Protein 3BGY (pdb70)

Foldseek 3Di:
DFFADPVRQVVVQVLLVCQQPDDFKWKKKWFPDQDV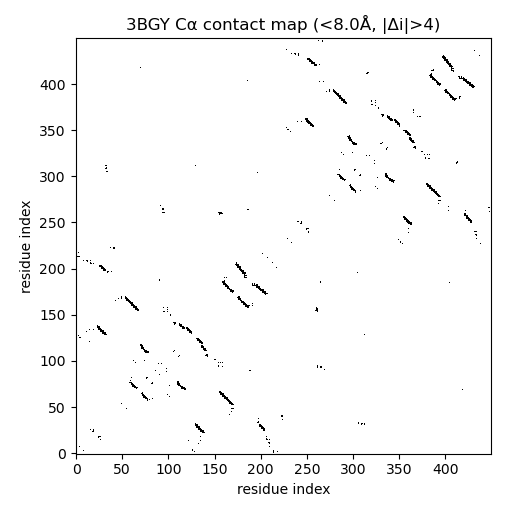VLLVLVVVVLVVPFDPVQKDKFKWKKKWWADPLRKIKIKIAGDPVVVVVCLVVPQPPAVLVVVVVSQVDADDPRIWIKIWDPPPKDKADTPPGRIIMIMTGIHTRHPPDDDDDDDDDPRPIFMKMKTKIWMWGDPDPWKIKIKIFIQIDSHSPPSVPHHTDIIIMIITPHRDRVVVVRVVVVVSVVRSPD/DLADPVRQVVVQVLLVCVQPDDQKWKKKWAAWDDVVLLVQLLVVLVVQFDPVQKDKAWWKWKWWADPLRKIKIKIARDPVVLVVLLVVCQPPDPVVNVVVVLVDDDDPGIWIKIKGPSPKDWDDGPPGRMIMIIIGIGTQHPPHDDHTDDDDPRIQMKMKTWTWMWGPNDQWKIKIKIFIFIDSGSNCRVVHHTIIIIMIITDHRDGVVVVVVVVVVVVVSSVD

Secondary structure (DSSP, 8-state):
---S-HHHHHHHHHHHHHHHH-SSEEEEEEEP---HHHHHHHHHHHHHHS-GGGEEEEEEEEEEEE-TTS-EEEEEE--HHHHHHHHHHHTTS-HHHHHHHHHHPPPBTTEEEEEEEEEEEEEEE-TTSSEEEEEEEEEEE-SSS----PPP--S--EEEEEEEEEEEEEEETTEEEEEEEEEEESSSTTGGGSPPEEEEEEEESS---HHHHHHHHHHHHHHH--/--S-HHHHHHHHHHHHHHHH-SSEEEEEEEEEE-HHHHHHHHHHHHHHS-GGGEEEEEEEEEEEE-TTS-EEEEEE--HHHHHHHHHHHTT--HHHHHHHHHH----SSEEEEEE-GGG-EEEE-TTS-EEEEEEEEEEE-----PPPPPP-S--EEEEEEEEEEEE--SSSEEEEEEEEEEESSTTTGGGSPPEEEEEEEE-S---HHHHHHHHHHHHHHHH-

B-factor: mean 28.56, std 13.32, range [7.55, 83.4]

InterPro domains:
  IPR004206 mRNA triphosphatase Cet1-like [cd07470] (35-222)
  IPR004971 mRNA (guanine-N(7))-methyltransferase domain [PF03291] (670-949)
  IPR004971 mRNA (guanine-N(7))-methyltransferase domain [PS51562] (684-1007)
  IPR012340 Nucleic acid-binding, OB-fold [G3DSA:2.40.50.140] (497-654)
  IPR012340 Nucleic acid-binding, OB-fold [SSF50249] (502-649)
  IPR029063 S-adenosyl-L-methionine-dependent methyltransferase superfamily [G3DSA:3.40.50.150] (668-1007)
  IPR029063 S-adenosyl-L-methionine-dependent methyltransferase superfamily [SSF53335] (690-942)
  IPR033469 CYTH-like domain superfamily [SSF55154] (102-222)
  IPR037009 mRNA triphosphatase Cet1-like superfamily [G3DSA:3.20.100.10] (1-237)
  IPR039753 mRNA cap guanine-N7 methyltransferase [PTHR12189] (671-1006)

Sequence (450 aa):
ITIFSENEYNEIVEMLRDYSNGDNLEFEVSFKNINYPNNFMMRIITEEHYINNITPENKIESNNYLDISLIFPDKNVYRVSLFNQEQIGEFITKFSKASSNDISSRYIVSLDPSDDIEIVYKNRGSGKLIIGIDNWAITIKSSTEEIPLVAGKSKISKPKITGSERIMMYRYKTRRYSFTINKNSRIDITDVKSSSPIIWKLMTVPSNNYELELLEELINKIDINTLESELLNNVFMIIQDTIFSENEYNEIVEMLRDYSNGDNLEFEVSFKNINYPNFMRITEHYINNITPENKIESNNYLDISLIFPDKNVYRVSLFNQEQIGEFITKFSKASSNDISRYIVVSLDPSDDIEIVVYKNRGSGKLIGIDNWWAAITTIKSTEEIPLVAGSKISKPKITGSERIMYRRYKTRRYSFTINKNNSSRIDITDVVKSSSPIIWWKLMTVVPSNYELELELINKIDINTLESELLNNVFMIIQD

Radius of gyration: 24.58 Å; Cα contacts (8 Å, |Δi|>4): 921; chains: 2; bounding box: 51×51×74 Å

Organism: Acanthamoeba polyphaga mimivirus (NCBI:txid212035)

Nearest PDB structures (foldseek):
  3bgy-assembly2_B  TM=1.004E+00  e=6.566E-43  Acanthamoeba polyphaga mimivirus
  2qze-assembly2_B  TM=9.994E-01  e=6.722E-38  Mimivirus
  2qy2-assembly1_A  TM=9.858E-01  e=3.638E-36  Mimivirus
  3bgy-assembly1_A  TM=9.781E-01  e=4.059E-36  Acanthamoeba polyphaga mimivirus
  2qze-assembly1_A  TM=9.760E-01  e=3.593E-34  Mimivirus

CATH classification: 3.20.100.10

Solvent-accessible surface area: 22941 Å² total; per-residue (Å²): 174,104,6,14,50,143,95,15,76,78,49,0,65,102,6,6,147,76,20,51,114,30,140,45,42,70,1,43,0,15,5,77,52,10,26,113,94,28,21,102,94,0,11,106,59,11,75,102,100,14,88,137,152,104,29,101,66,45,64,11,1,3,0,6,0,33,22,86,92,112,18,0,0,53,0,6,0,30,57,89,131,44,5,32,107,4,36,111,154,16,33,170,22,52,4,46,61,0,2,125,59,0,24,73,20,109,26,58,139,62,17,88,4,21,60,12,42,108,71,59,33,94,104,22,48,14,102,156,55,32,5,26,0,60,8,10,43,32,59,69,44,104,71,90,47,108,85,148,114,78,40,163,40,82,21,50,4,56,3,34,1,76,34,26,36,48,59,7,0,38,64,61,169,32,0,59,0,6,0,7,33,0,44,41,7,16,0,5,56,91,4,92,86,27,109,22,48,42,58,1,23,1,33,6,76,74,118,16,87,5,75,63,0,18,63,19,0,44,90,3,9,151,26,23,104,181,132,18,11,51,145,104,10,88,86,66,0,63,85,1,7,154,49,26,42,102,35,140,60,46,61,1,30,0,18,8,150,78,21,74,4,29,51,0,4,66,0,0,22,74,5,26,103,99,10,82,114,128,98,24,108,66,48,49,14,0,2,0,6,0,17,32,100,88,134,38,10,0,50,0,6,0,50,54,76,82,39,6,25,86,4,34,44,155,18,38,79,38,61,60,68,58,7,1,138,62,0,22,72,17,95,23,60,145,58,17,92,3,24,40,23,22,106,44,94,36,80,118,28,52,14,115,83,85,63,9,39,0,41,12,12,64,39,42,59,17,109,74,99,133,77,80,87,59,18,174,45,111,48,68,11,131,15,44,3,77,28,16,18,45,10,14,0,37,55,52,174,45,0,71,0,1,0,0,16,0,46,37,8,86,55,6,156,110,0,90,104,40,48,4,72,8,47,1,21,0,22,5,68,79,150,24,82,11,103,46,0,44,61,21,0,74,88,1,14,144,23,51,137,140

Structure (mmCIF, N/CA/C/O backbone):
data_3BGY
#
_entry.id   3BGY
#
_cell.length_a   39.640
_cell.length_b   48.460
_cell.length_c   69.700
_cell.angle_alpha   74.62
_cell.angle_beta   86.48
_cell.angle_gamma   76.36
#
_symmetry.space_group_name_H-M   'P 1'
#
loop_
_entity.id
_entity.type
_entity.pdbx_description
1 polymer "Polynucleotide 5'-triphosphatase"
2 non-polymer 'ACETATE ION'
3 water water
#
loop_
_atom_site.group_PDB
_atom_site.id
_atom_site.type_symbol
_atom_site.label_atom_id
_atom_site.label_alt_id
_atom_site.label_comp_id
_atom_site.label_asym_id
_atom_site.label_entity_id
_atom_site.label_seq_id
_atom_site.pdbx_PDB_ins_code
_atom_site.Cartn_x
_atom_site.Cartn_y
_atom_site.Cartn_z
_atom_site.occupancy
_atom_site.B_iso_or_equiv
_atom_site.auth_seq_id
_atom_site.auth_comp_id
_atom_site.auth_asym_id
_atom_site.auth_atom_id
_atom_site.pdbx_PDB_model_num
ATOM 1 N N . ILE A 1 12 ? -13.652 23.842 -9.909 1.00 59.60 12 ILE A N 1
ATOM 2 C CA . ILE A 1 12 ? -13.306 23.225 -8.591 1.00 56.29 12 ILE A CA 1
ATOM 3 C C . ILE A 1 12 ? -11.870 22.683 -8.624 1.00 51.60 12 ILE A C 1
ATOM 4 O O . ILE A 1 12 ? -11.575 21.717 -9.336 1.00 56.30 12 ILE A O 1
ATOM 9 N N . THR A 1 13 ? -10.977 23.341 -7.887 1.00 44.94 13 THR A N 1
ATOM 10 C CA . THR A 1 13 ? -9.579 22.916 -7.796 1.00 41.33 13 THR A CA 1
ATOM 11 C C . THR A 1 13 ? -9.352 22.326 -6.412 1.00 36.03 13 THR A C 1
ATOM 12 O O . THR A 1 13 ? -9.930 22.785 -5.429 1.00 37.47 13 THR A O 1
ATOM 16 N N . ILE A 1 14 ? -8.508 21.306 -6.351 1.00 24.11 14 ILE A N 1
ATOM 17 C CA . ILE A 1 14 ? -8.171 20.620 -5.105 1.00 21.52 14 ILE A CA 1
ATOM 18 C C . ILE A 1 14 ? -6.939 21.213 -4.452 1.00 24.54 14 ILE A C 1
ATOM 19 O O . ILE A 1 14 ? -6.922 21.431 -3.241 1.00 29.90 14 ILE A O 1
ATOM 24 N N . PHE A 1 15 ? -5.930 21.512 -5.263 1.00 19.96 15 PHE A N 1
ATOM 25 C CA . PHE A 1 15 ? -4.655 22.005 -4.752 1.00 18.06 15 PHE A CA 1
ATOM 26 C C . PHE A 1 15 ? -4.512 23.512 -4.734 1.00 18.64 15 PHE A C 1
ATOM 27 O O . PHE A 1 15 ? -4.919 24.197 -5.671 1.00 20.88 15 PHE A O 1
ATOM 35 N N . SER A 1 16 ? -3.862 24.003 -3.681 1.00 18.24 16 SER A N 1
ATOM 36 C CA . SER A 1 16 ? -3.537 25.426 -3.571 1.00 21.70 16 SER A CA 1
ATOM 37 C C . SER A 1 16 ? -2.331 25.615 -4.503 1.00 19.89 16 SER A C 1
ATOM 38 O O . SER A 1 16 ? -1.717 24.626 -4.944 1.00 15.54 16 SER A O 1
ATOM 41 N N . GLU A 1 17 ? -1.930 26.860 -4.753 1.00 15.66 17 GLU A N 1
ATOM 42 C CA . GLU A 1 17 ? -0.784 27.109 -5.621 1.00 16.41 17 GLU A CA 1
ATOM 43 C C . GLU A 1 17 ? 0.498 26.461 -5.076 1.00 19.34 17 GLU A C 1
ATOM 44 O O . GLU A 1 17 ? 1.241 25.816 -5.838 1.00 16.67 17 GLU A O 1
ATOM 50 N N . ASN A 1 18 ? 0.715 26.542 -3.759 1.00 16.13 18 ASN A N 1
ATOM 51 C CA . ASN A 1 18 ? 1.909 25.947 -3.194 1.00 17.70 18 ASN A CA 1
ATOM 52 C C . ASN A 1 18 ? 1.874 24.422 -3.245 1.00 15.23 18 ASN A C 1
ATOM 53 O O . ASN A 1 18 ? 2.901 23.809 -3.513 1.00 18.44 18 ASN A O 1
ATOM 58 N N . GLU A 1 19 ? 0.713 23.832 -2.959 1.00 14.84 19 GLU A N 1
ATOM 59 C CA . GLU A 1 19 ? 0.565 22.366 -3.011 1.00 13.01 19 GLU A CA 1
ATOM 60 C C . GLU A 1 19 ? 0.800 21.896 -4.428 1.00 11.90 19 GLU A C 1
ATOM 61 O O . GLU A 1 19 ? 1.544 20.945 -4.648 1.00 14.15 19 GLU A O 1
ATOM 67 N N . TYR A 1 20 ? 0.215 22.607 -5.391 1.00 13.64 20 TYR A N 1
ATOM 68 C CA . TYR A 1 20 ? 0.405 22.294 -6.827 1.00 12.88 20 TYR A CA 1
ATOM 69 C C . TYR A 1 20 ? 1.907 22.240 -7.171 1.00 15.29 20 TYR A C 1
ATOM 70 O O . TYR A 1 20 ? 2.399 21.264 -7.735 1.00 13.10 20 TYR A O 1
ATOM 79 N N . ASN A 1 21 ? 2.645 23.299 -6.840 1.00 12.68 21 ASN A N 1
ATOM 80 C CA . ASN A 1 21 ? 4.082 23.335 -7.156 1.00 10.81 21 ASN A CA 1
ATOM 81 C C . ASN A 1 21 ? 4.929 22.261 -6.458 1.00 13.19 21 ASN A C 1
ATOM 82 O O . ASN A 1 21 ? 5.839 21.679 -7.059 1.00 14.27 21 ASN A O 1
ATOM 87 N N . GLU A 1 22 ? 4.565 21.949 -5.221 1.00 12.34 22 GLU A N 1
ATOM 88 C CA . GLU A 1 22 ? 5.280 20.927 -4.464 1.00 13.33 22 GLU A CA 1
ATOM 89 C C . GLU A 1 22 ? 4.985 19.533 -5.031 1.00 13.16 22 GLU A C 1
ATOM 90 O O . GLU A 1 22 ? 5.892 18.728 -5.138 1.00 14.14 22 GLU A O 1
ATOM 96 N N . ILE A 1 23 ? 3.736 19.301 -5.444 1.00 15.87 23 ILE A N 1
ATOM 97 C CA . ILE A 1 23 ? 3.321 18.006 -6.027 1.00 12.74 23 ILE A CA 1
ATOM 98 C C . ILE A 1 23 ? 3.985 17.820 -7.394 1.00 14.58 23 ILE A C 1
ATOM 99 O O . ILE A 1 23 ? 4.380 16.711 -7.743 1.00 14.05 23 ILE A O 1
ATOM 104 N N . VAL A 1 24 ? 4.104 18.892 -8.180 1.00 10.93 24 VAL A N 1
ATOM 105 C CA . VAL A 1 24 ? 4.812 18.794 -9.486 1.00 10.61 24 VAL A CA 1
ATOM 106 C C . VAL A 1 24 ? 6.263 18.317 -9.271 1.00 13.22 24 VAL A C 1
ATOM 107 O O . VAL A 1 24 ? 6.738 17.437 -9.984 1.00 13.04 24 VAL A O 1
ATOM 111 N N . GLU A 1 25 ? 6.941 18.822 -8.245 1.00 11.69 25 GLU A N 1
ATOM 112 C CA . GLU A 1 25 ? 8.303 18.391 -7.940 1.00 14.04 25 GLU A CA 1
ATOM 113 C C . GLU A 1 25 ? 8.322 16.925 -7.508 1.00 14.27 25 GLU A C 1
ATOM 114 O O . GLU A 1 25 ? 9.192 16.176 -7.951 1.00 14.66 25 GLU A O 1
ATOM 120 N N . MET A 1 26 ? 7.317 16.518 -6.712 1.00 15.29 26 MET A N 1
ATOM 121 C CA . MET A 1 26 ? 7.209 15.123 -6.247 1.00 13.12 26 MET A CA 1
ATOM 122 C C . MET A 1 26 ? 6.984 14.201 -7.421 1.00 15.07 26 MET A C 1
ATOM 123 O O . MET A 1 26 ? 7.526 13.096 -7.458 1.00 14.84 26 MET A O 1
ATOM 128 N N . LEU A 1 27 ? 6.191 14.655 -8.388 1.00 11.20 27 LEU A N 1
ATOM 129 C CA . LEU A 1 27 ? 5.914 13.848 -9.594 1.00 11.53 27 LEU A CA 1
ATOM 130 C C . LEU A 1 27 ? 7.160 13.667 -10.453 1.00 16.47 27 LEU A C 1
ATOM 131 O O . LEU A 1 27 ? 7.363 12.605 -11.044 1.00 14.64 27 LEU A O 1
ATOM 136 N N . ARG A 1 28 ? 7.982 14.711 -10.522 1.00 14.48 28 ARG A N 1
ATOM 137 C CA . ARG A 1 28 ? 9.229 14.656 -11.275 1.00 14.79 28 ARG A CA 1
ATOM 138 C C . ARG A 1 28 ? 10.207 13.717 -10.580 1.00 17.70 28 ARG A C 1
ATOM 139 O O . ARG A 1 28 ? 10.840 12.902 -11.246 1.00 19.21 28 ARG A O 1
ATOM 147 N N . ASP A 1 29 ? 10.300 13.812 -9.246 1.00 15.78 29 ASP A N 1
ATOM 148 C CA . ASP A 1 29 ? 11.197 12.937 -8.475 1.00 20.02 29 ASP A CA 1
ATOM 149 C C . ASP A 1 29 ? 10.797 11.481 -8.617 1.00 19.81 29 ASP A C 1
ATOM 150 O O . ASP A 1 29 ? 11.666 10.607 -8.769 1.00 19.11 29 ASP A O 1
ATOM 155 N N . TYR A 1 30 ? 9.480 11.244 -8.636 1.00 15.49 30 TYR A N 1
ATOM 156 C CA . TYR A 1 30 ? 8.913 9.900 -8.833 1.00 16.32 30 TYR A CA 1
ATOM 157 C C . TYR A 1 30 ? 9.330 9.343 -10.211 1.00 19.97 30 TYR A C 1
ATOM 158 O O . TYR A 1 30 ? 9.773 8.194 -10.311 1.00 25.23 30 TYR A O 1
ATOM 167 N N . SER A 1 31 ? 9.185 10.155 -11.254 1.00 18.40 31 SER A N 1
ATOM 168 C CA . SER A 1 31 ? 9.536 9.705 -12.604 1.00 20.98 31 SER A CA 1
ATOM 169 C C . SER A 1 31 ? 11.013 9.444 -12.816 1.00 23.01 31 SER A C 1
ATOM 170 O O . SER A 1 31 ? 11.375 8.550 -13.585 1.00 27.89 31 SER A O 1
ATOM 173 N N . ASN A 1 32 ? 11.847 10.175 -12.081 1.00 21.15 32 ASN A N 1
ATOM 174 C CA . ASN A 1 32 ? 13.312 10.049 -12.198 1.00 29.79 32 ASN A CA 1
ATOM 175 C C . ASN A 1 32 ? 13.922 9.031 -11.260 1.00 34.22 32 ASN A C 1
ATOM 176 O O . ASN A 1 32 ? 15.088 8.651 -11.414 1.00 33.27 32 ASN A O 1
ATOM 181 N N . GLY A 1 33 ? 13.121 8.586 -10.295 1.00 31.07 33 GLY A N 1
ATOM 182 C CA . GLY A 1 33 ? 13.589 7.628 -9.319 1.00 33.05 33 GLY A CA 1
ATOM 183 C C . GLY A 1 33 ? 13.565 6.205 -9.826 1.00 30.84 33 GLY A C 1
ATOM 184 O O . GLY A 1 33 ? 13.027 5.906 -10.904 1.00 35.79 33 GLY A O 1
ATOM 185 N N . ASP A 1 34 ? 14.226 5.336 -9.078 1.00 31.11 34 ASP A N 1
ATOM 186 C CA . ASP A 1 34 ? 14.263 3.931 -9.430 1.00 30.89 34 ASP A CA 1
ATOM 187 C C . ASP A 1 34 ? 13.107 3.191 -8.773 1.00 27.04 34 ASP A C 1
ATOM 188 O O . ASP A 1 34 ? 12.269 2.574 -9.446 1.00 34.82 34 ASP A O 1
ATOM 193 N N . ASN A 1 35 ? 13.023 3.345 -7.458 1.00 21.26 35 ASN A N 1
ATOM 194 C CA . ASN A 1 35 ? 12.026 2.634 -6.669 1.00 17.80 35 ASN A CA 1
ATOM 195 C C . ASN A 1 35 ? 11.097 3.517 -5.846 1.00 16.91 35 ASN A C 1
ATOM 196 O O . ASN A 1 35 ? 10.564 3.110 -4.804 1.00 16.59 35 ASN A O 1
ATOM 201 N N . LEU A 1 36 ? 10.874 4.727 -6.332 1.00 16.82 36 LEU A N 1
ATOM 202 C CA . LEU A 1 36 ? 9.937 5.621 -5.658 1.00 17.13 36 LEU A CA 1
ATOM 203 C C . LEU A 1 36 ? 8.527 5.301 -6.158 1.00 19.08 36 LEU A C 1
ATOM 204 O O . LEU A 1 36 ? 8.336 4.905 -7.317 1.00 17.61 36 LEU A O 1
ATOM 209 N N . GLU A 1 37 ? 7.563 5.352 -5.242 1.00 15.24 37 GLU A N 1
ATOM 210 C CA . GLU A 1 37 ? 6.149 5.095 -5.552 1.00 13.02 37 GLU A CA 1
ATOM 211 C C . GLU A 1 37 ? 5.426 6.368 -5.216 1.00 19.52 37 GLU A C 1
ATOM 212 O O . GLU A 1 37 ? 5.892 7.106 -4.366 1.00 19.92 37 GLU A O 1
ATOM 218 N N . PHE A 1 38 ? 4.326 6.645 -5.904 1.00 16.46 38 PHE A N 1
ATOM 219 C CA . PHE A 1 38 ? 3.569 7.874 -5.673 1.00 12.02 38 PHE A CA 1
ATOM 220 C C . PHE A 1 38 ? 2.137 7.414 -5.410 1.00 12.85 38 PHE A C 1
ATOM 221 O O . PHE A 1 38 ? 1.491 6.799 -6.266 1.00 12.44 38 PHE A O 1
ATOM 229 N N . GLU A 1 39 ? 1.591 7.887 -4.291 1.00 14.50 39 GLU A N 1
ATOM 230 C CA . GLU A 1 39 ? 0.282 7.450 -3.844 1.00 16.07 39 GLU A CA 1
ATOM 231 C C . GLU A 1 39 ? -0.545 8.582 -3.256 1.00 11.28 39 GLU A C 1
ATOM 232 O O . GLU A 1 39 ? 0.011 9.429 -2.550 1.00 19.44 39 GLU A O 1
ATOM 238 N N . VAL A 1 40 ? -1.833 8.609 -3.586 1.00 12.33 40 VAL A N 1
ATOM 239 C CA . VAL A 1 40 ? -2.736 9.584 -2.952 1.00 11.80 40 VAL A CA 1
ATOM 240 C C . VAL A 1 40 ? -3.630 8.720 -2.065 1.00 12.19 40 VAL A C 1
ATOM 241 O O . VAL A 1 40 ? -4.353 7.871 -2.559 1.00 12.83 40 VAL A O 1
ATOM 245 N N . SER A 1 41 ? -3.571 8.958 -0.755 1.00 12.89 41 SER A N 1
ATOM 246 C CA . SER A 1 41 ? -4.341 8.180 0.216 1.00 12.83 41 SER A CA 1
ATOM 247 C C . SER A 1 41 ? -5.583 8.964 0.642 1.00 15.84 41 SER A C 1
ATOM 248 O O . SER A 1 41 ? -5.474 10.116 1.068 1.00 15.68 41 SER A O 1
ATOM 251 N N . PHE A 1 42 ? -6.756 8.350 0.474 1.00 13.02 42 PHE A N 1
ATOM 252 C CA . PHE A 1 42 ? -8.028 8.980 0.838 1.00 13.85 42 PHE A CA 1
ATOM 253 C C . PHE A 1 42 ? -8.368 8.610 2.258 1.00 18.49 42 PHE A C 1
ATOM 254 O O . PHE A 1 42 ? -8.326 7.442 2.614 1.00 16.73 42 PHE A O 1
ATOM 262 N N . LYS A 1 43 ? -8.646 9.617 3.087 1.00 17.71 43 LYS A N 1
ATOM 263 C CA . LYS A 1 43 ? -8.953 9.355 4.494 1.00 19.55 43 LYS A CA 1
ATOM 264 C C . LYS A 1 43 ? -10.448 9.215 4.767 1.00 15.88 43 LYS A C 1
ATOM 265 O O . LYS A 1 43 ? -11.266 9.476 3.905 1.00 16.72 43 LYS A O 1
ATOM 271 N N . ASN A 1 44 ? -10.775 8.724 5.974 1.00 20.13 44 ASN A N 1
ATOM 272 C CA . ASN A 1 44 ? -12.159 8.528 6.445 1.00 16.47 44 ASN A CA 1
ATOM 273 C C . ASN A 1 44 ? -12.989 7.585 5.613 1.00 18.82 44 ASN A C 1
ATOM 274 O O . ASN A 1 44 ? -14.113 7.911 5.223 1.00 22.63 44 ASN A O 1
ATOM 279 N N . ILE A 1 45 ? -12.361 6.491 5.176 1.00 15.52 45 ILE A N 1
ATOM 280 C CA . ILE A 1 45 ? -13.084 5.494 4.398 1.00 14.12 45 ILE A CA 1
ATOM 281 C C . ILE A 1 45 ? -13.596 4.442 5.391 1.00 14.26 45 ILE A C 1
ATOM 282 O O . ILE A 1 45 ? -12.812 3.874 6.161 1.00 15.59 45 ILE A O 1
ATOM 287 N N . ASN A 1 46 ? -14.916 4.316 5.463 1.00 19.19 46 ASN A N 1
ATOM 288 C CA . ASN A 1 46 ? -15.543 3.369 6.378 1.00 15.54 46 ASN A CA 1
ATOM 289 C C . ASN A 1 46 ? -16.282 2.312 5.576 1.00 16.68 46 ASN A C 1
ATOM 290 O O . ASN A 1 46 ? -16.216 2.339 4.354 1.00 14.85 46 ASN A O 1
ATOM 295 N N . TYR A 1 47 ? -16.945 1.363 6.234 1.00 13.55 47 TYR A N 1
ATOM 296 C CA . TYR A 1 47 ? -17.614 0.273 5.499 1.00 16.92 47 TYR A CA 1
ATOM 297 C C . TYR A 1 47 ? -18.597 0.718 4.398 1.00 12.65 47 TYR A C 1
ATOM 298 O O . TYR A 1 47 ? -18.502 0.217 3.288 1.00 14.88 47 TYR A O 1
ATOM 307 N N . PRO A 1 48 ? -19.514 1.674 4.683 1.00 15.53 48 PRO A N 1
ATOM 308 C CA . PRO A 1 48 ? -20.426 2.063 3.590 1.00 15.49 48 PRO A CA 1
ATOM 309 C C . PRO A 1 48 ? -19.712 2.652 2.351 1.00 16.80 48 PRO A C 1
ATOM 310 O O . PRO A 1 48 ? -20.126 2.369 1.219 1.00 18.34 48 PRO A O 1
ATOM 314 N N A ASN A 1 49 ? -18.636 3.418 2.589 0.50 14.41 49 ASN A N 1
ATOM 315 N N B ASN A 1 49 ? -18.663 3.441 2.558 0.50 14.67 49 ASN A N 1
ATOM 316 C CA A ASN A 1 49 ? -17.799 4.051 1.535 0.50 19.06 49 ASN A CA 1
ATOM 317 C CA B ASN A 1 49 ? -17.935 3.994 1.415 0.50 18.02 49 ASN A CA 1
ATOM 318 C C A ASN A 1 49 ? -17.066 2.969 0.749 0.50 17.35 49 ASN A C 1
ATOM 319 C C B ASN A 1 49 ? -17.145 2.899 0.713 0.50 16.58 49 ASN A C 1
ATOM 320 O O A ASN A 1 49 ? -16.949 3.048 -0.479 0.50 17.79 49 ASN A O 1
ATOM 321 O O B ASN A 1 49 ? -17.170 2.831 -0.512 0.50 16.16 49 ASN A O 1
ATOM 330 N N . PHE A 1 50 ? -16.567 1.970 1.482 1.00 14.98 50 PHE A N 1
ATOM 331 C CA . PHE A 1 50 ? -15.820 0.831 0.917 1.00 17.38 50 PHE A CA 1
ATOM 332 C C . PHE A 1 50 ? -16.733 0.050 -0.046 1.00 14.95 50 PHE A C 1
ATOM 333 O O . PHE A 1 50 ? -16.336 -0.273 -1.166 1.00 15.50 50 PHE A O 1
ATOM 341 N N A MET A 1 51 ? -17.965 -0.201 0.407 0.50 17.32 51 MET A N 1
ATOM 342 N N B MET A 1 51 ? -17.977 -0.196 0.379 0.50 14.29 51 MET A N 1
ATOM 343 C CA A MET A 1 51 ? -18.964 -0.919 -0.372 0.50 17.36 51 MET A CA 1
ATOM 344 C CA B MET A 1 51 ? -18.947 -0.903 -0.451 0.50 11.04 51 MET A CA 1
ATOM 345 C C A MET A 1 51 ? -19.335 -0.132 -1.635 0.50 17.75 51 MET A C 1
ATOM 346 C C B MET A 1 51 ? -19.264 -0.109 -1.688 0.50 13.74 51 MET A C 1
ATOM 347 O O A MET A 1 51 ? -19.377 -0.707 -2.717 0.50 19.54 51 MET A O 1
ATOM 348 O O B MET A 1 51 ? -19.245 -0.644 -2.787 0.50 15.50 51 MET A O 1
ATOM 357 N N . ARG A 1 52 ? -19.518 1.186 -1.495 1.00 13.38 52 ARG A N 1
ATOM 358 C CA . ARG A 1 52 ? -19.862 2.060 -2.614 1.00 15.18 52 ARG A CA 1
ATOM 359 C C . ARG A 1 52 ? -18.748 2.119 -3.665 1.00 18.57 52 ARG A C 1
ATOM 360 O O . ARG A 1 52 ? -19.022 1.949 -4.867 1.00 18.50 52 ARG A O 1
ATOM 368 N N A ILE A 1 53 ? -17.506 2.299 -3.203 0.50 14.39 53 ILE A N 1
ATOM 369 N N B ILE A 1 53 ? -17.506 2.314 -3.213 0.50 14.97 53 ILE A N 1
ATOM 370 C CA A ILE A 1 53 ? -16.332 2.402 -4.086 0.50 16.42 53 ILE A CA 1
ATOM 371 C CA B ILE A 1 53 ? -16.354 2.435 -4.122 0.50 15.68 53 ILE A CA 1
ATOM 372 C C A ILE A 1 53 ? -16.077 1.119 -4.845 0.50 15.20 53 ILE A C 1
ATOM 373 C C B ILE A 1 53 ? -16.057 1.126 -4.844 0.50 15.50 53 ILE A C 1
ATOM 374 O O A ILE A 1 53 ? -15.913 1.127 -6.072 0.50 14.47 53 ILE A O 1
ATOM 375 O O B ILE A 1 53 ? -15.843 1.123 -6.063 0.50 14.75 53 ILE A O 1
ATOM 384 N N . THR A 1 54 ? -16.099 0.014 -4.109 1.00 15.87 54 THR A N 1
ATOM 385 C CA . THR A 1 54 ? -15.836 -1.292 -4.703 1.00 17.46 54 THR A CA 1
ATOM 386 C C . THR A 1 54 ? -16.891 -1.680 -5.726 1.00 18.61 54 THR A C 1
ATOM 387 O O . THR A 1 54 ? -16.544 -2.104 -6.832 1.00 19.37 54 THR A O 1
ATOM 391 N N A GLU A 1 55 ? -18.157 -1.402 -5.409 0.50 17.27 55 GLU A N 1
ATOM 392 N N B GLU A 1 55 ? -18.158 -1.409 -5.412 0.50 18.33 55 GLU A N 1
ATOM 393 C CA A GLU A 1 55 ? -19.270 -1.712 -6.314 0.50 20.09 55 GLU A CA 1
ATOM 394 C CA B GLU A 1 55 ? -19.259 -1.734 -6.321 0.50 20.92 55 GLU A CA 1
ATOM 395 C C A GLU A 1 55 ? -19.158 -0.872 -7.578 0.50 16.23 55 GLU A C 1
ATOM 396 C C B GLU A 1 55 ? -19.202 -0.861 -7.573 0.50 17.74 55 GLU A C 1
ATOM 397 O O A GLU A 1 55 ? -19.259 -1.406 -8.683 0.50 17.46 55 GLU A O 1
ATOM 398 O O B GLU A 1 55 ? -19.458 -1.348 -8.675 0.50 20.47 55 GLU A O 1
ATOM 409 N N . HIS A 1 56 ? -18.817 0.406 -7.405 1.00 14.97 56 HIS A N 1
ATOM 410 C CA . HIS A 1 56 ? -18.696 1.340 -8.529 1.00 15.66 56 HIS A CA 1
ATOM 411 C C . HIS A 1 56 ? -17.619 0.880 -9.508 1.00 17.43 56 HIS A C 1
ATOM 412 O O . HIS A 1 56 ? -17.876 0.766 -10.707 1.00 17.17 56 HIS A O 1
ATOM 419 N N . TYR A 1 57 ? -16.429 0.592 -8.981 1.00 15.89 57 TYR A N 1
ATOM 420 C CA . TYR A 1 57 ? -15.332 0.191 -9.862 1.00 14.15 57 TYR A CA 1
ATOM 421 C C . TYR A 1 57 ? -15.479 -1.188 -10.477 1.00 17.00 57 TYR A C 1
ATOM 422 O O . TYR A 1 57 ? -15.099 -1.385 -11.627 1.00 16.94 57 TYR A O 1
ATOM 431 N N . ILE A 1 58 ? -16.157 -2.102 -9.788 1.00 16.31 58 ILE A N 1
ATOM 432 C CA . ILE A 1 58 ? -16.385 -3.433 -10.374 1.00 17.57 58 ILE A CA 1
ATOM 433 C C . ILE A 1 58 ? -17.297 -3.310 -11.616 1.00 26.77 58 ILE A C 1
ATOM 434 O O . ILE A 1 58 ? -16.980 -3.872 -12.674 1.00 26.44 58 ILE A O 1
ATOM 439 N N A ASN A 1 59 ? -18.383 -2.539 -11.525 0.50 27.64 59 ASN A N 1
ATOM 440 N N B ASN A 1 59 ? -18.338 -2.493 -11.485 0.50 22.47 59 ASN A N 1
ATOM 441 C CA A ASN A 1 59 ? -19.268 -2.413 -12.690 0.50 30.82 59 ASN A CA 1
ATOM 442 C CA B ASN A 1 59 ? -19.321 -2.265 -12.545 0.50 26.30 59 ASN A CA 1
ATOM 443 C C A ASN A 1 59 ? -18.736 -1.631 -13.890 0.50 30.37 59 ASN A C 1
ATOM 444 C C B ASN A 1 59 ? -18.809 -1.568 -13.811 0.50 28.53 59 ASN A C 1
ATOM 445 O O A ASN A 1 59 ? -19.123 -1.921 -15.024 0.50 31.17 59 ASN A O 1
ATOM 446 O O B ASN A 1 59 ? -19.271 -1.876 -14.911 0.50 29.81 59 ASN A O 1
ATOM 455 N N . ILE A 1 60 ? -17.832 -0.675 -13.657 1.00 25.08 60 ILE A N 1
ATOM 456 C CA . ILE A 1 60 ? -17.270 0.076 -14.786 1.00 24.14 60 ILE A CA 1
ATOM 457 C C . ILE A 1 60 ? -15.927 -0.445 -15.328 1.00 24.02 60 ILE A C 1
ATOM 458 O O . ILE A 1 60 ? -15.532 -0.082 -16.431 1.00 25.51 60 ILE A O 1
ATOM 463 N N . THR A 1 61 ? -15.229 -1.277 -14.546 1.00 19.97 61 THR A N 1
ATOM 464 C CA . THR A 1 61 ? -13.911 -1.773 -14.942 1.00 18.19 61 THR A CA 1
ATOM 465 C C . THR A 1 61 ? -13.949 -3.124 -15.632 1.00 15.84 61 THR A C 1
ATOM 466 O O . THR A 1 61 ? -14.498 -4.082 -15.084 1.00 18.10 61 THR A O 1
ATOM 470 N N . PRO A 1 62 ? -13.322 -3.226 -16.829 1.00 18.61 62 PRO A N 1
ATOM 471 C CA . PRO A 1 62 ? -13.328 -4.525 -17.524 1.00 20.95 62 PRO A CA 1
ATOM 472 C C . PRO A 1 62 ? -12.607 -5.569 -16.683 1.00 21.47 62 PRO A C 1
ATOM 473 O O . PRO A 1 62 ? -11.652 -5.257 -15.996 1.00 16.51 62 PRO A O 1
ATOM 477 N N . GLU A 1 63 ? -13.129 -6.792 -16.676 1.00 21.78 63 GLU A N 1
ATOM 478 C CA . GLU A 1 63 ? -12.565 -7.867 -15.881 1.00 20.72 63 GLU A CA 1
ATOM 479 C C . GLU A 1 63 ? -11.048 -8.078 -15.965 1.00 20.99 63 GLU A C 1
ATOM 480 O O . GLU A 1 63 ? -10.425 -8.365 -14.957 1.00 19.02 63 GLU A O 1
ATOM 486 N N . ASN A 1 64 ? -10.441 -7.844 -17.136 1.00 19.59 64 ASN A N 1
ATOM 487 C CA . ASN A 1 64 ? -8.990 -8.023 -17.308 1.00 18.92 64 ASN A CA 1
ATOM 488 C C . ASN A 1 64 ? -8.179 -6.973 -16.542 1.00 16.16 64 ASN A C 1
ATOM 489 O O . ASN A 1 64 ? -6.994 -7.146 -16.316 1.00 20.51 64 ASN A O 1
ATOM 494 N N . LYS A 1 65 ? -8.849 -5.890 -16.146 1.00 14.40 65 LYS A N 1
ATOM 495 C CA . LYS A 1 65 ? -8.203 -4.803 -15.433 1.00 12.46 65 LYS A CA 1
ATOM 496 C C . LYS A 1 65 ? -8.537 -4.779 -13.943 1.00 17.27 65 LYS A C 1
ATOM 497 O O . LYS A 1 65 ? -8.213 -3.798 -13.251 1.00 14.44 65 LYS A O 1
ATOM 503 N N . ILE A 1 66 ? -9.192 -5.847 -13.462 1.00 14.71 66 ILE A N 1
ATOM 504 C CA . ILE A 1 66 ? -9.530 -5.984 -12.033 1.00 12.48 66 ILE A CA 1
ATOM 505 C C . ILE A 1 66 ? -8.638 -7.077 -11.451 1.00 19.87 66 ILE A C 1
ATOM 506 O O . ILE A 1 66 ? -8.466 -8.143 -12.049 1.00 18.98 66 ILE A O 1
ATOM 511 N N . GLU A 1 67 ? -8.072 -6.826 -10.281 1.00 12.69 67 GLU A N 1
ATOM 512 C CA . GLU A 1 67 ? -7.257 -7.841 -9.621 1.00 17.81 67 GLU A CA 1
ATOM 513 C C . GLU A 1 67 ? -7.719 -7.834 -8.161 1.00 23.63 67 GLU A C 1
ATOM 514 O O . GLU A 1 67 ? -7.873 -6.766 -7.557 1.00 22.16 67 GLU A O 1
ATOM 520 N N . SER A 1 68 ? -8.006 -9.009 -7.610 1.00 15.56 68 SER A N 1
ATOM 521 C CA . SER A 1 68 ? -8.420 -9.054 -6.214 1.00 15.05 68 SER A CA 1
ATOM 522 C C . SER A 1 68 ? -7.622 -10.130 -5.522 1.00 19.65 68 SER A C 1
ATOM 523 O O . SER A 1 68 ? -7.355 -11.179 -6.106 1.00 20.43 68 SER A O 1
ATOM 526 N N . ASN A 1 69 ? -7.125 -9.827 -4.330 1.00 16.42 69 ASN A N 1
ATOM 527 C CA . ASN A 1 69 ? -6.304 -10.800 -3.600 1.00 19.04 69 ASN A CA 1
ATOM 528 C C . ASN A 1 69 ? -6.506 -10.712 -2.110 1.00 21.49 69 ASN A C 1
ATOM 529 O O . ASN A 1 69 ? -6.722 -9.638 -1.586 1.00 16.19 69 ASN A O 1
ATOM 534 N N . ASN A 1 70 ? -6.362 -11.849 -1.442 1.00 17.71 70 ASN A N 1
ATOM 535 C CA . ASN A 1 70 ? -6.409 -11.947 0.022 1.00 15.65 70 ASN A CA 1
ATOM 536 C C . ASN A 1 70 ? -4.935 -12.287 0.337 1.00 18.34 70 ASN A C 1
ATOM 537 O O . ASN A 1 70 ? -4.352 -13.197 -0.274 1.00 19.16 70 ASN A O 1
ATOM 542 N N . TYR A 1 71 ? -4.300 -11.522 1.215 1.00 15.96 71 TYR A N 1
ATOM 543 C CA . TYR A 1 71 ? -2.904 -11.786 1.562 1.00 14.57 71 TYR A CA 1
ATOM 544 C C . TYR A 1 71 ? -2.546 -11.328 2.955 1.00 17.26 71 TYR A C 1
ATOM 545 O O . TYR A 1 71 ? -3.201 -10.464 3.510 1.00 14.78 71 TYR A O 1
ATOM 554 N N . LEU A 1 72 ? -1.470 -11.894 3.493 1.00 13.60 72 LEU A N 1
ATOM 555 C CA . LEU A 1 72 ? -0.990 -11.527 4.818 1.00 12.64 72 LEU A CA 1
ATOM 556 C C . LEU A 1 72 ? 0.353 -10.783 4.707 1.00 15.16 72 LEU A C 1
ATOM 557 O O . LEU A 1 72 ? 1.322 -11.305 4.131 1.00 12.93 72 LEU A O 1
ATOM 562 N N . ASP A 1 73 ? 0.399 -9.552 5.226 1.00 12.07 73 ASP A N 1
ATOM 563 C CA . ASP A 1 73 ? 1.637 -8.764 5.264 1.00 13.53 73 ASP A CA 1
ATOM 564 C C . ASP A 1 73 ? 2.291 -8.917 6.623 1.00 18.34 73 ASP A C 1
ATOM 565 O O . ASP A 1 73 ? 1.643 -8.714 7.647 1.00 17.48 73 ASP A O 1
ATOM 570 N N . ILE A 1 74 ? 3.587 -9.226 6.631 1.00 13.02 74 ILE A N 1
ATOM 571 C CA . ILE A 1 74 ? 4.328 -9.356 7.885 1.00 11.36 74 ILE A CA 1
ATOM 572 C C . ILE A 1 74 ? 5.415 -8.317 7.760 1.00 11.94 74 ILE A C 1
ATOM 573 O O . ILE A 1 74 ? 6.277 -8.392 6.883 1.00 14.16 74 ILE A O 1
ATOM 578 N N . SER A 1 75 ? 5.334 -7.297 8.606 1.00 12.05 75 SER A N 1
ATOM 579 C CA . SER A 1 75 ? 6.320 -6.234 8.548 1.00 10.63 75 SER A CA 1
ATOM 580 C C . SER A 1 75 ? 7.280 -6.290 9.722 1.00 15.92 75 SER A C 1
ATOM 581 O O . SER A 1 75 ? 6.842 -6.330 10.876 1.00 15.02 75 SER A O 1
ATOM 584 N N . LEU A 1 76 ? 8.577 -6.287 9.415 1.00 11.86 76 LEU A N 1
ATOM 585 C CA . LEU A 1 76 ? 9.612 -6.226 10.458 1.00 12.56 76 LEU A CA 1
ATOM 586 C C . LEU A 1 76 ? 10.020 -4.777 10.518 1.00 13.28 76 LEU A C 1
ATOM 587 O O . LEU A 1 76 ? 10.492 -4.219 9.527 1.00 14.71 76 LEU A O 1
ATOM 592 N N . ILE A 1 77 ? 9.810 -4.164 11.684 1.00 12.88 77 ILE A N 1
ATOM 593 C CA . ILE A 1 77 ? 10.085 -2.741 11.888 1.00 16.04 77 ILE A CA 1
ATOM 594 C C . ILE A 1 77 ? 11.345 -2.567 12.717 1.00 15.86 77 ILE A C 1
ATOM 595 O O . ILE A 1 77 ? 11.399 -2.932 13.876 1.00 15.11 77 ILE A O 1
ATOM 600 N N . PHE A 1 78 ? 12.327 -1.923 12.104 1.00 15.17 78 PHE A N 1
ATOM 601 C CA . PHE A 1 78 ? 13.641 -1.746 12.705 1.00 16.56 78 PHE A CA 1
ATOM 602 C C . PHE A 1 78 ? 13.773 -0.486 13.552 1.00 18.18 78 PHE A C 1
ATOM 603 O O . PHE A 1 78 ? 12.963 0.422 13.414 1.00 17.70 78 PHE A O 1
ATOM 611 N N . PRO A 1 79 ? 14.793 -0.417 14.446 1.00 22.09 79 PRO A N 1
ATOM 612 C CA . PRO A 1 79 ? 14.986 0.770 15.289 1.00 28.05 79 PRO A CA 1
ATOM 613 C C . PRO A 1 79 ? 15.118 2.073 14.502 1.00 22.84 79 PRO A C 1
ATOM 614 O O . PRO A 1 79 ? 14.709 3.127 14.991 1.00 24.86 79 PRO A O 1
ATOM 618 N N . ASP A 1 80 ? 15.607 1.992 13.255 1.00 18.82 80 ASP A N 1
ATOM 619 C CA . ASP A 1 80 ? 15.751 3.186 12.426 1.00 18.21 80 ASP A CA 1
ATOM 620 C C . ASP A 1 80 ? 14.437 3.581 11.737 1.00 21.47 80 ASP A C 1
ATOM 621 O O . ASP A 1 80 ? 14.411 4.533 10.954 1.00 21.27 80 ASP A O 1
ATOM 626 N N . LYS A 1 81 ? 13.368 2.817 12.034 1.00 17.44 81 LYS A N 1
ATOM 627 C CA . LYS A 1 81 ? 11.992 3.022 11.525 1.00 17.71 81 LYS A CA 1
ATOM 628 C C . LYS A 1 81 ? 11.742 2.498 10.110 1.00 21.45 81 LYS A C 1
ATOM 629 O O . LYS A 1 81 ? 10.623 2.608 9.578 1.00 18.72 81 LYS A O 1
ATOM 635 N N . ASN A 1 82 ? 12.773 1.895 9.515 1.00 16.14 82 ASN A N 1
ATOM 636 C CA . ASN A 1 82 ? 12.616 1.324 8.189 1.00 14.25 82 ASN A CA 1
ATOM 637 C C . ASN A 1 82 ? 12.008 -0.060 8.322 1.00 13.91 82 ASN A C 1
ATOM 638 O O . ASN A 1 82 ? 11.985 -0.645 9.419 1.00 14.00 82 ASN A O 1
ATOM 643 N N . VAL A 1 83 ? 11.500 -0.587 7.211 1.00 12.36 83 VAL A N 1
ATOM 644 C CA . VAL A 1 83 ? 10.716 -1.803 7.285 1.00 11.39 83 VAL A CA 1
ATOM 645 C C . VAL A 1 83 ? 11.095 -2.839 6.250 1.00 11.91 83 VAL A C 1
ATOM 646 O O . VAL A 1 83 ? 11.329 -2.499 5.119 1.00 13.01 83 VAL A O 1
ATOM 650 N N . TYR A 1 84 ? 11.077 -4.106 6.661 1.00 13.25 84 TYR A N 1
ATOM 651 C CA . TYR A 1 84 ? 11.331 -5.240 5.748 1.00 11.58 84 TYR A CA 1
ATOM 652 C C . TYR A 1 84 ? 9.983 -5.952 5.777 1.00 13.57 84 TYR A C 1
ATOM 653 O O . TYR A 1 84 ? 9.561 -6.458 6.827 1.00 15.22 84 TYR A O 1
ATOM 662 N N . ARG A 1 85 ? 9.266 -5.914 4.658 1.00 11.06 85 ARG A N 1
ATOM 663 C CA . ARG A 1 85 ? 7.923 -6.503 4.601 1.00 10.29 85 ARG A CA 1
ATOM 664 C C . ARG A 1 85 ? 7.755 -7.658 3.623 1.00 13.58 85 ARG A C 1
ATOM 665 O O . ARG A 1 85 ? 8.138 -7.552 2.469 1.00 14.62 85 ARG A O 1
ATOM 673 N N . VAL A 1 86 ? 7.176 -8.749 4.111 1.00 13.84 86 VAL A N 1
ATOM 674 C CA . VAL A 1 86 ? 6.887 -9.902 3.279 1.00 13.72 86 VAL A CA 1
ATOM 675 C C . VAL A 1 86 ? 5.363 -10.018 3.114 1.00 14.43 86 VAL A C 1
ATOM 676 O O . VAL A 1 86 ? 4.623 -9.954 4.107 1.00 14.25 86 VAL A O 1
ATOM 680 N N . SER A 1 87 ? 4.892 -10.172 1.876 1.00 12.98 87 SER A N 1
ATOM 681 C CA . SER A 1 87 ? 3.465 -10.367 1.623 1.00 14.51 87 SER A CA 1
ATOM 682 C C . SER A 1 87 ? 3.273 -11.810 1.150 1.00 14.28 87 SER A C 1
ATOM 683 O O . SER A 1 87 ? 3.870 -12.199 0.151 1.00 16.98 87 SER A O 1
ATOM 686 N N . LEU A 1 88 ? 2.451 -12.565 1.864 1.00 12.65 88 LEU A N 1
ATOM 687 C CA . LEU A 1 88 ? 2.165 -13.972 1.526 1.00 13.90 88 LEU A CA 1
ATOM 688 C C . LEU A 1 88 ? 0.823 -14.038 0.821 1.00 17.09 88 LEU A C 1
ATOM 689 O O . LEU A 1 88 ? -0.207 -13.739 1.431 1.00 14.23 88 LEU A O 1
ATOM 694 N N . PHE A 1 89 ? 0.838 -14.473 -0.448 1.00 14.74 89 PHE A N 1
ATOM 695 C CA . PHE A 1 89 ? -0.380 -14.551 -1.259 1.00 16.42 89 PHE A CA 1
ATOM 696 C C . PHE A 1 89 ? -0.991 -15.942 -1.357 1.00 18.76 89 PHE A C 1
ATOM 697 O O . PHE A 1 89 ? -2.146 -16.096 -1.752 1.00 20.59 89 PHE A O 1
ATOM 705 N N . ASN A 1 90 ? -0.205 -16.964 -1.034 1.00 17.18 90 ASN A N 1
ATOM 706 C CA . ASN A 1 90 ? -0.734 -18.332 -1.111 1.00 23.63 90 ASN A CA 1
ATOM 707 C C . ASN A 1 90 ? -1.525 -18.633 0.179 1.00 20.17 90 ASN A C 1
ATOM 708 O O . ASN A 1 90 ? -0.960 -18.622 1.256 1.00 19.32 90 ASN A O 1
ATOM 713 N N . GLN A 1 91 ? -2.824 -18.921 0.045 1.00 22.65 91 GLN A N 1
ATOM 714 C CA . GLN A 1 91 ? -3.699 -19.177 1.202 1.00 24.14 91 GLN A CA 1
ATOM 715 C C . GLN A 1 91 ? -3.309 -20.334 2.106 1.00 30.28 91 GLN A C 1
ATOM 716 O O . GLN A 1 91 ? -3.430 -20.226 3.326 1.00 28.40 91 GLN A O 1
ATOM 722 N N . GLU A 1 92 ? -2.760 -21.401 1.517 1.00 25.04 92 GLU A N 1
ATOM 723 C CA . GLU A 1 92 ? -2.306 -22.555 2.285 1.00 28.15 92 GLU A CA 1
ATOM 724 C C . GLU A 1 92 ? -1.065 -22.164 3.116 1.00 25.15 92 GLU A C 1
ATOM 725 O O . GLU A 1 92 ? -0.980 -22.511 4.293 1.00 27.73 92 GLU A O 1
ATOM 731 N N . GLN A 1 93 ? -0.192 -21.336 2.528 1.00 23.19 93 GLN A N 1
ATOM 732 C CA . GLN A 1 93 ? 1.036 -20.857 3.179 1.00 19.66 93 GLN A CA 1
ATOM 733 C C . GLN A 1 93 ? 0.711 -19.894 4.340 1.00 19.57 93 GLN A C 1
ATOM 734 O O . GLN A 1 93 ? 1.380 -19.939 5.380 1.00 21.27 93 GLN A O 1
ATOM 740 N N . ILE A 1 94 ? -0.331 -19.074 4.163 1.00 20.16 94 ILE A N 1
ATOM 741 C CA . ILE A 1 94 ? -0.801 -18.120 5.196 1.00 18.33 94 ILE A CA 1
ATOM 742 C C . ILE A 1 94 ? -1.263 -18.929 6.420 1.00 23.94 94 ILE A C 1
ATOM 743 O O . ILE A 1 94 ? -0.832 -18.662 7.547 1.00 26.44 94 ILE A O 1
ATOM 748 N N . GLY A 1 95 ? -2.057 -19.970 6.155 1.00 26.22 95 GLY A N 1
ATOM 749 C CA . GLY A 1 95 ? -2.578 -20.844 7.200 1.00 31.61 95 GLY A CA 1
ATOM 750 C C . GLY A 1 95 ? -1.479 -21.586 7.924 1.00 27.58 95 GLY A C 1
ATOM 751 O O . GLY A 1 95 ? -1.511 -21.706 9.149 1.00 32.50 95 GLY A O 1
ATOM 752 N N . GLU A 1 96 ? -0.472 -22.025 7.163 1.00 32.68 96 GLU A N 1
ATOM 753 C CA . GLU A 1 96 ? 0.680 -22.745 7.703 1.00 27.96 96 GLU A CA 1
ATOM 754 C C . GLU A 1 96 ? 1.535 -21.851 8.579 1.00 32.56 96 GLU A C 1
ATOM 755 O O . GLU A 1 96 ? 1.994 -22.276 9.636 1.00 29.53 96 GLU A O 1
ATOM 761 N N . PHE A 1 97 ? 1.686 -20.595 8.158 1.00 26.16 97 PHE A N 1
ATOM 762 C CA . PHE A 1 97 ? 2.452 -19.613 8.910 1.00 25.12 97 PHE A CA 1
ATOM 763 C C . PHE A 1 97 ? 1.771 -19.348 10.261 1.00 21.15 97 PHE A C 1
ATOM 764 O O . PHE A 1 97 ? 2.440 -19.352 11.288 1.00 24.71 97 PHE A O 1
ATOM 772 N N . ILE A 1 98 ? 0.465 -19.079 10.233 1.00 25.87 98 ILE A N 1
ATOM 773 C CA . ILE A 1 98 ? -0.302 -18.798 11.448 1.00 28.50 98 ILE A CA 1
ATOM 774 C C . ILE A 1 98 ? -0.273 -19.958 12.444 1.00 29.89 98 ILE A C 1
ATOM 775 O O . ILE A 1 98 ? 0.042 -19.743 13.609 1.00 33.02 98 ILE A O 1
ATOM 780 N N . THR A 1 99 ? -0.560 -21.174 11.978 1.00 31.24 99 THR A N 1
ATOM 781 C CA . THR A 1 99 ? -0.560 -22.348 12.851 1.00 38.36 99 THR A CA 1
ATOM 782 C C . THR A 1 99 ? 0.822 -22.650 13.437 1.00 37.77 99 THR A C 1
ATOM 783 O O . THR A 1 99 ? 0.937 -22.909 14.641 1.00 41.35 99 THR A O 1
ATOM 787 N N . LYS A 1 100 ? 1.860 -22.532 12.606 1.00 34.57 100 LYS A N 1
ATOM 788 C CA . LYS A 1 100 ? 3.238 -22.801 13.034 1.00 34.35 100 LYS A CA 1
ATOM 789 C C . LYS A 1 100 ? 3.831 -21.733 13.960 1.00 37.52 100 LYS A C 1
ATOM 790 O O . LYS A 1 100 ? 4.467 -22.070 14.960 1.00 37.18 100 LYS A O 1
ATOM 796 N N . PHE A 1 101 ? 3.607 -20.459 13.637 1.00 35.39 101 PHE A N 1
ATOM 797 C CA . PHE A 1 101 ? 4.174 -19.364 14.423 1.00 33.20 101 PHE A CA 1
ATOM 798 C C . PHE A 1 101 ? 3.307 -18.650 15.466 1.00 33.46 101 PHE A C 1
ATOM 799 O O . PHE A 1 101 ? 3.793 -17.721 16.108 1.00 31.53 101 PHE A O 1
ATOM 807 N N . SER A 1 102 ? 2.074 -19.124 15.690 1.00 35.79 102 SER A N 1
ATOM 808 C CA . SER A 1 102 ? 1.126 -18.535 16.668 1.00 41.06 102 SER A CA 1
ATOM 809 C C . SER A 1 102 ? 1.669 -18.343 18.089 1.00 42.33 102 SER A C 1
ATOM 810 O O . SER A 1 102 ? 1.324 -17.366 18.763 1.00 38.75 102 SER A O 1
ATOM 813 N N . LYS A 1 103 ? 2.496 -19.295 18.525 1.00 37.56 103 LYS A N 1
ATOM 814 C CA . LYS A 1 103 ? 3.108 -19.299 19.857 1.00 43.65 103 LYS A CA 1
ATOM 815 C C . LYS A 1 103 ? 4.646 -19.224 19.811 1.00 39.70 103 LYS A C 1
ATOM 816 O O . LYS A 1 103 ? 5.308 -19.413 20.840 1.00 44.49 103 LYS A O 1
ATOM 822 N N . ALA A 1 104 ? 5.217 -18.950 18.632 1.00 38.21 104 ALA A N 1
ATOM 823 C CA . ALA A 1 104 ? 6.683 -18.860 18.465 1.00 32.67 104 ALA A CA 1
ATOM 824 C C . ALA A 1 104 ? 7.257 -17.522 18.931 1.00 28.75 104 ALA A C 1
ATOM 825 O O . ALA A 1 104 ? 6.520 -16.533 19.031 1.00 37.32 104 ALA A O 1
ATOM 827 N N . SER A 1 105 ? 8.568 -17.475 19.180 1.00 24.46 105 SER A N 1
ATOM 828 C CA . SER A 1 105 ? 9.209 -16.231 19.637 1.00 26.35 105 SER A CA 1
ATOM 829 C C . SER A 1 105 ? 9.300 -15.214 18.498 1.00 23.07 105 SER A C 1
ATOM 830 O O . SER A 1 105 ? 9.375 -15.605 17.332 1.00 22.20 105 SER A O 1
ATOM 833 N N . SER A 1 106 ? 9.358 -13.922 18.825 1.00 22.79 106 SER A N 1
ATOM 834 C CA . SER A 1 106 ? 9.460 -12.907 17.778 1.00 22.96 106 SER A CA 1
ATOM 835 C C . SER A 1 106 ? 10.787 -13.020 16.997 1.00 21.45 106 SER A C 1
ATOM 836 O O . SER A 1 106 ? 10.828 -12.770 15.786 1.00 20.92 106 SER A O 1
ATOM 839 N N . ASN A 1 107 ? 11.846 -13.484 17.671 1.00 20.22 107 ASN A N 1
ATOM 840 C CA . ASN A 1 107 ? 13.146 -13.677 17.019 1.00 23.59 107 ASN A CA 1
ATOM 841 C C . ASN A 1 107 ? 13.074 -14.824 16.011 1.00 18.96 107 ASN A C 1
ATOM 842 O O . ASN A 1 107 ? 13.661 -14.713 14.935 1.00 22.85 107 ASN A O 1
ATOM 847 N N . ASP A 1 108 ? 12.310 -15.875 16.341 1.00 20.70 108 ASP A N 1
ATOM 848 C CA . ASP A 1 108 ? 12.094 -17.041 15.455 1.00 20.62 108 ASP A CA 1
ATOM 849 C C . ASP A 1 108 ? 11.321 -16.592 14.223 1.00 20.78 108 ASP A C 1
ATOM 850 O O . ASP A 1 108 ? 11.603 -17.045 13.111 1.00 24.15 108 ASP A O 1
ATOM 855 N N . ILE A 1 109 ? 10.337 -15.710 14.438 1.00 20.02 109 ILE A N 1
ATOM 856 C CA . ILE A 1 109 ? 9.531 -15.176 13.347 1.00 18.84 109 ILE A CA 1
ATOM 857 C C . ILE A 1 109 ? 10.364 -14.275 12.427 1.00 16.26 109 ILE A C 1
ATOM 858 O O . ILE A 1 109 ? 10.316 -14.445 11.194 1.00 21.19 109 ILE A O 1
ATOM 863 N N A SER A 1 110 ? 11.156 -13.371 13.003 0.50 17.31 110 SER A N 1
ATOM 864 N N B SER A 1 110 ? 11.163 -13.369 13.001 0.50 19.06 110 SER A N 1
ATOM 865 C CA A SER A 1 110 ? 11.997 -12.469 12.211 0.50 15.60 110 SER A CA 1
ATOM 866 C CA B SER A 1 110 ? 12.008 -12.447 12.219 0.50 19.47 110 SER A CA 1
ATOM 867 C C A SER A 1 110 ? 13.020 -13.222 11.367 0.50 18.13 110 SER A C 1
ATOM 868 C C B SER A 1 110 ? 13.136 -13.131 11.440 0.50 22.29 110 SER A C 1
ATOM 869 O O A SER A 1 110 ? 13.176 -12.949 10.177 0.50 14.08 110 SER A O 1
ATOM 870 O O B SER A 1 110 ? 13.618 -12.608 10.431 0.50 20.86 110 SER A O 1
ATOM 875 N N . ARG A 1 111 ? 13.598 -14.267 11.958 1.00 19.79 111 ARG A N 1
ATOM 876 C CA . ARG A 1 111 ? 14.629 -15.059 11.269 1.00 19.01 111 ARG A CA 1
ATOM 877 C C . ARG A 1 111 ? 13.999 -15.827 10.104 1.00 19.43 111 ARG A C 1
ATOM 878 O O . ARG A 1 111 ? 14.582 -15.881 9.026 1.00 22.20 111 ARG A O 1
ATOM 886 N N . TYR A 1 112 ? 12.768 -16.296 10.305 1.00 19.24 112 TYR A N 1
ATOM 887 C CA . TYR A 1 112 ? 12.011 -17.007 9.271 1.00 22.33 112 TYR A CA 1
ATOM 888 C C . TYR A 1 112 ? 11.677 -16.022 8.154 1.00 21.95 112 TYR A C 1
ATOM 889 O O . TYR A 1 112 ? 11.893 -16.315 6.977 1.00 20.87 112 TYR A O 1
ATOM 898 N N . ILE A 1 113 ? 11.207 -14.830 8.532 1.00 19.18 113 ILE A N 1
ATOM 899 C CA . ILE A 1 113 ? 10.846 -13.814 7.536 1.00 18.17 113 ILE A CA 1
ATOM 900 C C . ILE A 1 113 ? 12.016 -13.398 6.623 1.00 20.52 113 ILE A C 1
ATOM 901 O O . ILE A 1 113 ? 11.862 -13.388 5.390 1.00 20.50 113 ILE A O 1
ATOM 906 N N . VAL A 1 114 ? 13.183 -13.115 7.199 1.00 19.88 114 VAL A N 1
ATOM 907 C CA . VAL A 1 114 ? 14.340 -12.740 6.384 1.00 19.38 114 VAL A CA 1
ATOM 908 C C . VAL A 1 114 ? 14.964 -13.922 5.618 1.00 22.50 114 VAL A C 1
ATOM 909 O O . VAL A 1 114 ? 15.779 -13.706 4.722 1.00 27.59 114 VAL A O 1
ATOM 913 N N . SER A 1 115 ? 14.540 -15.146 5.937 1.00 25.57 115 SER A N 1
ATOM 914 C CA . SER A 1 115 ? 15.064 -16.348 5.268 1.00 28.57 115 SER A CA 1
ATOM 915 C C . SER A 1 115 ? 14.309 -16.659 3.981 1.00 29.26 115 SER A C 1
ATOM 916 O O . SER A 1 115 ? 14.817 -17.383 3.127 1.00 24.55 115 SER A O 1
ATOM 919 N N . LEU A 1 116 ? 13.089 -16.128 3.860 1.00 19.67 116 LEU A N 1
ATOM 920 C CA . LEU A 1 116 ? 12.258 -16.360 2.692 1.00 19.54 116 LEU A CA 1
ATOM 921 C C . LEU A 1 116 ? 12.811 -15.789 1.413 1.00 19.29 116 LEU A C 1
ATOM 922 O O . LEU A 1 116 ? 13.359 -14.690 1.379 1.00 19.77 116 LEU A O 1
ATOM 927 N N . ASP A 1 117 ? 12.705 -16.600 0.367 1.00 22.85 117 ASP A N 1
ATOM 928 C CA . ASP A 1 117 ? 13.120 -16.225 -0.970 1.00 19.27 117 ASP A CA 1
ATOM 929 C C . ASP A 1 117 ? 11.860 -15.706 -1.673 1.00 19.38 117 ASP A C 1
ATOM 930 O O . ASP A 1 117 ? 10.770 -16.248 -1.464 1.00 19.90 117 ASP A O 1
ATOM 9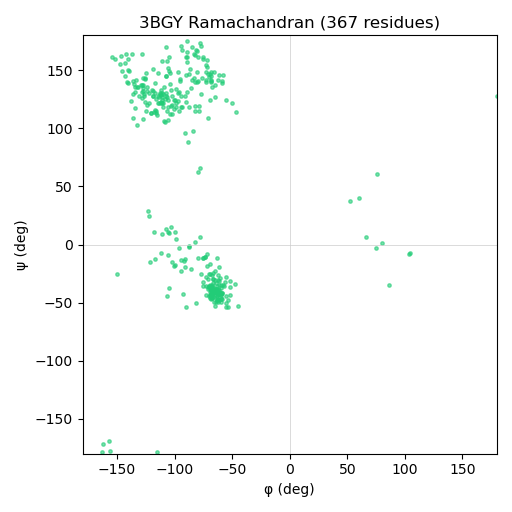35 N N . PRO A 1 118 ? 11.987 -14.634 -2.476 1.00 19.25 118 PRO A N 1
ATOM 936 C CA . PRO A 1 118 ? 10.844 -14.068 -3.196 1.00 17.96 118 PRO A CA 1
ATOM 937 C C . PRO A 1 118 ? 10.411 -14.966 -4.355 1.00 26.44 118 PRO A C 1
ATOM 938 O O . PRO A 1 118 ? 11.225 -15.721 -4.903 1.00 22.81 118 PRO A O 1
ATOM 942 N N . SER A 1 119 ? 9.113 -14.941 -4.646 1.00 22.15 119 SER A N 1
ATOM 943 C CA . SER A 1 119 ? 8.519 -15.722 -5.730 1.00 21.19 119 SER A CA 1
ATOM 944 C C . SER A 1 119 ? 7.244 -14.965 -6.084 1.00 28.67 119 SER A C 1
ATOM 945 O O . SER A 1 119 ? 6.949 -13.914 -5.485 1.00 20.06 119 SER A O 1
ATOM 948 N N . ASP A 1 120 ? 6.469 -15.494 -7.028 1.00 21.58 120 ASP A N 1
ATOM 949 C CA . ASP A 1 120 ? 5.220 -14.844 -7.418 1.00 20.96 120 ASP A CA 1
ATOM 950 C C . ASP A 1 120 ? 4.194 -14.745 -6.283 1.00 19.63 120 ASP A C 1
ATOM 951 O O . ASP A 1 120 ? 3.411 -13.791 -6.236 1.00 24.34 120 ASP A O 1
ATOM 956 N N . ASP A 1 121 ? 4.229 -15.719 -5.369 1.00 18.32 121 ASP A N 1
ATOM 957 C CA . ASP A 1 121 ? 3.306 -15.764 -4.233 1.00 19.62 121 ASP A CA 1
ATOM 958 C C . ASP A 1 121 ? 3.885 -15.158 -2.944 1.00 16.20 121 ASP A C 1
ATOM 959 O O . ASP A 1 121 ? 3.195 -15.157 -1.920 1.00 17.63 121 ASP A O 1
ATOM 964 N N . ILE A 1 122 ? 5.155 -14.729 -2.983 1.00 13.84 122 ILE A N 1
ATOM 965 C CA . ILE A 1 122 ? 5.838 -14.135 -1.826 1.00 14.52 122 ILE A CA 1
ATOM 966 C C . ILE A 1 122 ? 6.536 -12.854 -2.295 1.00 20.37 122 ILE A C 1
ATOM 967 O O . ILE A 1 122 ? 7.603 -12.882 -2.925 1.00 19.00 122 ILE A O 1
ATOM 972 N N . GLU A 1 123 ? 5.930 -11.715 -1.976 1.00 14.43 123 GLU A N 1
ATOM 973 C CA . GLU A 1 123 ? 6.504 -10.429 -2.377 1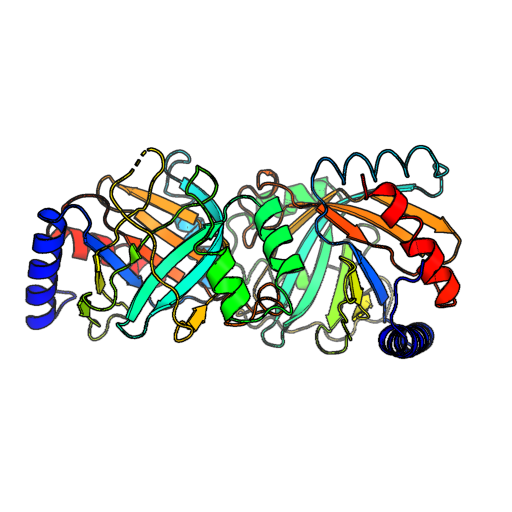.00 17.11 123 GLU A CA 1
ATOM 974 C C . GLU A 1 123 ? 7.259 -9.855 -1.198 1.00 17.13 123 GLU A C 1
ATOM 975 O O . GLU A 1 123 ? 6.777 -9.897 -0.062 1.00 16.18 123 GLU A O 1
ATOM 981 N N . ILE A 1 124 ? 8.466 -9.370 -1.469 1.00 13.65 124 ILE A N 1
ATOM 982 C CA . ILE A 1 124 ? 9.339 -8.842 -0.422 1.00 12.52 124 ILE A CA 1
ATOM 983 C C . ILE A 1 124 ? 9.827 -7.460 -0.797 1.00 14.98 124 ILE A C 1
ATOM 984 O O . ILE A 1 124 ? 10.257 -7.227 -1.932 1.00 15.78 124 ILE A O 1
ATOM 989 N N . VAL A 1 125 ? 9.715 -6.528 0.155 1.00 12.61 125 VAL A N 1
ATOM 990 C CA . VAL A 1 125 ? 10.147 -5.166 -0.066 1.00 15.22 125 VAL A CA 1
ATOM 991 C C . VAL A 1 125 ? 10.848 -4.590 1.151 1.00 17.24 125 VAL A C 1
ATOM 992 O O . VAL A 1 125 ? 10.568 -4.963 2.294 1.00 17.63 125 VAL A O 1
ATOM 996 N N . TYR A 1 126 ? 11.781 -3.692 0.883 1.00 14.30 126 TYR A N 1
ATOM 997 C CA . TYR A 1 126 ? 12.459 -2.960 1.938 1.00 12.82 126 TYR A CA 1
ATOM 998 C C . TYR A 1 126 ? 11.941 -1.531 1.749 1.00 14.68 126 TYR A C 1
ATOM 999 O O . TYR A 1 126 ? 12.116 -0.919 0.695 1.00 13.88 126 TYR A O 1
ATOM 1008 N N . LYS A 1 127 ? 11.331 -1.006 2.802 1.00 12.90 127 LYS A N 1
ATOM 1009 C CA . LYS A 1 127 ? 10.712 0.313 2.759 1.00 13.46 127 LYS A CA 1
ATOM 1010 C C . LYS A 1 127 ? 11.549 1.303 3.528 1.00 14.75 127 LYS A C 1
ATOM 1011 O O . LYS A 1 127 ? 11.725 1.151 4.736 1.00 15.16 127 LYS A O 1
ATOM 1017 N N . ASN A 1 128 ? 12.100 2.287 2.822 1.00 17.67 128 ASN A N 1
ATOM 1018 C CA . ASN A 1 128 ? 12.919 3.313 3.468 1.00 15.04 128 ASN A CA 1
ATOM 1019 C C . ASN A 1 128 ? 11.938 4.422 3.831 1.00 18.44 128 ASN A C 1
ATOM 1020 O O . ASN A 1 128 ? 11.595 5.271 3.000 1.00 20.12 128 ASN A O 1
ATOM 1025 N N . ARG A 1 129 ? 11.480 4.382 5.076 1.00 18.99 129 ARG A N 1
ATOM 1026 C CA . ARG A 1 129 ? 10.512 5.350 5.553 1.00 23.48 129 ARG A CA 1
ATOM 1027 C C . ARG A 1 129 ? 11.054 6.758 5.766 1.00 27.38 129 ARG A C 1
ATOM 1028 O O . ARG A 1 129 ? 10.276 7.695 5.936 1.00 28.83 129 ARG A O 1
ATOM 1036 N N . GLY A 1 130 ? 12.373 6.913 5.658 1.00 25.23 130 GLY A N 1
ATOM 1037 C CA . GLY A 1 130 ? 12.996 8.210 5.865 1.00 33.72 130 GLY A CA 1
ATOM 1038 C C . GLY A 1 130 ? 13.235 9.057 4.631 1.00 36.66 130 GLY A C 1
ATOM 1039 O O . GLY A 1 130 ? 13.488 10.256 4.760 1.00 41.36 130 GLY A O 1
ATOM 1040 N N . SER A 1 131 ? 13.116 8.463 3.444 1.00 32.36 131 SER A N 1
ATOM 1041 C CA . SER A 1 131 ? 13.357 9.183 2.191 1.00 30.89 131 SER A CA 1
ATOM 1042 C C . SER A 1 131 ? 12.130 9.821 1.567 1.00 36.89 131 SER A C 1
ATOM 1043 O O . SER A 1 131 ? 12.236 10.648 0.653 1.00 42.90 131 SER A O 1
ATOM 1046 N N . GLY A 1 132 ? 10.971 9.406 2.050 1.00 28.73 132 GLY A N 1
ATOM 1047 C CA . GLY A 1 132 ? 9.733 9.914 1.512 1.00 43.92 132 GLY A CA 1
ATOM 1048 C C . GLY A 1 132 ? 9.200 11.256 1.954 1.00 43.13 132 GLY A C 1
ATOM 1049 O O . GLY A 1 132 ? 9.465 11.696 3.079 1.00 46.77 132 GLY A O 1
ATOM 1050 N N . LYS A 1 133 ? 8.512 11.926 1.024 1.00 37.87 133 LYS A N 1
ATOM 1051 C CA . LYS A 1 133 ? 7.869 13.204 1.291 1.00 24.05 133 LYS A CA 1
ATOM 1052 C C . LYS A 1 133 ? 6.376 12.884 1.420 1.00 23.23 133 LYS A C 1
ATOM 1053 O O . LYS A 1 133 ? 5.839 12.047 0.700 1.00 22.53 133 LYS A O 1
ATOM 1059 N N . LEU A 1 134 ? 5.734 13.502 2.396 1.00 19.68 134 LEU A N 1
ATOM 1060 C CA . LEU A 1 134 ? 4.321 13.299 2.630 1.00 20.00 134 LEU A CA 1
ATOM 1061 C C . LEU A 1 134 ? 3.702 14.648 2.906 1.00 25.80 134 LEU A C 1
ATOM 1062 O O . LEU A 1 134 ? 4.162 15.359 3.807 1.00 31.68 134 LEU A O 1
ATOM 1067 N N A ILE A 1 135 ? 2.696 15.020 2.121 0.50 20.59 135 ILE A N 1
ATOM 1068 N N B ILE A 1 135 ? 2.711 15.039 2.107 0.50 22.99 135 ILE A N 1
ATOM 1069 C CA A ILE A 1 135 ? 2.005 16.285 2.367 0.50 23.69 135 ILE A CA 1
ATOM 1070 C CA B ILE A 1 135 ? 2.017 16.312 2.347 0.50 27.48 135 ILE A CA 1
ATOM 1071 C C A ILE A 1 135 ? 0.503 16.105 2.518 0.50 21.97 135 ILE A C 1
ATOM 1072 C C B ILE A 1 135 ? 0.504 16.158 2.469 0.50 24.89 135 ILE A C 1
ATOM 1073 O O A ILE A 1 135 ? -0.112 15.236 1.888 0.50 18.91 135 ILE A O 1
ATOM 1074 O O B ILE A 1 135 ? -0.126 15.387 1.734 0.50 24.50 135 ILE A O 1
ATOM 1083 N N . GLY A 1 136 ? -0.065 16.900 3.418 1.00 22.97 136 GLY A N 1
ATOM 1084 C CA . GLY A 1 136 ? -1.495 16.885 3.654 1.00 21.96 136 GLY A CA 1
ATOM 1085 C C . GLY A 1 136 ? -2.023 17.988 2.752 1.00 23.22 136 GLY A C 1
ATOM 1086 O O . GLY A 1 136 ? -1.262 18.850 2.304 1.00 30.94 136 GLY A O 1
ATOM 1087 N N . ILE A 1 137 ? -3.294 17.903 2.399 1.00 19.77 137 ILE A N 1
ATOM 1088 C CA . ILE A 1 137 ? -3.901 18.886 1.506 1.00 20.43 137 ILE A CA 1
ATOM 1089 C C . ILE A 1 137 ? -4.904 19.696 2.302 1.00 24.46 137 ILE A C 1
ATOM 1090 O O . ILE A 1 137 ? -5.725 19.124 3.012 1.00 25.56 137 ILE A O 1
ATOM 1095 N N . ASP A 1 138 ? -4.849 21.020 2.163 1.00 25.98 138 ASP A N 1
ATOM 1096 C CA . ASP A 1 138 ? -5.783 21.895 2.878 1.00 28.11 138 ASP A CA 1
ATOM 1097 C C . ASP A 1 138 ? -7.226 21.680 2.402 1.00 23.18 138 ASP A C 1
ATOM 1098 O O . ASP A 1 138 ? -7.519 21.720 1.198 1.00 23.40 138 ASP A O 1
ATOM 1103 N N . ASN A 1 139 ? -8.111 21.419 3.371 1.00 27.63 139 ASN A N 1
ATOM 1104 C CA . ASN A 1 139 ? -9.551 21.220 3.163 1.00 29.37 139 ASN A CA 1
ATOM 1105 C C . ASN A 1 139 ? -10.070 20.001 2.369 1.00 32.85 139 ASN A C 1
ATOM 1106 O O . ASN A 1 139 ? -11.262 19.925 2.041 1.00 31.88 139 ASN A O 1
ATOM 1111 N N . TRP A 1 140 ? -9.172 19.088 2.001 1.00 23.65 140 TRP A N 1
ATOM 1112 C CA . TRP A 1 140 ? -9.554 17.856 1.292 1.00 24.51 140 TRP A CA 1
ATOM 1113 C C . TRP A 1 140 ? -8.938 16.726 2.095 1.00 20.44 140 TRP A C 1
ATOM 1114 O O . TRP A 1 140 ? -7.769 16.783 2.473 1.00 24.27 140 TRP A O 1
ATOM 1125 N N . ALA A 1 141 ? -9.722 15.687 2.337 1.00 19.61 141 ALA A N 1
ATOM 1126 C CA . ALA A 1 141 ? -9.278 14.562 3.157 1.00 17.32 141 ALA A CA 1
ATOM 1127 C C . ALA A 1 141 ? -8.373 13.547 2.434 1.00 19.48 141 ALA A C 1
ATOM 1128 O O . ALA A 1 141 ? -8.729 12.368 2.260 1.00 19.17 141 ALA A O 1
ATOM 1130 N N . ILE A 1 142 ? -7.212 14.034 1.994 1.00 15.98 142 ILE A N 1
ATOM 1131 C CA . ILE A 1 142 ? -6.206 13.202 1.316 1.00 12.52 142 ILE A CA 1
ATOM 1132 C C . ILE A 1 142 ? -4.810 13.587 1.668 1.00 16.84 142 ILE A C 1
ATOM 1133 O O . ILE A 1 142 ? -4.559 14.710 2.143 1.00 15.89 142 ILE A O 1
ATOM 1138 N N . THR A 1 143 ? -3.903 12.625 1.515 1.00 12.39 143 THR A N 1
ATOM 1139 C CA . THR A 1 143 ? -2.489 12.885 1.695 1.00 11.60 143 THR A CA 1
ATOM 1140 C C . THR A 1 143 ? -1.806 12.436 0.418 1.00 16.02 143 THR A C 1
ATOM 1141 O O . THR A 1 143 ? -2.313 11.555 -0.263 1.00 19.09 143 THR A O 1
ATOM 1145 N N . ILE A 1 144 ? -0.725 13.111 0.038 1.00 14.86 144 ILE A N 1
ATOM 1146 C CA . ILE A 1 144 ? 0.011 12.725 -1.170 1.00 10.91 144 ILE A CA 1
ATOM 1147 C C . ILE A 1 144 ? 1.341 12.221 -0.602 1.00 18.31 144 ILE A C 1
ATOM 1148 O O . ILE A 1 144 ? 1.992 12.916 0.176 1.00 16.75 144 ILE A O 1
ATOM 1153 N N . LYS A 1 145 ? 1.786 11.042 -1.025 1.00 16.14 145 LYS A N 1
ATOM 1154 C CA . LYS A 1 145 ? 3.005 10.475 -0.475 1.00 18.03 145 LYS A CA 1
ATOM 1155 C C . LYS A 1 145 ? 3.883 9.879 -1.538 1.00 18.46 145 LYS A C 1
ATOM 1156 O O . LYS A 1 145 ? 3.381 9.276 -2.489 1.00 18.75 145 LYS A O 1
ATOM 1162 N N A SER A 1 146 ? 5.174 10.124 -1.395 0.50 16.06 146 SER A N 1
ATOM 1163 N N B SER A 1 146 ? 5.195 10.126 -1.442 0.50 17.67 146 SER A N 1
ATOM 1164 C CA A SER A 1 146 ? 6.146 9.524 -2.275 0.50 17.81 146 SER A CA 1
ATOM 1165 C CA B SER A 1 146 ? 6.182 9.546 -2.377 0.50 18.17 146 SER A CA 1
ATOM 1166 C C A SER A 1 146 ? 6.988 8.741 -1.291 0.50 18.06 146 SER A C 1
ATOM 1167 C C B SER A 1 146 ? 7.200 8.808 -1.509 0.50 20.90 146 SER A C 1
ATOM 1168 O O A SER A 1 146 ? 7.220 9.213 -0.166 0.50 15.69 146 SER A O 1
ATOM 1169 O O B SER A 1 146 ? 7.961 9.451 -0.788 0.50 17.83 146 SER A O 1
ATOM 1174 N N . THR A 1 147 ? 7.249 7.477 -1.615 1.00 16.01 147 THR A N 1
ATOM 1175 C CA . THR A 1 147 ? 8.121 6.676 -0.773 1.00 19.79 147 THR A CA 1
ATOM 1176 C C . THR A 1 147 ? 8.953 5.665 -1.539 1.00 14.95 147 THR A C 1
ATOM 1177 O O . THR A 1 147 ? 8.536 5.180 -2.599 1.00 16.14 147 THR A O 1
ATOM 1181 N N . GLU A 1 148 ? 10.120 5.357 -0.979 1.00 17.87 148 GLU A N 1
ATOM 1182 C CA . GLU A 1 148 ? 11.051 4.408 -1.584 1.00 16.29 148 GLU A CA 1
ATOM 1183 C C . GLU A 1 148 ? 10.755 3.008 -1.089 1.00 11.34 148 GLU A C 1
ATOM 1184 O O . GLU A 1 148 ? 10.789 2.753 0.113 1.00 14.98 148 GLU A O 1
ATOM 1190 N N . GLU A 1 149 ? 10.491 2.099 -2.028 1.00 13.21 149 GLU A N 1
ATOM 1191 C CA . GLU A 1 149 ? 10.164 0.728 -1.709 1.00 13.22 149 GLU A CA 1
ATOM 1192 C C . GLU A 1 149 ? 10.962 -0.103 -2.680 1.00 13.80 149 GLU A C 1
ATOM 1193 O O . GLU A 1 149 ? 10.640 -0.172 -3.865 1.00 18.13 149 GLU A O 1
ATOM 1199 N N . ILE A 1 150 ? 11.987 -0.772 -2.161 1.00 14.51 150 ILE A N 1
ATOM 1200 C CA . ILE A 1 150 ? 12.864 -1.586 -3.004 1.00 10.67 150 ILE A CA 1
ATOM 1201 C C . ILE A 1 150 ? 12.405 -3.034 -3.022 1.00 14.54 150 ILE A C 1
ATOM 1202 O O . ILE A 1 150 ? 12.424 -3.705 -1.993 1.00 16.54 150 ILE A O 1
ATOM 1207 N N . PRO A 1 151 ? 12.031 -3.554 -4.206 1.00 20.16 151 PRO A N 1
ATOM 1208 C CA . PRO A 1 151 ? 11.574 -4.946 -4.262 1.00 20.03 151 PRO A CA 1
ATOM 1209 C C . PRO A 1 151 ? 12.759 -5.884 -4.327 1.00 21.24 151 PRO A C 1
ATOM 1210 O O . PRO A 1 151 ? 13.776 -5.577 -4.952 1.00 22.90 151 PRO A O 1
ATOM 1214 N N . LEU A 1 152 ? 12.656 -6.987 -3.599 1.00 18.16 152 LEU A N 1
ATOM 1215 C CA . LEU A 1 152 ? 13.697 -8.008 -3.627 1.00 25.50 152 LEU A CA 1
ATOM 1216 C C . LEU A 1 152 ? 13.067 -9.080 -4.489 1.00 26.62 152 LEU A C 1
ATOM 1217 O O . LEU A 1 152 ? 12.044 -9.646 -4.111 1.00 32.92 152 LEU A O 1
ATOM 1222 N N . VAL A 1 153 ? 13.627 -9.292 -5.680 1.00 28.47 153 VAL A N 1
ATOM 1223 C CA . VAL A 1 153 ? 13.082 -10.257 -6.638 1.00 32.44 153 VAL A CA 1
ATOM 1224 C C . VAL A 1 153 ? 13.908 -11.515 -6.895 1.00 37.13 153 VAL A C 1
ATOM 1225 O O . VAL A 1 153 ? 15.115 -11.551 -6.628 1.00 39.53 153 VAL A O 1
ATOM 1229 N N . ALA A 1 154 ? 13.216 -12.551 -7.379 1.00 33.65 154 ALA A N 1
ATOM 1230 C CA . ALA A 1 154 ? 13.802 -13.859 -7.692 1.00 41.94 154 ALA A CA 1
ATOM 1231 C C . ALA A 1 154 ? 14.740 -13.768 -8.894 1.00 46.65 154 ALA A C 1
ATOM 1232 O O . ALA A 1 154 ? 14.479 -13.008 -9.837 1.00 41.14 154 ALA A O 1
ATOM 1234 N N . GLY A 1 155 ? 15.859 -14.490 -8.814 1.00 51.69 155 GLY A N 1
ATOM 1235 C CA . GLY A 1 155 ? 16.834 -14.498 -9.895 1.00 62.44 155 GLY A CA 1
ATOM 1236 C C . GLY A 1 155 ? 17.850 -13.371 -9.826 1.00 64.85 155 GLY A C 1
ATOM 1237 O O . GLY A 1 155 ? 19.010 -13.562 -10.204 1.00 69.74 155 GLY A O 1
ATOM 1238 N N . LYS A 1 156 ? 17.408 -12.200 -9.359 1.00 66.63 156 LYS A N 1
ATOM 1239 C CA . LYS A 1 156 ? 18.258 -11.014 -9.212 1.00 65.64 156 LYS A CA 1
ATOM 1240 C C . LYS A 1 156 ? 19.286 -11.244 -8.104 1.00 65.18 156 LYS A C 1
ATOM 1241 O O . LYS A 1 156 ? 19.016 -11.978 -7.144 1.00 63.47 156 LYS A O 1
ATOM 1242 N N . SER A 1 157 ? 20.464 -10.638 -8.263 1.00 66.34 157 SER A N 1
ATOM 1243 C CA . SER A 1 157 ? 21.572 -10.761 -7.307 1.00 68.26 157 SER A CA 1
ATOM 1244 C C . SER A 1 157 ? 21.205 -10.376 -5.874 1.00 66.77 157 SER A C 1
ATOM 1245 O O . SER A 1 157 ? 20.692 -9.277 -5.624 1.00 68.14 157 SER A O 1
ATOM 1248 N N . LYS A 1 158 ? 21.437 -11.319 -4.958 1.00 66.18 158 LYS A N 1
ATOM 1249 C CA . LYS A 1 158 ? 21.136 -11.156 -3.537 1.00 63.42 158 LYS A CA 1
ATOM 1250 C C . LYS A 1 158 ? 22.050 -10.172 -2.813 1.00 62.52 158 LYS A C 1
ATOM 1251 O O . LYS A 1 158 ? 23.238 -10.448 -2.615 1.00 67.24 158 LYS A O 1
ATOM 1252 N N . ILE A 1 159 ? 21.484 -9.014 -2.460 1.00 56.59 159 ILE A N 1
ATOM 1253 C CA . ILE A 1 159 ? 22.186 -7.943 -1.732 1.00 49.35 159 ILE A CA 1
ATOM 1254 C C . ILE A 1 159 ? 22.034 -8.259 -0.241 1.00 43.67 159 ILE A C 1
ATOM 1255 O O . ILE A 1 159 ? 21.005 -8.797 0.158 1.00 32.53 159 ILE A O 1
ATOM 1260 N N . SER A 1 160 ? 23.052 -7.927 0.564 1.00 37.18 160 SER A N 1
ATOM 1261 C CA . SER A 1 160 ? 23.050 -8.171 2.019 1.00 47.21 160 SER A CA 1
ATOM 1262 C C . SER A 1 160 ? 21.736 -7.743 2.692 1.00 50.42 160 SER A C 1
ATOM 1263 O O . SER A 1 160 ? 21.366 -6.568 2.633 1.00 53.08 160 SER A O 1
ATOM 1266 N N . LYS A 1 161 ? 20.994 -8.727 3.216 1.00 47.92 161 LYS A N 1
ATOM 1267 C CA . LYS A 1 161 ? 19.709 -8.514 3.904 1.00 48.39 161 LYS A CA 1
ATOM 1268 C C . LYS A 1 161 ? 19.917 -7.864 5.279 1.00 43.82 161 LYS A C 1
ATOM 1269 O O . LYS A 1 161 ? 21.034 -7.892 5.798 1.00 46.84 161 LYS A O 1
ATOM 1275 N N . PRO A 1 162 ? 18.871 -7.210 5.859 1.00 45.52 162 PRO A N 1
ATOM 1276 C CA . PRO A 1 162 ? 19.091 -6.595 7.177 1.00 39.52 162 PRO A CA 1
ATOM 1277 C C . PRO A 1 162 ? 19.309 -7.596 8.315 1.00 33.38 162 PRO A C 1
ATOM 1278 O O . PRO A 1 162 ? 18.681 -8.656 8.364 1.00 38.90 162 PRO A O 1
ATOM 1282 N N . LYS A 1 163 ? 20.218 -7.245 9.211 1.00 28.15 163 LYS A N 1
ATOM 1283 C CA . LYS A 1 163 ? 20.558 -8.098 10.334 1.00 34.01 163 LYS A CA 1
ATOM 1284 C C . LYS A 1 163 ? 19.530 -8.075 11.451 1.00 23.73 163 LYS A C 1
ATOM 1285 O O . LYS A 1 163 ? 19.106 -7.009 11.890 1.00 25.18 163 LYS A O 1
ATOM 1291 N N . ILE A 1 164 ? 19.114 -9.269 11.868 1.00 28.82 164 ILE A N 1
ATOM 1292 C CA . ILE A 1 164 ? 18.157 -9.420 12.962 1.00 26.37 164 ILE A CA 1
ATOM 1293 C C . ILE A 1 164 ? 18.915 -9.319 14.283 1.00 31.57 164 ILE A C 1
ATOM 1294 O O . ILE A 1 164 ? 19.793 -10.137 14.565 1.00 30.97 164 ILE A O 1
ATOM 1299 N N . THR A 1 165 ? 18.612 -8.274 15.053 1.00 25.75 165 THR A N 1
ATOM 1300 C CA . THR A 1 165 ? 19.256 -8.063 16.351 1.00 26.93 165 THR A CA 1
ATOM 1301 C C . THR A 1 165 ? 18.427 -8.656 17.485 1.00 31.17 165 THR A C 1
ATOM 1302 O O . THR A 1 165 ? 18.956 -8.974 18.556 1.00 32.68 165 THR A O 1
ATOM 1306 N N . GLY A 1 166 ? 17.133 -8.818 17.232 1.00 32.25 166 GLY A N 1
ATOM 1307 C CA . GLY A 1 166 ? 16.222 -9.338 18.238 1.00 31.40 166 GLY A CA 1
ATOM 1308 C C . GLY A 1 166 ? 15.341 -8.251 18.849 1.00 29.63 166 GLY A C 1
ATOM 1309 O O . GLY A 1 166 ? 14.431 -8.554 19.620 1.00 35.35 166 GLY A O 1
ATOM 1310 N N . SER A 1 167 ? 15.613 -6.990 18.521 1.00 23.97 167 SER A N 1
ATOM 1311 C CA . SER A 1 167 ? 14.838 -5.868 19.050 1.00 27.78 167 SER A CA 1
ATOM 1312 C C . SER A 1 167 ? 13.842 -5.310 18.015 1.00 26.65 167 SER A C 1
ATOM 1313 O O . SER A 1 167 ? 13.339 -4.183 18.142 1.00 30.42 167 SER A O 1
ATOM 1316 N N . GLU A 1 168 ? 13.608 -6.085 16.965 1.00 20.31 168 GLU A N 1
ATOM 1317 C CA . GLU A 1 168 ? 12.662 -5.685 15.904 1.00 22.74 168 GLU A CA 1
ATOM 1318 C C . GLU A 1 168 ? 11.224 -5.750 16.400 1.00 22.55 168 GLU A C 1
ATOM 1319 O O . GLU A 1 168 ? 10.895 -6.595 17.249 1.00 20.66 168 GLU A O 1
ATOM 1325 N N . ARG A 1 169 ? 10.391 -4.840 15.886 1.00 14.56 169 ARG A N 1
ATOM 1326 C CA . ARG A 1 169 ? 8.963 -4.849 16.178 1.00 13.07 169 ARG A CA 1
ATOM 1327 C C . ARG A 1 169 ? 8.305 -5.580 14.995 1.00 13.61 169 ARG A C 1
ATOM 1328 O O . ARG A 1 169 ? 8.864 -5.585 13.887 1.00 18.33 169 ARG A O 1
ATOM 1336 N N . ILE A 1 170 ? 7.200 -6.282 15.225 1.00 14.07 170 ILE A N 1
ATOM 1337 C CA . ILE A 1 170 ? 6.525 -6.959 14.115 1.00 13.25 170 ILE A CA 1
ATOM 1338 C C . ILE A 1 170 ? 5.060 -6.546 14.057 1.00 15.83 170 ILE A C 1
ATOM 1339 O O . ILE A 1 170 ? 4.403 -6.397 15.092 1.00 16.27 170 ILE A O 1
ATOM 1344 N N A MET A 1 171 ? 4.568 -6.340 12.841 0.50 13.46 171 MET A N 1
ATOM 1345 N N B MET A 1 171 ? 4.574 -6.308 12.838 0.50 13.63 171 MET A N 1
ATOM 1346 C CA A MET A 1 171 ? 3.172 -5.982 12.624 0.50 15.14 171 MET A CA 1
ATOM 1347 C CA B MET A 1 171 ? 3.174 -5.938 12.601 0.50 16.07 171 MET A CA 1
ATOM 1348 C C A MET A 1 171 ? 2.589 -6.899 11.556 0.50 12.57 171 MET A C 1
ATOM 1349 C C B MET A 1 171 ? 2.575 -6.860 11.537 0.50 12.99 171 MET A C 1
ATOM 1350 O O A MET A 1 171 ? 3.279 -7.266 10.590 0.50 13.01 171 MET A O 1
ATOM 1351 O O B MET A 1 171 ? 3.241 -7.184 10.542 0.50 15.43 171 MET A O 1
ATOM 1360 N N . TYR A 1 172 ? 1.336 -7.296 11.774 1.00 10.91 172 TYR A N 1
ATOM 1361 C CA . TYR A 1 172 ? 0.610 -8.183 10.862 1.00 15.91 172 TYR A CA 1
ATOM 1362 C C . TYR A 1 172 ? -0.602 -7.493 10.299 1.00 15.89 172 TYR A C 1
ATOM 1363 O O . TYR A 1 172 ? -1.313 -6.807 11.024 1.00 15.48 172 TYR A O 1
ATOM 1372 N N . ARG A 1 173 ? -0.770 -7.581 8.983 1.00 11.62 173 ARG A N 1
ATOM 1373 C CA . ARG A 1 173 ? -1.945 -7.000 8.348 1.00 13.50 173 ARG A CA 1
ATOM 1374 C C . ARG A 1 173 ? -2.495 -8.017 7.373 1.00 13.48 173 ARG A C 1
ATOM 1375 O O . ARG A 1 173 ? -1.796 -8.410 6.454 1.00 16.90 173 ARG A O 1
ATOM 1383 N N . TYR A 1 174 ? -3.723 -8.464 7.613 1.00 11.35 174 TYR A N 1
ATOM 1384 C CA . TYR A 1 174 ? -4.390 -9.402 6.719 1.00 11.26 174 TYR A CA 1
ATOM 1385 C C . TYR A 1 174 ? -5.265 -8.505 5.854 1.00 13.48 174 TYR A C 1
ATOM 1386 O O . TYR A 1 174 ? -6.152 -7.770 6.354 1.00 13.13 174 TYR A O 1
ATOM 1395 N N . LYS A 1 175 ? -5.065 -8.617 4.551 1.00 12.11 175 LYS A N 1
ATOM 1396 C CA . LYS A 1 175 ? -5.758 -7.738 3.611 1.00 13.22 175 LYS A CA 1
ATOM 1397 C C . LYS A 1 175 ? -6.552 -8.392 2.512 1.00 14.13 175 LYS A C 1
ATOM 1398 O O . LYS A 1 175 ? -6.132 -9.437 2.007 1.00 15.27 175 LYS A O 1
ATOM 1404 N N . THR A 1 176 ? -7.696 -7.781 2.165 1.00 10.76 176 THR A N 1
ATOM 1405 C CA . THR A 1 176 ? -8.499 -8.204 1.012 1.00 13.46 176 THR A CA 1
ATOM 1406 C C . THR A 1 176 ? -8.453 -6.929 0.177 1.00 13.82 176 THR A C 1
ATOM 1407 O O . THR A 1 176 ? -9.082 -5.914 0.524 1.00 12.33 176 THR A O 1
ATOM 1411 N N A ARG A 1 177 ? -7.781 -7.035 -0.952 0.50 9.91 177 ARG A N 1
ATOM 1412 N N B ARG A 1 177 ? -7.683 -6.971 -0.914 0.50 14.43 177 ARG A N 1
ATOM 1413 C CA A ARG A 1 177 ? -7.598 -5.889 -1.820 0.50 13.00 177 ARG A CA 1
ATOM 1414 C CA B ARG A 1 177 ? -7.486 -5.804 -1.802 0.50 14.48 177 ARG A CA 1
ATOM 1415 C C A ARG A 1 177 ? -8.275 -6.083 -3.157 0.50 14.26 177 ARG A C 1
ATOM 1416 C C B ARG A 1 177 ? -8.017 -5.969 -3.224 0.50 17.34 177 ARG A C 1
ATOM 1417 O O A ARG A 1 177 ? -8.442 -7.206 -3.633 0.50 9.69 177 ARG A O 1
ATOM 1418 O O B ARG A 1 177 ? -7.631 -6.911 -3.919 0.50 9.09 177 ARG A O 1
ATOM 1433 N N . TYR A 1 178 ? -8.805 -4.982 -3.669 1.00 12.47 178 TYR A N 1
ATOM 1434 C CA . TYR A 1 178 ? -9.385 -4.949 -5.002 1.00 12.78 178 TYR A CA 1
ATOM 1435 C C . TYR A 1 178 ? -8.582 -3.846 -5.689 1.00 15.13 178 TYR A C 1
ATOM 1436 O O . TYR A 1 178 ? -8.469 -2.738 -5.151 1.00 12.74 178 TYR A O 1
ATOM 1445 N N . SER A 1 179 ? -7.980 -4.166 -6.837 1.00 13.72 179 SER A N 1
ATOM 1446 C CA . SER A 1 179 ? -7.177 -3.205 -7.600 1.00 14.02 179 SER A CA 1
ATOM 1447 C C . SER A 1 179 ? -7.788 -3.001 -8.962 1.00 17.59 179 SER A C 1
ATOM 1448 O O . SER A 1 179 ? -8.089 -3.960 -9.682 1.00 16.18 179 SER A O 1
ATOM 1451 N N . PHE A 1 180 ? -8.018 -1.738 -9.308 1.00 11.10 180 PHE A N 1
ATOM 1452 C CA . PHE A 1 180 ? -8.633 -1.431 -10.587 1.00 10.88 180 PHE A CA 1
ATOM 1453 C C . PHE A 1 180 ? -7.683 -0.609 -11.428 1.00 15.06 180 PHE A C 1
ATOM 1454 O O . PHE A 1 180 ? -7.361 0.517 -11.079 1.00 13.45 180 PHE A O 1
ATOM 1462 N N . THR A 1 181 ? -7.211 -1.172 -12.540 1.00 12.32 181 THR A N 1
ATOM 1463 C CA . THR A 1 181 ? -6.289 -0.447 -13.406 1.00 12.31 181 THR A CA 1
ATOM 1464 C C . THR A 1 181 ? -7.150 0.425 -14.319 1.00 16.56 181 THR A C 1
ATOM 1465 O O . THR A 1 181 ? -7.715 -0.048 -15.290 1.00 19.73 181 THR A O 1
ATOM 1469 N N . ILE A 1 182 ? -7.300 1.688 -13.941 1.00 14.21 182 ILE A N 1
ATOM 1470 C CA . ILE A 1 182 ? -8.174 2.586 -14.690 1.00 17.04 182 ILE A CA 1
ATOM 1471 C C . ILE A 1 182 ? -7.676 3.049 -16.060 1.00 19.83 182 ILE A C 1
ATOM 1472 O O . ILE A 1 182 ? -8.478 3.357 -16.942 1.00 23.24 182 ILE A O 1
ATOM 1477 N N . ASN A 1 183 ? -6.360 3.096 -16.215 1.00 18.16 183 ASN A N 1
ATOM 1478 C CA . ASN A 1 183 ? -5.683 3.443 -17.467 1.00 22.80 183 ASN A CA 1
ATOM 1479 C C . ASN A 1 183 ? -4.253 2.966 -17.321 1.00 18.88 183 ASN A C 1
ATOM 1480 O O . ASN A 1 183 ? -3.877 2.436 -16.270 1.00 21.76 183 ASN A O 1
ATOM 1485 N N . LYS A 1 184 ? -3.431 3.200 -18.343 1.00 20.40 184 LYS A N 1
ATOM 1486 C CA . LYS A 1 184 ? -2.035 2.763 -18.331 1.00 23.75 184 LYS A CA 1
ATOM 1487 C C . LYS A 1 184 ? -1.150 3.349 -17.243 1.00 19.98 184 LYS A C 1
ATOM 1488 O O . LYS A 1 184 ? -0.183 2.726 -16.837 1.00 23.53 184 LYS A O 1
ATOM 1494 N N . ASN A 1 185 ? -1.585 4.474 -16.673 1.00 17.56 185 ASN A N 1
ATOM 1495 C CA . ASN A 1 185 ? -0.778 5.190 -15.687 1.00 17.85 185 ASN A CA 1
ATOM 1496 C C . ASN A 1 185 ? -1.226 5.239 -14.243 1.00 13.28 185 ASN A C 1
ATOM 1497 O O . ASN A 1 185 ? -0.466 5.678 -13.379 1.00 14.21 185 ASN A O 1
ATOM 1502 N N . SER A 1 186 ? -2.419 4.739 -13.964 1.00 17.26 186 SER A N 1
ATOM 1503 C CA . SER A 1 186 ? -2.915 4.791 -12.600 1.00 16.00 186 SER A CA 1
ATOM 1504 C C . SER A 1 186 ? -3.797 3.612 -12.248 1.00 15.85 186 SER A C 1
ATOM 1505 O O . SER A 1 186 ? -4.453 3.031 -13.112 1.00 16.71 186 SER A O 1
ATOM 1508 N N . ARG A 1 187 ? -3.853 3.331 -10.953 1.00 13.13 187 ARG A N 1
ATOM 1509 C CA . ARG A 1 187 ? -4.620 2.205 -10.419 1.00 7.55 187 ARG A CA 1
ATOM 1510 C C . ARG A 1 187 ? -5.284 2.608 -9.112 1.00 12.66 187 ARG A C 1
ATOM 1511 O O . ARG A 1 187 ? -4.697 3.358 -8.333 1.00 16.89 187 ARG A O 1
ATOM 1519 N N . ILE A 1 188 ? -6.531 2.176 -8.925 1.00 11.46 188 ILE A N 1
ATOM 1520 C CA . ILE A 1 188 ? -7.266 2.443 -7.687 1.00 11.61 188 ILE A CA 1
ATOM 1521 C C . ILE A 1 188 ? -7.163 1.170 -6.837 1.00 14.83 188 ILE A C 1
ATOM 1522 O O . ILE A 1 188 ? -7.491 0.105 -7.331 1.00 15.10 188 ILE A O 1
ATOM 1527 N N . ASP A 1 189 ? -6.663 1.286 -5.604 1.00 10.23 189 ASP A N 1
ATOM 1528 C CA . ASP A 1 189 ? -6.576 0.137 -4.684 1.00 12.43 189 ASP A CA 1
ATOM 1529 C C . ASP A 1 189 ? -7.521 0.406 -3.531 1.00 15.43 189 ASP A C 1
ATOM 1530 O O . ASP A 1 189 ? -7.466 1.475 -2.934 1.00 14.37 189 ASP A O 1
ATOM 1535 N N . ILE A 1 190 ? -8.408 -0.535 -3.243 1.00 11.20 190 ILE A N 1
ATOM 1536 C CA . ILE A 1 190 ? -9.334 -0.386 -2.113 1.00 12.27 190 ILE A CA 1
ATOM 1537 C C . ILE A 1 190 ? -9.141 -1.647 -1.303 1.00 16.92 190 ILE A C 1
ATOM 1538 O O . ILE A 1 190 ? -9.308 -2.762 -1.819 1.00 13.29 190 ILE A O 1
ATOM 1543 N N . THR A 1 191 ? -8.920 -1.470 -0.005 1.00 11.94 191 THR A N 1
ATOM 1544 C CA . THR A 1 191 ? -8.557 -2.616 0.828 1.00 12.51 191 THR A CA 1
ATOM 1545 C C . THR A 1 191 ? -9.268 -2.707 2.164 1.00 15.05 191 THR A C 1
ATOM 1546 O O . THR A 1 191 ? -9.474 -1.700 2.832 1.00 12.91 191 THR A O 1
ATOM 1550 N N . ASP A 1 192 ? -9.676 -3.933 2.510 1.00 11.88 192 ASP A N 1
ATOM 1551 C CA . ASP A 1 192 ? -10.293 -4.245 3.807 1.00 13.29 192 ASP A CA 1
ATOM 1552 C C . ASP A 1 192 ? -9.052 -4.757 4.571 1.00 12.95 192 ASP A C 1
ATOM 1553 O O . ASP A 1 192 ? -8.457 -5.781 4.193 1.00 13.90 192 ASP A O 1
ATOM 1558 N N . VAL A 1 193 ? -8.634 -4.041 5.618 1.00 10.94 193 VAL A N 1
ATOM 1559 C CA . VAL A 1 193 ? -7.403 -4.413 6.331 1.00 11.54 193 VAL A CA 1
ATOM 1560 C C . VAL A 1 193 ? -7.651 -4.770 7.793 1.00 13.62 193 VAL A C 1
ATOM 1561 O O . VAL A 1 193 ? -8.297 -4.010 8.524 1.00 12.81 193 VAL A O 1
ATOM 1565 N N . LYS A 1 194 ? -7.087 -5.902 8.233 1.00 12.99 194 LYS A N 1
ATOM 1566 C CA . LYS A 1 194 ? -7.167 -6.321 9.647 1.00 14.28 194 LYS A CA 1
ATOM 1567 C C . LYS A 1 194 ? -5.738 -6.183 10.160 1.00 14.86 194 LYS A C 1
ATOM 1568 O O . LYS A 1 194 ? -4.836 -6.851 9.667 1.00 15.54 194 LYS A O 1
ATOM 1574 N N A SER A 1 195 ? -5.537 -5.306 11.139 0.50 14.39 195 SER A N 1
ATOM 1575 N N B SER A 1 195 ? -5.539 -5.300 11.142 0.50 14.15 195 SER A N 1
ATOM 1576 C CA A SER A 1 195 ? -4.208 -5.054 11.690 0.50 16.85 195 SER A CA 1
ATOM 1577 C CA B SER A 1 195 ? -4.213 -4.988 11.692 0.50 16.95 195 SER A CA 1
ATOM 1578 C C A SER A 1 195 ? -4.063 -5.489 13.141 0.50 17.38 195 SER A C 1
ATOM 1579 C C B SER A 1 195 ? -4.004 -5.347 13.172 0.50 15.34 195 SER A C 1
ATOM 1580 O O A SER A 1 195 ? -5.025 -5.438 13.912 0.50 14.35 195 SER A O 1
ATOM 1581 O O B SER A 1 195 ? -4.819 -4.997 14.021 0.50 16.53 195 SER A O 1
ATOM 1586 N N . SER A 1 196 ? -2.873 -5.985 13.470 1.00 13.95 196 SER A N 1
ATOM 1587 C CA . SER A 1 196 ? -2.540 -6.414 14.832 1.00 14.68 196 SER A CA 1
ATOM 1588 C C . SER A 1 196 ? -1.042 -6.568 15.099 1.00 14.13 196 SER A C 1
ATOM 1589 O O . SER A 1 196 ? -0.271 -6.917 14.192 1.00 12.48 196 SER A O 1
ATOM 1592 N N . PRO A 1 197 ? -0.593 -6.258 16.343 1.00 14.03 197 PRO A N 1
ATOM 1593 C CA . PRO A 1 197 ? 0.831 -6.428 16.651 1.00 16.18 197 PRO A CA 1
ATOM 1594 C C . PRO A 1 197 ? 1.157 -7.918 16.941 1.00 15.77 197 PRO A C 1
ATOM 1595 O O . PRO A 1 197 ? 2.317 -8.272 17.069 1.00 18.63 197 PRO A O 1
ATOM 1599 N N . ILE A 1 198 ? 0.134 -8.760 17.109 1.00 16.13 198 ILE A N 1
ATOM 1600 C CA . ILE A 1 198 ? 0.335 -10.201 17.361 1.00 17.96 198 ILE A CA 1
ATOM 1601 C C . ILE A 1 198 ? -0.504 -11.031 16.385 1.00 17.98 198 ILE A C 1
ATOM 1602 O O . ILE A 1 198 ? -1.389 -10.496 15.731 1.00 20.26 198 ILE A O 1
ATOM 1607 N N . ILE A 1 199 ? -0.194 -12.324 16.257 1.00 16.74 199 ILE A N 1
ATOM 1608 C CA . ILE A 1 199 ? -0.922 -13.224 15.349 1.00 19.62 199 ILE A CA 1
ATOM 1609 C C . ILE A 1 199 ? -2.305 -13.641 15.854 1.00 21.70 199 ILE A C 1
ATOM 1610 O O . ILE A 1 199 ? -3.250 -13.749 15.071 1.00 18.17 199 ILE A O 1
ATOM 1615 N N . TRP A 1 200 ? -2.428 -13.820 17.168 1.00 21.08 200 TRP A N 1
ATOM 1616 C CA . TRP A 1 200 ? -3.674 -14.290 17.782 1.00 17.84 200 TRP A CA 1
ATOM 1617 C C . TRP A 1 200 ? -4.940 -13.554 17.380 1.00 20.87 200 TRP A C 1
ATOM 1618 O O . TRP A 1 200 ? -5.025 -12.345 17.528 1.00 21.37 200 TRP A O 1
ATOM 1629 N N . LYS A 1 201 ? -5.885 -14.330 16.836 1.00 16.99 201 LYS A N 1
ATOM 1630 C CA . LYS A 1 201 ? -7.195 -13.884 16.370 1.00 25.10 201 LYS A CA 1
ATOM 1631 C C . LYS A 1 201 ? -7.145 -12.706 15.409 1.00 23.74 201 LYS A C 1
ATOM 1632 O O . LYS A 1 201 ? -8.005 -11.827 15.454 1.00 24.53 201 LYS A O 1
ATOM 1638 N N . LEU A 1 202 ? -6.130 -12.703 14.542 1.00 18.97 202 LEU A N 1
ATOM 1639 C CA . LEU A 1 202 ? -5.961 -11.630 13.550 1.00 20.77 202 LEU A CA 1
ATOM 1640 C C . LEU A 1 202 ? -7.173 -11.534 12.632 1.00 21.06 202 LEU A C 1
ATOM 1641 O O . LEU A 1 202 ? -7.676 -10.446 12.389 1.00 20.66 202 LEU A O 1
ATOM 1646 N N . MET A 1 203 ? -7.641 -12.681 12.146 1.00 20.77 203 MET A N 1
ATOM 1647 C CA . MET A 1 203 ? -8.783 -12.743 11.230 1.00 27.21 203 MET A CA 1
ATOM 1648 C C . MET A 1 203 ? -10.101 -12.244 11.819 1.00 29.77 203 MET A C 1
ATOM 1649 O O . MET A 1 203 ? -11.052 -12.012 11.076 1.00 32.41 203 MET A O 1
ATOM 1654 N N . THR A 1 204 ? -10.132 -12.041 13.138 1.00 23.54 204 THR A N 1
ATOM 1655 C CA . THR A 1 204 ? -11.337 -11.602 13.851 1.00 32.34 204 THR A CA 1
ATOM 1656 C C . THR A 1 204 ? -11.312 -10.138 14.296 1.00 28.04 204 THR A C 1
ATOM 1657 O O . THR A 1 204 ? -12.320 -9.637 14.822 1.00 28.19 204 THR A O 1
ATOM 1661 N N . VAL A 1 205 ? -10.165 -9.466 14.165 1.00 18.23 205 VAL A N 1
ATOM 1662 C CA . VAL A 1 205 ? -10.100 -8.057 14.571 1.00 19.85 205 VAL A CA 1
ATOM 1663 C C . VAL A 1 205 ? -10.953 -7.185 13.622 1.00 24.33 205 VAL A C 1
ATOM 1664 O O . VAL A 1 205 ? -11.099 -7.529 12.446 1.00 19.79 205 VAL A O 1
ATOM 1668 N N . PRO A 1 206 ? -11.604 -6.114 14.140 1.00 18.97 206 PRO A N 1
ATOM 1669 C CA . PRO A 1 206 ? -12.413 -5.280 13.241 1.00 22.29 206 PRO A CA 1
ATOM 1670 C C . PRO A 1 206 ? -11.578 -4.693 12.111 1.00 18.46 206 PRO A C 1
ATOM 1671 O O . PRO A 1 206 ? -10.427 -4.295 12.301 1.00 20.26 206 PRO A O 1
ATOM 1675 N N . SER A 1 207 ? -12.162 -4.692 10.931 1.00 17.07 207 SER A N 1
ATOM 1676 C CA . SER A 1 207 ? -11.485 -4.172 9.756 1.00 17.49 207 SER A CA 1
ATOM 1677 C C . SER A 1 207 ? -11.437 -2.661 9.636 1.00 17.47 207 SER A C 1
ATOM 1678 O O . SER A 1 207 ? -12.315 -1.971 10.174 1.00 20.79 207 SER A O 1
ATOM 1681 N N A ASN A 1 208 ? -10.343 -2.143 9.082 0.50 13.72 208 ASN A N 1
ATOM 1682 N N B ASN A 1 208 ? -10.350 -2.161 9.041 0.50 19.01 208 ASN A N 1
ATOM 1683 C CA A ASN A 1 208 ? -10.305 -0.720 8.742 0.50 13.48 208 ASN A CA 1
ATOM 1684 C CA B ASN A 1 208 ? -10.168 -0.736 8.723 0.50 21.47 208 ASN A CA 1
ATOM 1685 C C A ASN A 1 208 ? -10.337 -0.786 7.207 0.50 15.12 208 ASN A C 1
ATOM 1686 C C B ASN A 1 208 ? -10.097 -0.719 7.189 0.50 20.73 208 ASN A C 1
ATOM 1687 O O A ASN A 1 208 ? -10.279 -1.881 6.619 0.50 8.69 208 ASN A O 1
ATOM 1688 O O B ASN A 1 208 ? -9.575 -1.662 6.578 0.50 17.60 208 ASN A O 1
ATOM 1697 N N . TYR A 1 209 ? -10.609 0.344 6.569 1.00 15.01 209 TYR A N 1
ATOM 1698 C CA . TYR A 1 209 ? -10.698 0.422 5.105 1.00 12.28 209 TYR A CA 1
ATOM 1699 C C . TYR A 1 209 ? -9.798 1.497 4.551 1.00 16.77 209 TYR A C 1
ATOM 1700 O O . TYR A 1 209 ? -9.727 2.583 5.103 1.00 17.96 209 TYR A O 1
ATOM 1709 N N . GLU A 1 210 ? -9.057 1.157 3.496 1.00 12.93 210 GLU A N 1
ATOM 1710 C CA . GLU A 1 210 ? -8.068 2.056 2.895 1.00 17.58 210 GLU A CA 1
ATOM 1711 C C . GLU A 1 210 ? -8.300 2.203 1.409 1.00 20.83 210 GLU A C 1
ATOM 1712 O O . GLU A 1 210 ? -8.545 1.220 0.723 1.00 18.98 210 GLU A O 1
ATOM 1718 N N . LEU A 1 211 ? -8.189 3.436 0.913 1.00 14.72 211 LEU A N 1
ATOM 1719 C CA . LEU A 1 211 ? -8.408 3.736 -0.510 1.00 12.83 211 LEU A CA 1
ATOM 1720 C C . LEU A 1 211 ? -7.252 4.573 -1.007 1.00 14.39 211 LEU A C 1
ATOM 1721 O O . LEU A 1 211 ? -6.891 5.595 -0.397 1.00 13.71 211 LEU A O 1
ATOM 1726 N N . GLU A 1 212 ? -6.636 4.132 -2.099 1.00 11.50 212 GLU A N 1
ATOM 1727 C CA . GLU A 1 212 ? -5.534 4.913 -2.650 1.00 13.04 212 GLU A CA 1
ATOM 1728 C C . GLU A 1 212 ? -5.555 4.940 -4.150 1.00 15.00 212 GLU A C 1
ATOM 1729 O O . GLU A 1 212 ? -6.104 4.054 -4.774 1.00 15.68 212 GLU A O 1
ATOM 1735 N N A LEU A 1 213 ? -5.026 6.021 -4.722 0.50 12.13 213 LEU A N 1
ATOM 1736 N N B LEU A 1 213 ? -5.050 6.028 -4.721 0.50 11.27 213 LEU A N 1
ATOM 1737 C CA A LEU A 1 213 ? -4.846 6.120 -6.171 0.50 12.56 213 LEU A CA 1
ATOM 1738 C CA B LEU A 1 213 ? -4.860 6.089 -6.164 0.50 12.46 213 LEU A CA 1
ATOM 1739 C C A LEU A 1 213 ? -3.321 6.083 -6.319 0.50 14.41 213 LEU A C 1
ATOM 1740 C C B LEU A 1 213 ? -3.340 5.901 -6.216 0.50 14.01 213 LEU A C 1
ATOM 1741 O O A LEU A 1 213 ? -2.630 7.025 -5.915 0.50 11.93 213 LEU A O 1
ATOM 1742 O O B LEU A 1 213 ? -2.600 6.559 -5.469 0.50 11.30 213 LEU A O 1
ATOM 1751 N N A GLU A 1 214 ? -2.792 4.976 -6.855 0.50 14.19 214 GLU A N 1
ATOM 1752 N N B GLU A 1 214 ? -2.872 4.982 -7.063 0.50 9.93 214 GLU A N 1
ATOM 1753 C CA A GLU A 1 214 ? -1.344 4.826 -7.030 0.50 14.31 214 GLU A CA 1
ATOM 1754 C CA B GLU A 1 214 ? -1.444 4.716 -7.175 0.50 13.42 214 GLU A CA 1
ATOM 1755 C C A GLU A 1 214 ? -0.952 4.957 -8.501 0.50 15.14 214 GLU A C 1
ATOM 1756 C C B GLU A 1 214 ? -0.980 4.972 -8.595 0.50 12.43 214 GLU A C 1
ATOM 1757 O O A GLU A 1 214 ? -1.623 4.408 -9.374 0.50 17.17 214 GLU A O 1
ATOM 1758 O O B GLU A 1 214 ? -1.646 4.548 -9.538 0.50 15.95 214 GLU A O 1
ATOM 1769 N N . LEU A 1 215 ? 0.150 5.661 -8.765 1.00 11.64 215 LEU A N 1
ATOM 1770 C CA . LEU A 1 215 ? 0.643 5.849 -10.134 1.00 10.89 215 LEU A CA 1
ATOM 1771 C C . LEU A 1 215 ? 1.467 4.629 -10.574 1.00 15.08 215 LEU A C 1
ATOM 1772 O O . LEU A 1 215 ? 2.117 3.957 -9.749 1.00 15.12 215 LEU A O 1
ATOM 1777 N N . ILE A 1 216 ? 1.373 4.346 -11.870 1.00 14.46 216 ILE A N 1
ATOM 1778 C CA . ILE A 1 216 ? 2.131 3.277 -12.542 1.00 16.19 216 ILE A CA 1
ATOM 1779 C C . ILE A 1 216 ? 3.226 4.024 -13.341 1.00 18.43 216 ILE A C 1
ATOM 1780 O O . ILE A 1 216 ? 4.367 3.554 -13.455 1.00 18.22 216 ILE A O 1
ATOM 1785 N N . ASN A 1 217 ? 2.864 5.183 -13.901 1.00 18.31 217 ASN A N 1
ATOM 1786 C CA . ASN A 1 217 ? 3.807 6.048 -14.644 1.00 19.94 217 ASN A CA 1
ATOM 1787 C C . ASN A 1 217 ? 3.447 7.470 -14.252 1.00 18.89 217 ASN A C 1
ATOM 1788 O O . ASN A 1 217 ? 2.345 7.706 -13.739 1.00 16.67 217 ASN A O 1
ATOM 1793 N N . LYS A 1 218 ? 4.381 8.401 -14.450 1.00 19.42 218 LYS A N 1
ATOM 1794 C CA . LYS A 1 218 ? 4.160 9.836 -14.162 1.00 17.69 218 LYS A CA 1
ATOM 1795 C C . LYS A 1 218 ? 3.029 10.347 -15.045 1.00 18.24 218 LYS A C 1
ATOM 1796 O O . LYS A 1 218 ? 2.805 9.821 -16.145 1.00 19.51 218 LYS A O 1
ATOM 1802 N N . ILE A 1 219 ? 2.249 11.279 -14.503 1.00 15.47 219 ILE A N 1
ATOM 1803 C CA . ILE A 1 219 ? 1.168 11.933 -15.240 1.00 13.56 219 ILE A CA 1
ATOM 1804 C C . ILE A 1 219 ? 1.263 13.415 -14.887 1.00 12.05 219 ILE A C 1
ATOM 1805 O O . ILE A 1 219 ? 1.907 13.775 -13.911 1.00 14.06 219 ILE A O 1
ATOM 1810 N N . ASP A 1 220 ? 0.607 14.244 -15.688 1.00 15.34 220 ASP A N 1
ATOM 1811 C CA . ASP A 1 220 ? 0.578 15.687 -15.441 1.00 15.88 220 ASP A CA 1
ATOM 1812 C C . ASP A 1 220 ? -0.270 15.884 -14.188 1.00 11.88 220 ASP A C 1
ATOM 1813 O O . ASP A 1 220 ? -1.264 15.207 -13.995 1.00 13.17 220 ASP A O 1
ATOM 1818 N N . ILE A 1 221 ? 0.069 16.887 -13.374 1.00 11.89 221 ILE A N 1
ATOM 1819 C CA . ILE A 1 221 ? -0.720 17.144 -12.168 1.00 12.59 221 ILE A CA 1
ATOM 1820 C C . ILE A 1 221 ? -2.191 17.486 -12.441 1.00 14.38 221 ILE A C 1
ATOM 1821 O O . ILE A 1 221 ? -3.069 17.231 -11.609 1.00 14.17 221 ILE A O 1
ATOM 1826 N N . ASN A 1 222 ? -2.451 18.085 -13.609 1.00 14.28 222 ASN A N 1
ATOM 1827 C CA . ASN A 1 222 ? -3.816 18.444 -13.955 1.00 13.69 222 ASN A CA 1
ATOM 1828 C C . ASN A 1 222 ? -4.645 17.187 -14.223 1.00 14.35 222 ASN A C 1
ATOM 1829 O O . ASN A 1 222 ? -5.822 17.139 -13.897 1.00 17.49 222 ASN A O 1
ATOM 1834 N N . THR A 1 223 ? -3.996 16.172 -14.802 1.00 13.29 223 THR A N 1
ATOM 1835 C CA . THR A 1 223 ? -4.650 14.861 -15.006 1.00 14.90 223 THR A CA 1
ATOM 1836 C C . THR A 1 223 ? -4.905 14.202 -13.621 1.00 13.55 223 THR A C 1
ATOM 1837 O O . THR A 1 223 ? -5.997 13.636 -13.374 1.00 14.97 223 THR A O 1
ATOM 1841 N N . LEU A 1 224 ? -3.933 14.320 -12.710 1.00 14.32 224 LEU A N 1
ATOM 1842 C CA . LEU A 1 224 ? -4.072 13.764 -11.356 1.00 10.85 224 LEU A CA 1
ATOM 1843 C C . LEU A 1 224 ? -5.229 14.431 -10.627 1.00 14.83 224 LEU A C 1
ATOM 1844 O O . LEU A 1 224 ? -6.062 13.738 -10.039 1.00 14.64 224 LEU A O 1
ATOM 1849 N N . GLU A 1 225 ? -5.335 15.760 -10.763 1.00 15.52 225 GLU A N 1
ATOM 1850 C CA . GLU A 1 225 ? -6.399 16.507 -10.077 1.00 13.69 225 GLU A CA 1
ATOM 1851 C C . GLU A 1 225 ? -7.756 16.073 -10.610 1.00 15.98 225 GLU A C 1
ATOM 1852 O O . GLU A 1 225 ? -8.675 15.848 -9.823 1.00 17.71 225 GLU A O 1
ATOM 1858 N N . SER A 1 226 ? -7.866 15.867 -11.930 1.00 14.62 226 SER A N 1
ATOM 1859 C CA . SER A 1 226 ? -9.121 15.403 -12.545 1.00 17.45 226 SER A CA 1
ATOM 1860 C C . SER A 1 226 ? -9.477 14.003 -12.044 1.00 16.42 226 SER A C 1
ATOM 1861 O O . SER A 1 226 ? -10.630 13.722 -11.746 1.00 19.36 226 SER A O 1
ATOM 1864 N N . GLU A 1 227 ? -8.464 13.148 -11.904 1.00 14.11 227 GLU A N 1
ATOM 1865 C CA . GLU A 1 227 ? -8.707 11.782 -11.414 1.00 17.77 227 GLU A CA 1
ATOM 1866 C C . GLU A 1 227 ? -9.119 11.792 -9.940 1.00 15.83 227 GLU A C 1
ATOM 1867 O O . GLU A 1 227 ? -10.032 11.064 -9.544 1.00 16.35 227 GLU A O 1
ATOM 1873 N N . LEU A 1 228 ? -8.539 12.694 -9.148 1.00 14.35 228 LEU A N 1
ATOM 1874 C CA . LEU A 1 228 ? -8.893 12.761 -7.729 1.00 14.04 228 LEU A CA 1
ATOM 1875 C C . LEU A 1 228 ? -10.312 13.308 -7.563 1.00 16.54 228 LEU A C 1
ATOM 1876 O O . LEU A 1 228 ? -11.032 12.872 -6.674 1.00 18.27 228 LEU A O 1
ATOM 1881 N N . LEU A 1 229 ? -10.698 14.254 -8.431 1.00 15.73 229 LEU A N 1
ATOM 1882 C CA . LEU A 1 229 ? -12.057 14.812 -8.400 1.00 16.89 229 LEU A CA 1
ATOM 1883 C C . LEU A 1 229 ? -13.090 13.724 -8.706 1.00 16.02 229 LEU A C 1
ATOM 1884 O O . LEU A 1 229 ? -14.133 13.676 -8.062 1.00 19.95 229 LEU A O 1
ATOM 1889 N N A ASN A 1 230 ? -12.772 12.827 -9.646 0.50 16.17 230 ASN A N 1
ATOM 1890 N N B ASN A 1 230 ? -12.741 12.829 -9.631 0.50 18.19 230 ASN A N 1
ATOM 1891 C CA A ASN A 1 230 ? -13.673 11.721 -10.002 0.50 19.69 230 ASN A CA 1
ATOM 1892 C CA B ASN A 1 230 ? -13.592 11.713 -10.044 0.50 23.72 230 ASN A CA 1
ATOM 1893 C C A ASN A 1 230 ? -13.911 10.799 -8.799 0.50 19.60 230 ASN A C 1
ATOM 1894 C C B ASN A 1 230 ? -13.874 10.766 -8.858 0.50 22.77 230 ASN A C 1
ATOM 1895 O O A ASN A 1 230 ? -15.056 10.420 -8.522 0.50 20.18 230 ASN A O 1
ATOM 1896 O O B ASN A 1 230 ? -15.012 10.326 -8.667 0.50 25.27 230 ASN A O 1
ATOM 1905 N N . VAL A 1 231 ? -12.842 10.505 -8.049 1.00 16.17 231 VAL A N 1
ATOM 1906 C CA . VAL A 1 231 ? -12.953 9.649 -6.849 1.00 14.03 231 VAL A CA 1
ATOM 1907 C C . VAL A 1 231 ? -13.764 10.363 -5.750 1.00 20.40 231 VAL A C 1
ATOM 1908 O O . VAL A 1 231 ? -14.643 9.748 -5.116 1.00 17.43 231 VAL A O 1
ATOM 1912 N N . PHE A 1 232 ? -13.502 11.663 -5.552 1.00 17.78 232 PHE A N 1
ATOM 1913 C CA . PHE A 1 232 ? -14.270 12.450 -4.574 1.00 20.55 232 PHE A CA 1
ATOM 1914 C C . PHE A 1 232 ? -15.756 12.513 -4.911 1.00 18.68 232 PHE A C 1
ATOM 1915 O O . PHE A 1 232 ? -16.582 12.526 -4.013 1.00 22.68 232 PHE A O 1
ATOM 1923 N N . MET A 1 233 ? -16.091 12.482 -6.200 1.00 21.80 233 MET A N 1
ATOM 1924 C CA . MET A 1 233 ? -17.498 12.481 -6.619 1.00 25.50 233 MET A CA 1
ATOM 1925 C C . MET A 1 233 ? -18.208 11.179 -6.217 1.00 28.04 233 MET A C 1
ATOM 1926 O O . MET A 1 233 ? -19.429 11.155 -5.977 1.00 26.35 233 MET A O 1
ATOM 1931 N N . ILE A 1 234 ? -17.431 10.108 -6.092 1.00 26.50 234 ILE A N 1
ATOM 1932 C CA . ILE A 1 234 ? -17.995 8.835 -5.671 1.00 27.24 234 ILE A CA 1
ATOM 1933 C C . ILE A 1 234 ? -18.138 8.793 -4.142 1.00 28.03 234 ILE A C 1
ATOM 1934 O O . ILE A 1 234 ? -19.231 8.522 -3.637 1.00 33.49 234 ILE A O 1
ATOM 1939 N N . ILE A 1 235 ? -17.077 9.132 -3.412 1.00 23.95 235 ILE A N 1
ATOM 1940 C CA . ILE A 1 235 ? -17.126 9.055 -1.950 1.00 27.39 235 ILE A CA 1
ATOM 1941 C C . ILE A 1 235 ? -18.010 10.072 -1.229 1.00 29.24 235 ILE A C 1
ATOM 1942 O O . ILE A 1 235 ? -18.516 9.781 -0.154 1.00 32.21 235 ILE A O 1
ATOM 1947 N N . GLN A 1 236 ? -18.248 11.225 -1.854 1.00 33.58 236 GLN A N 1
ATOM 1948 C CA . GLN A 1 236 ? -19.096 12.249 -1.244 1.00 36.63 236 GLN A CA 1
ATOM 1949 C C . GLN A 1 236 ? -20.587 11.994 -1.476 1.00 43.72 236 GLN A C 1
ATOM 1950 O O . GLN A 1 236 ? -20.992 11.471 -2.520 1.00 38.34 236 GLN A O 1
ATOM 1956 N N . ASP A 1 237 ? -21.382 12.306 -0.455 1.00 51.07 237 ASP A N 1
ATOM 1957 C CA . ASP A 1 237 ? -22.834 12.122 -0.496 1.00 58.15 237 ASP A CA 1
ATOM 1958 C C . ASP A 1 237 ? -23.523 13.320 -1.158 1.00 61.82 237 ASP A C 1
ATOM 1959 O O . ASP A 1 237 ? -23.327 14.465 -0.684 1.00 65.08 237 ASP A O 1
ATOM 1965 N N . THR B 1 13 ? 10.549 -10.492 52.270 1.00 66.77 1013 THR B N 1
ATOM 1966 C CA . THR B 1 13 ? 9.562 -9.557 51.649 1.00 62.38 1013 THR B CA 1
ATOM 1967 C C . THR B 1 13 ? 10.168 -8.843 50.429 1.00 59.68 1013 THR B C 1
ATOM 1968 O O . THR B 1 13 ? 11.379 -8.593 50.368 1.00 59.65 1013 THR B O 1
ATOM 1972 N N . ILE B 1 14 ? 9.302 -8.553 49.458 1.00 49.29 1014 ILE B N 1
ATOM 1973 C CA . ILE B 1 14 ? 9.617 -7.834 48.211 1.00 41.16 1014 ILE B CA 1
ATOM 1974 C C . ILE B 1 14 ? 9.723 -6.318 48.550 1.00 40.78 1014 ILE B C 1
ATOM 1975 O O . ILE B 1 14 ? 10.402 -5.543 47.870 1.00 38.54 1014 ILE B O 1
ATOM 1980 N N . PHE B 1 15 ? 9.043 -5.927 49.622 1.00 29.23 1015 PHE B N 1
ATOM 1981 C CA . PHE B 1 15 ? 8.999 -4.535 50.057 1.00 22.30 1015 PHE B CA 1
ATOM 1982 C C . PHE B 1 15 ? 9.842 -4.242 51.288 1.00 24.63 1015 PHE B C 1
ATOM 1983 O O . PHE B 1 15 ? 10.009 -5.094 52.154 1.00 28.76 1015 PHE B O 1
ATOM 1991 N N . SER B 1 16 ? 10.298 -2.995 51.387 1.00 26.99 1016 SER B N 1
ATOM 1992 C CA . SER B 1 16 ? 11.026 -2.525 52.566 1.00 27.80 1016 SER B CA 1
ATOM 1993 C C . SER B 1 16 ? 9.935 -2.262 53.613 1.00 26.37 1016 SER B C 1
ATOM 1994 O O . SER B 1 16 ? 8.741 -2.291 53.281 1.00 21.80 1016 SER B O 1
ATOM 1997 N N . GLU B 1 17 ? 10.326 -1.953 54.846 1.00 24.57 1017 GLU B N 1
ATOM 1998 C CA . GLU B 1 17 ? 9.364 -1.689 55.899 1.00 27.81 1017 GLU B CA 1
ATOM 1999 C C . GLU B 1 17 ? 8.499 -0.476 55.534 1.00 19.13 1017 GLU B C 1
ATOM 2000 O O . GLU B 1 17 ? 7.280 -0.525 55.686 1.00 20.50 1017 GLU B O 1
ATOM 2006 N N . ASN B 1 18 ? 9.137 0.573 54.990 1.00 18.73 1018 ASN B N 1
ATOM 2007 C CA . ASN B 1 18 ? 8.432 1.788 54.586 1.00 20.86 1018 ASN B CA 1
ATOM 2008 C C . ASN B 1 18 ? 7.420 1.514 53.475 1.00 17.33 1018 ASN B C 1
ATOM 2009 O O . ASN B 1 18 ? 6.261 1.912 53.563 1.00 18.32 1018 ASN B O 1
ATOM 2014 N N . GLU B 1 19 ? 7.867 0.783 52.456 1.00 17.50 1019 GLU B N 1
ATOM 2015 C CA . GLU B 1 19 ? 7.008 0.450 51.324 1.00 17.08 1019 GLU B CA 1
ATOM 2016 C C . GLU B 1 19 ? 5.832 -0.395 51.769 1.00 14.60 1019 GLU B C 1
ATOM 2017 O O . GLU B 1 19 ? 4.703 -0.103 51.411 1.00 14.95 1019 GLU B O 1
ATOM 2023 N N . TYR B 1 20 ? 6.102 -1.364 52.645 1.00 16.90 1020 TYR B N 1
ATOM 2024 C CA . TYR B 1 20 ? 5.066 -2.240 53.203 1.00 17.91 1020 TYR B CA 1
ATOM 2025 C C . TYR B 1 20 ? 3.967 -1.396 53.865 1.00 13.80 1020 TYR B C 1
ATOM 2026 O O . TYR B 1 20 ? 2.789 -1.566 53.567 1.00 15.10 1020 TYR B O 1
ATOM 2035 N N . ASN B 1 21 ? 4.367 -0.516 54.779 1.00 15.86 1021 ASN B N 1
ATOM 2036 C CA . ASN B 1 21 ? 3.423 0.331 55.489 1.00 17.32 1021 ASN B CA 1
ATOM 2037 C C . ASN B 1 21 ? 2.633 1.263 54.580 1.00 14.72 1021 ASN B C 1
ATOM 2038 O O . ASN B 1 21 ? 1.417 1.440 54.761 1.00 16.59 1021 ASN B O 1
ATOM 2043 N N . GLU B 1 22 ? 3.314 1.840 53.585 1.00 16.39 1022 GLU B N 1
ATOM 2044 C CA . GLU B 1 22 ? 2.637 2.730 52.642 1.00 15.33 1022 GLU B CA 1
ATOM 2045 C C . GLU B 1 22 ? 1.597 1.985 51.813 1.00 13.79 1022 GLU B C 1
ATOM 2046 O O . GLU B 1 22 ? 0.494 2.488 51.625 1.00 14.20 1022 GLU B O 1
ATOM 2052 N N . ILE B 1 23 ? 1.960 0.784 51.329 1.00 12.28 1023 ILE B N 1
ATOM 2053 C CA . ILE B 1 23 ? 1.054 -0.028 50.514 1.00 14.20 1023 ILE B CA 1
ATOM 2054 C C . ILE B 1 23 ? -0.145 -0.547 51.324 1.00 14.11 1023 ILE B C 1
ATOM 2055 O O . ILE B 1 23 ? -1.242 -0.614 50.807 1.00 12.44 1023 ILE B O 1
ATOM 2060 N N . VAL B 1 24 ? 0.073 -0.917 52.590 1.00 11.47 1024 VAL B N 1
ATOM 2061 C CA . VAL B 1 24 ? -1.037 -1.358 53.453 1.00 12.34 1024 VAL B CA 1
ATOM 2062 C C . VAL B 1 24 ? -2.087 -0.237 53.568 1.00 10.36 1024 VAL B C 1
ATOM 2063 O O . VAL B 1 24 ? -3.269 -0.475 53.436 1.00 13.40 1024 VAL B O 1
ATOM 2067 N N . GLU B 1 25 ? -1.591 0.990 53.708 1.00 15.26 1025 GLU B N 1
ATOM 2068 C CA . GLU B 1 25 ? -2.449 2.172 53.804 1.00 16.48 1025 GLU B CA 1
ATOM 2069 C C . GLU B 1 25 ? -3.213 2.401 52.487 1.00 14.02 1025 GLU B C 1
ATOM 2070 O O . GLU B 1 25 ? -4.427 2.563 52.487 1.00 16.43 1025 GLU B O 1
ATOM 2076 N N . MET B 1 26 ? -2.510 2.291 51.364 1.00 14.94 1026 MET B N 1
ATOM 2077 C CA . MET B 1 26 ? -3.126 2.468 50.046 1.00 13.75 1026 MET B CA 1
ATOM 2078 C C . MET B 1 26 ? -4.171 1.394 49.764 1.00 14.23 1026 MET B C 1
ATOM 2079 O O . MET B 1 26 ? -5.213 1.671 49.195 1.00 15.47 1026 MET B O 1
ATOM 2084 N N . LEU B 1 27 ? -3.880 0.164 50.187 1.00 12.30 1027 LEU B N 1
ATOM 2085 C CA . LEU B 1 27 ? -4.826 -0.940 49.997 1.00 14.41 1027 LEU B CA 1
ATOM 2086 C C . LEU B 1 27 ? -6.077 -0.760 50.839 1.00 14.41 1027 LEU B C 1
ATOM 2087 O O . LEU B 1 27 ? -7.174 -1.081 50.394 1.00 13.94 1027 LEU B O 1
ATOM 2092 N N . ARG B 1 28 ? -5.923 -0.185 52.037 1.00 13.86 1028 ARG B N 1
ATOM 2093 C CA . ARG B 1 28 ? -7.075 0.069 52.899 1.00 14.04 1028 ARG B CA 1
ATOM 2094 C C . ARG B 1 28 ? -7.941 1.184 52.296 1.00 12.69 1028 ARG B C 1
ATOM 2095 O O . ARG B 1 28 ? -9.158 1.073 52.247 1.00 15.48 1028 ARG B O 1
ATOM 2103 N N . ASP B 1 29 ? -7.282 2.241 51.823 1.00 17.18 1029 ASP B N 1
ATOM 2104 C CA . ASP B 1 29 ? -7.975 3.365 51.214 1.00 15.49 1029 ASP B CA 1
ATOM 2105 C C . ASP B 1 29 ? -8.738 2.908 49.967 1.00 18.63 1029 ASP B C 1
ATOM 2106 O O . ASP B 1 29 ? -9.901 3.266 49.781 1.00 18.32 1029 ASP B O 1
ATOM 2111 N N . TYR B 1 30 ? -8.113 2.011 49.192 1.00 15.76 1030 TYR B N 1
ATOM 2112 C CA . TYR B 1 30 ? -8.756 1.439 48.014 1.00 17.64 1030 TYR B CA 1
ATOM 2113 C C . TYR B 1 30 ? -10.008 0.624 48.425 1.00 16.12 1030 TYR B C 1
ATOM 2114 O O . TYR B 1 30 ? -11.067 0.746 47.806 1.00 17.25 1030 TYR B O 1
ATOM 2123 N N . SER B 1 31 ? -9.875 -0.212 49.459 1.00 20.01 1031 SER B N 1
ATOM 2124 C CA . SER B 1 31 ? -10.986 -1.049 49.927 1.00 21.81 1031 SER B CA 1
ATOM 2125 C C . SER B 1 31 ? -12.168 -0.251 50.466 1.00 27.21 1031 SER B C 1
ATOM 2126 O O . SER B 1 31 ? -13.312 -0.652 50.287 1.00 26.13 1031 SER B O 1
ATOM 2129 N N . ASN B 1 32 ? -11.879 0.898 51.079 1.00 24.63 1032 ASN B N 1
ATOM 2130 C CA . ASN B 1 32 ? -12.908 1.769 51.663 1.00 27.80 1032 ASN B CA 1
ATOM 2131 C C . ASN B 1 32 ? -13.458 2.837 50.719 1.00 34.86 1032 ASN B C 1
ATOM 2132 O O . ASN B 1 32 ? -14.527 3.407 50.967 1.00 34.08 1032 ASN B O 1
ATOM 2137 N N . GLY B 1 33 ? -12.705 3.136 49.661 1.00 30.05 1033 GLY B N 1
ATOM 2138 C CA . GLY B 1 33 ? -13.123 4.135 48.695 1.00 26.25 1033 GLY B CA 1
ATOM 2139 C C . GLY B 1 33 ? -14.122 3.569 47.710 1.00 38.82 1033 GLY B C 1
ATOM 2140 O O . GLY B 1 33 ? -14.341 2.351 47.655 1.00 48.41 1033 GLY B O 1
ATOM 2141 N N . ASP B 1 34 ? -14.773 4.463 46.978 1.00 38.88 1034 ASP B N 1
ATOM 2142 C CA . ASP B 1 34 ? -15.740 4.073 45.964 1.00 43.65 1034 ASP B CA 1
ATOM 2143 C C . ASP B 1 34 ? -15.109 4.296 44.599 1.00 40.88 1034 ASP B C 1
ATOM 2144 O O . ASP B 1 34 ? -15.180 3.425 43.725 1.00 39.39 1034 ASP B O 1
ATOM 2149 N N . ASN B 1 35 ? -14.447 5.447 44.452 1.00 31.36 1035 ASN B N 1
ATOM 2150 C CA . ASN B 1 35 ? -13.800 5.829 43.203 1.00 26.97 1035 ASN B CA 1
ATOM 2151 C C . ASN B 1 35 ? -12.258 5.764 43.224 1.00 25.82 1035 ASN B C 1
ATOM 2152 O O . ASN B 1 35 ? -11.609 6.271 42.323 1.00 23.23 1035 ASN B O 1
ATOM 2157 N N . LEU B 1 36 ? -11.663 5.131 44.233 1.00 19.27 1036 LEU B N 1
ATOM 2158 C CA . LEU B 1 36 ? -10.194 5.051 44.257 1.00 19.60 1036 LEU B CA 1
ATOM 2159 C C . LEU B 1 36 ? -9.756 3.847 43.435 1.00 18.16 1036 LEU B C 1
ATOM 2160 O O . LEU B 1 36 ? -10.404 2.796 43.494 1.00 26.16 1036 LEU B O 1
ATOM 2165 N N . GLU B 1 37 ? -8.742 4.030 42.586 1.00 18.37 1037 GLU B N 1
ATOM 2166 C CA . GLU B 1 37 ? -8.220 2.908 41.781 1.00 19.22 1037 GLU B CA 1
ATOM 2167 C C . GLU B 1 37 ? -6.791 2.594 42.193 1.00 19.30 1037 GLU B C 1
ATOM 2168 O O . GLU B 1 37 ? -6.033 3.491 42.540 1.00 18.30 1037 GLU B O 1
ATOM 2174 N N . PHE B 1 38 ? -6.408 1.317 42.114 1.00 11.46 1038 PHE B N 1
ATOM 2175 C CA . PHE B 1 38 ? -5.085 0.876 42.574 1.00 13.15 1038 PHE B CA 1
ATOM 2176 C C . PHE B 1 38 ? -4.441 0.144 41.421 1.00 14.13 1038 PHE B C 1
ATOM 2177 O O . PHE B 1 38 ? -4.982 -0.841 40.934 1.00 14.26 1038 PHE B O 1
ATOM 2185 N N . GLU B 1 39 ? -3.270 0.631 41.038 1.00 12.61 1039 GLU B N 1
ATOM 2186 C CA . GLU B 1 39 ? -2.539 0.104 39.892 1.00 17.52 1039 GLU B CA 1
ATOM 2187 C C . GLU B 1 39 ? -1.056 -0.073 40.140 1.00 18.23 1039 GLU B C 1
ATOM 2188 O O . GLU B 1 39 ? -0.424 0.746 40.799 1.00 18.18 1039 GLU B O 1
ATOM 2194 N N . VAL B 1 40 ? -0.507 -1.168 39.622 1.00 13.47 1040 VAL B N 1
ATOM 2195 C CA . VAL B 1 40 ? 0.917 -1.412 39.709 1.00 13.19 1040 VAL B CA 1
ATOM 2196 C C . VAL B 1 40 ? 1.405 -1.367 38.256 1.00 17.90 1040 VAL B C 1
ATOM 2197 O O . VAL B 1 40 ? 0.924 -2.116 37.423 1.00 17.32 1040 VAL B O 1
ATOM 2201 N N . SER B 1 41 ? 2.349 -0.480 37.957 1.00 15.36 1041 SER B N 1
ATOM 2202 C CA . SER B 1 41 ? 2.894 -0.359 36.598 1.00 17.17 1041 SER B CA 1
ATOM 2203 C C . SER B 1 41 ? 4.275 -0.973 36.581 1.00 17.94 1041 SER B C 1
ATOM 2204 O O . SER B 1 41 ? 5.115 -0.619 37.386 1.00 16.62 1041 SER B O 1
ATOM 2207 N N . PHE B 1 42 ? 4.486 -1.936 35.681 1.00 16.91 1042 PHE B N 1
ATOM 2208 C CA . PHE B 1 42 ? 5.765 -2.584 35.545 1.00 14.34 1042 PHE B CA 1
ATOM 2209 C C . PHE B 1 42 ? 6.543 -1.747 34.526 1.00 19.14 1042 PHE B C 1
ATOM 2210 O O . PHE B 1 42 ? 5.943 -0.954 33.793 1.00 28.54 1042 PHE B O 1
ATOM 2218 N N . LYS B 1 43 ? 7.872 -1.839 34.562 1.00 20.19 1043 LYS B N 1
ATOM 2219 C CA . LYS B 1 43 ? 8.735 -1.100 33.628 1.00 22.37 1043 LYS B CA 1
ATOM 2220 C C . LYS B 1 43 ? 8.331 -1.515 32.217 1.00 25.10 1043 LYS B C 1
ATOM 2221 O O . LYS B 1 43 ? 7.970 -2.679 31.987 1.00 24.02 1043 LYS B O 1
ATOM 2227 N N . ASN B 1 44 ? 8.416 -0.577 31.279 1.00 28.29 1044 ASN B N 1
ATOM 2228 C CA . ASN B 1 44 ? 8.065 -0.859 29.891 1.00 23.56 1044 ASN B CA 1
ATOM 2229 C C . ASN B 1 44 ? 8.922 -1.991 29.338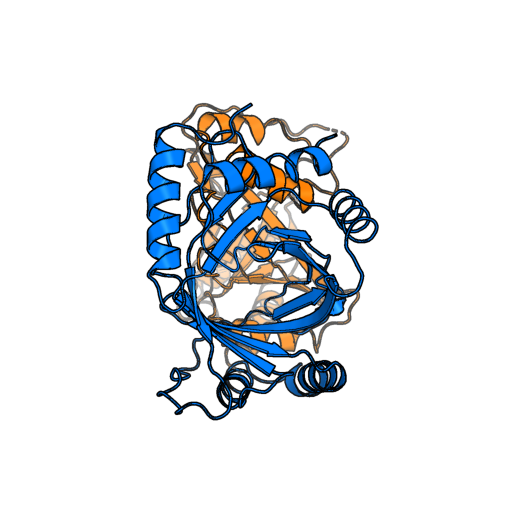 1.00 22.89 1044 ASN B C 1
ATOM 2230 O O . ASN B 1 44 ? 10.076 -2.187 29.723 1.00 25.26 1044 ASN B O 1
ATOM 2235 N N . ILE B 1 45 ? 8.271 -2.832 28.564 1.00 24.26 1045 ILE B N 1
ATOM 2236 C CA . ILE B 1 45 ? 8.923 -3.965 27.966 1.00 20.42 1045 ILE B CA 1
ATOM 2237 C C . ILE B 1 45 ? 9.129 -3.635 26.506 1.00 22.15 1045 ILE B C 1
ATOM 2238 O O . ILE B 1 45 ? 8.528 -2.689 25.987 1.00 22.02 1045 ILE B O 1
ATOM 2243 N N . ASN B 1 46 ? 10.035 -4.360 25.872 1.00 25.55 1046 ASN B N 1
ATOM 2244 C CA . ASN B 1 46 ? 10.304 -4.150 24.460 1.00 24.43 1046 ASN B CA 1
ATOM 2245 C C . ASN B 1 46 ? 9.347 -5.053 23.682 1.00 18.69 1046 ASN B C 1
ATOM 2246 O O . ASN B 1 46 ? 8.603 -5.843 24.299 1.00 20.61 1046 ASN B O 1
ATOM 2251 N N . TYR B 1 47 ? 9.339 -4.950 22.351 1.00 19.19 1047 TYR B N 1
ATOM 2252 C CA . TYR B 1 47 ? 8.431 -5.777 21.554 1.00 16.51 1047 TYR B CA 1
ATOM 2253 C C . TYR B 1 47 ? 8.528 -7.308 21.769 1.00 14.02 1047 TYR B C 1
ATOM 2254 O O . TYR B 1 47 ? 7.485 -7.954 21.911 1.00 16.56 1047 TYR B O 1
ATOM 2263 N N . PRO B 1 48 ? 9.741 -7.919 21.708 1.00 17.57 1048 PRO B N 1
ATOM 2264 C CA . PRO B 1 48 ? 9.736 -9.376 21.923 1.00 19.64 1048 PRO B CA 1
ATOM 2265 C C . PRO B 1 48 ? 9.160 -9.840 23.253 1.00 17.36 1048 PRO B C 1
ATOM 2266 O O . PRO B 1 48 ? 8.502 -10.871 23.310 1.00 20.11 1048 PRO B O 1
ATOM 2270 N N . ASN B 1 49 ? 9.371 -9.052 24.303 1.00 21.80 1049 ASN B N 1
ATOM 2271 C CA . ASN B 1 49 ? 8.838 -9.392 25.614 1.00 20.22 1049 ASN B CA 1
ATOM 2272 C C . ASN B 1 49 ? 7.337 -9.124 25.650 1.00 22.89 1049 ASN B C 1
ATOM 2273 O O . ASN B 1 49 ? 6.602 -9.909 26.199 1.00 19.38 1049 ASN B O 1
ATOM 2278 N N . PHE B 1 50 ? 6.875 -8.106 24.914 1.00 21.23 1050 PHE B N 1
ATOM 2279 C CA . PHE B 1 50 ? 5.438 -7.826 24.816 1.00 16.46 1050 PHE B CA 1
ATOM 2280 C C . PHE B 1 50 ? 4.729 -9.005 24.140 1.00 17.42 1050 PHE B C 1
ATOM 2281 O O . PHE B 1 50 ? 3.709 -9.460 24.622 1.00 21.28 1050 PHE B O 1
ATOM 2289 N N . MET B 1 51 ? 5.274 -9.478 23.018 1.00 16.32 1051 MET B N 1
ATOM 2290 C CA . MET B 1 51 ? 4.653 -10.579 22.296 1.00 20.50 1051 MET B CA 1
ATOM 2291 C C . MET B 1 51 ? 4.618 -11.873 23.126 1.00 15.63 1051 MET B C 1
ATOM 2292 O O . MET B 1 51 ? 3.587 -12.562 23.173 1.00 20.54 1051 MET B O 1
ATOM 2297 N N . ARG B 1 52 ? 5.717 -12.132 23.835 1.00 20.91 1052 ARG B N 1
ATOM 2298 C CA . ARG B 1 52 ? 5.883 -13.331 24.676 1.00 20.33 1052 ARG B CA 1
ATOM 2299 C C . ARG B 1 52 ? 4.955 -13.336 25.900 1.00 17.40 1052 ARG B C 1
ATOM 2300 O O . ARG B 1 52 ? 4.283 -14.331 26.185 1.00 19.39 1052 ARG B O 1
ATOM 2308 N N . ILE B 1 53 ? 4.899 -12.206 26.591 1.00 16.46 1053 ILE B N 1
ATOM 2309 C CA . ILE B 1 53 ? 4.047 -12.074 27.777 1.00 16.99 1053 ILE B CA 1
ATOM 2310 C C . ILE B 1 53 ? 2.567 -12.111 27.399 1.00 18.19 1053 ILE B C 1
ATOM 2311 O O . ILE B 1 53 ? 1.768 -12.784 28.051 1.00 18.10 1053 ILE B O 1
ATOM 2316 N N . THR B 1 54 ? 2.193 -11.419 26.317 1.00 15.40 1054 THR B N 1
ATOM 2317 C CA . THR B 1 54 ? 0.820 -11.443 25.864 1.00 15.67 1054 THR B CA 1
ATOM 2318 C C . THR B 1 54 ? 0.387 -12.862 25.489 1.00 13.89 1054 THR B C 1
ATOM 2319 O O . THR B 1 54 ? -0.659 -13.309 25.925 1.00 17.63 1054 THR B O 1
ATOM 2323 N N . GLU B 1 55 ? 1.260 -13.594 24.796 1.00 18.85 1055 GLU B N 1
ATOM 2324 C CA . GLU B 1 55 ? 0.913 -14.959 24.398 1.00 23.78 1055 GLU B CA 1
ATOM 2325 C C . GLU B 1 55 ? 0.767 -15.920 25.566 1.00 20.44 1055 GLU B C 1
ATOM 2326 O O . GLU B 1 55 ? -0.129 -16.756 25.549 1.00 23.18 1055 GLU B O 1
ATOM 2332 N N . HIS B 1 56 ? 1.513 -15.656 26.637 1.00 19.70 1056 HIS B N 1
ATOM 2333 C CA . HIS B 1 56 ? 1.458 -16.463 27.863 1.00 19.31 1056 HIS B CA 1
ATOM 2334 C C . HIS B 1 56 ? 0.100 -16.245 28.513 1.00 20.69 1056 HIS B C 1
ATOM 2335 O O . HIS B 1 56 ? -0.586 -17.196 28.884 1.00 20.28 1056 HIS B O 1
ATOM 2342 N N . TYR B 1 57 ? -0.313 -14.983 28.616 1.00 21.30 1057 TYR B N 1
ATOM 2343 C CA . TYR B 1 57 ? -1.603 -14.685 29.214 1.00 18.55 1057 TYR B CA 1
ATOM 2344 C C . TYR B 1 57 ? -2.782 -15.190 28.401 1.00 19.09 1057 TYR B C 1
ATOM 2345 O O . TYR B 1 57 ? -3.754 -15.660 28.957 1.00 22.16 1057 TYR B O 1
ATOM 2354 N N . ILE B 1 58 ? -2.644 -15.191 27.079 1.00 19.05 1058 ILE B N 1
ATOM 2355 C CA . ILE B 1 58 ? -3.682 -15.703 26.189 1.00 19.46 1058 ILE B CA 1
ATOM 2356 C C . ILE B 1 58 ? -3.829 -17.226 26.426 1.00 20.24 1058 ILE B C 1
ATOM 2357 O O . ILE B 1 58 ? -4.959 -17.740 26.466 1.00 21.77 1058 ILE B O 1
ATOM 2362 N N A ASN B 1 59 ? -2.700 -17.906 26.612 0.50 22.17 1059 ASN B N 1
ATOM 2363 N N B ASN B 1 59 ? -2.692 -17.900 26.617 0.50 22.64 1059 ASN B N 1
ATOM 2364 C CA A ASN B 1 59 ? -2.668 -19.359 26.834 0.50 26.74 1059 ASN B CA 1
ATOM 2365 C CA B ASN B 1 59 ? -2.635 -19.350 26.859 0.50 27.62 1059 ASN B CA 1
ATOM 2366 C C A ASN B 1 59 ? -3.305 -19.816 28.158 0.50 29.96 1059 ASN B C 1
ATOM 2367 C C B ASN B 1 59 ? -3.333 -19.791 28.147 0.50 30.46 1059 ASN B C 1
ATOM 2368 O O A ASN B 1 59 ? -4.007 -20.836 28.187 0.50 33.00 1059 ASN B O 1
ATOM 2369 O O B ASN B 1 59 ? -4.108 -20.756 28.142 0.50 33.25 1059 ASN B O 1
ATOM 2378 N N . ILE B 1 60 ? -3.079 -19.058 29.232 1.00 29.45 1060 ILE B N 1
ATOM 2379 C CA . ILE B 1 60 ? -3.626 -19.396 30.559 1.00 25.33 1060 ILE B CA 1
ATOM 2380 C C . ILE B 1 60 ? -4.966 -18.786 30.959 1.00 33.19 1060 ILE B C 1
ATOM 2381 O O . ILE B 1 60 ? -5.543 -19.173 31.975 1.00 28.15 1060 ILE B O 1
ATOM 2386 N N . THR B 1 61 ? -5.470 -17.850 30.161 1.00 23.69 1061 THR B N 1
ATOM 2387 C CA . THR B 1 61 ? -6.714 -17.173 30.490 1.00 23.89 1061 THR B CA 1
ATOM 2388 C C . THR B 1 61 ? -7.828 -17.592 29.533 1.00 29.80 1061 THR B C 1
ATOM 2389 O O . THR B 1 61 ? -7.632 -17.559 28.310 1.00 31.89 1061 THR B O 1
ATOM 2393 N N . PRO B 1 62 ? -9.008 -18.001 30.066 1.00 36.79 1062 PRO B N 1
ATOM 2394 C CA . PRO B 1 62 ? -10.129 -18.402 29.199 1.00 38.22 1062 PRO B CA 1
ATOM 2395 C C . PRO B 1 62 ? -10.650 -17.204 28.401 1.00 38.20 1062 PRO B C 1
ATOM 2396 O O . PRO B 1 62 ? -10.590 -16.068 28.885 1.00 29.37 1062 PRO B O 1
ATOM 2400 N N . GLU B 1 63 ? -11.145 -17.458 27.188 1.00 35.91 1063 GLU B N 1
ATOM 2401 C CA . GLU B 1 63 ? -11.633 -16.399 26.297 1.00 37.49 1063 GLU B CA 1
ATOM 2402 C C . GLU B 1 63 ? -12.651 -15.373 26.787 1.00 37.53 1063 GLU B C 1
ATOM 2403 O O . GLU B 1 63 ? -12.596 -14.215 26.368 1.00 37.90 1063 GLU B O 1
ATOM 2409 N N . ASN B 1 64 ? -13.530 -15.773 27.709 1.00 32.35 1064 ASN B N 1
ATOM 2410 C CA . ASN B 1 64 ? -14.535 -14.860 28.272 1.00 32.79 1064 ASN B CA 1
ATOM 2411 C C . ASN B 1 64 ? -13.907 -13.879 29.286 1.00 25.78 1064 ASN B C 1
ATOM 2412 O O . ASN B 1 64 ? -14.550 -12.913 29.715 1.00 30.78 1064 ASN B O 1
ATOM 2417 N N . LYS B 1 65 ? -12.660 -14.155 29.677 1.00 22.91 1065 LYS B N 1
ATOM 2418 C CA . LYS B 1 65 ? -11.931 -13.284 30.603 1.00 25.10 1065 LYS B CA 1
ATOM 2419 C C . LYS B 1 65 ? -10.843 -12.466 29.865 1.00 25.05 1065 LYS B C 1
ATOM 2420 O O . LYS B 1 65 ? -9.982 -11.836 30.491 1.00 23.49 1065 LYS B O 1
ATOM 2426 N N . ILE B 1 66 ? -10.882 -12.501 28.529 1.00 21.03 1066 ILE B N 1
ATOM 2427 C CA . ILE B 1 66 ? -9.941 -11.742 27.690 1.00 22.50 1066 ILE B CA 1
ATOM 2428 C C . ILE B 1 66 ? -10.687 -10.632 26.937 1.00 25.97 1066 ILE B C 1
ATOM 2429 O O . ILE B 1 66 ? -11.693 -10.891 26.284 1.00 27.97 1066 ILE B O 1
ATOM 2434 N N . GLU B 1 67 ? -10.177 -9.402 27.014 1.00 22.49 1067 GLU B N 1
ATOM 2435 C CA . GLU B 1 67 ? -10.783 -8.293 26.287 1.00 28.03 1067 GLU B CA 1
ATOM 2436 C C . GLU B 1 67 ? -9.698 -7.597 25.455 1.00 24.13 1067 GLU B C 1
ATOM 2437 O O . GLU B 1 67 ? -8.592 -7.387 25.930 1.00 21.10 1067 GLU B O 1
ATOM 2443 N N . SER B 1 68 ? -9.983 -7.349 24.174 1.00 19.63 1068 SER B N 1
ATOM 2444 C CA . SER B 1 68 ? -9.017 -6.647 23.321 1.00 17.09 1068 SER B CA 1
ATOM 2445 C C . SER B 1 68 ? -9.698 -5.419 22.725 1.00 22.06 1068 SER B C 1
ATOM 2446 O O . SER B 1 68 ? -10.852 -5.502 22.284 1.00 25.10 1068 SER B O 1
ATOM 2449 N N . ASN B 1 69 ? -9.030 -4.264 22.799 1.00 20.51 1069 ASN B N 1
ATOM 2450 C CA . ASN B 1 69 ? -9.596 -3.012 22.264 1.00 23.33 1069 ASN B CA 1
ATOM 2451 C C . ASN B 1 69 ? -8.561 -2.112 21.615 1.00 17.44 1069 ASN B C 1
ATOM 2452 O O . ASN B 1 69 ? -7.419 -2.069 22.051 1.00 17.33 1069 ASN B O 1
ATOM 2457 N N . ASN B 1 70 ? -8.971 -1.424 20.551 1.00 19.13 1070 ASN B N 1
ATOM 2458 C CA . ASN B 1 70 ? -8.131 -0.432 19.858 1.00 19.60 1070 ASN B CA 1
ATOM 2459 C C . ASN B 1 70 ? -8.863 0.883 20.121 1.00 16.78 1070 ASN B C 1
ATOM 2460 O O . ASN B 1 70 ? -10.042 0.990 19.808 1.00 23.01 1070 ASN B O 1
ATOM 2465 N N . TYR B 1 71 ? -8.202 1.871 20.735 1.00 19.09 1071 TYR B N 1
ATOM 2466 C CA . TYR B 1 71 ? -8.881 3.136 21.036 1.00 14.26 1071 TYR B CA 1
ATOM 2467 C C . TYR B 1 71 ? -7.940 4.300 21.148 1.00 16.46 1071 TYR B C 1
ATOM 2468 O O . TYR B 1 71 ? -6.740 4.121 21.339 1.00 15.14 1071 TYR B O 1
ATOM 2477 N N . LEU B 1 72 ? -8.497 5.505 21.035 1.00 17.46 1072 LEU B N 1
ATOM 2478 C CA . LEU B 1 72 ? -7.695 6.708 21.125 1.00 13.74 1072 LEU B CA 1
ATOM 2479 C C . LEU B 1 72 ? -8.049 7.421 22.410 1.00 17.65 1072 LEU B C 1
ATOM 2480 O O . LEU B 1 72 ? -9.207 7.720 22.631 1.00 17.27 1072 LEU B O 1
ATOM 2485 N N . ASP B 1 73 ? -7.038 7.676 23.245 1.00 18.79 1073 ASP B N 1
ATOM 2486 C CA . ASP B 1 73 ? -7.221 8.421 24.497 1.00 18.62 1073 ASP B CA 1
ATOM 2487 C C . ASP B 1 73 ? -6.731 9.847 24.286 1.00 17.56 1073 ASP B C 1
ATOM 2488 O O . ASP B 1 73 ? -5.614 10.055 23.815 1.00 20.27 1073 ASP B O 1
ATOM 2493 N N . ILE B 1 74 ? -7.575 10.823 24.617 1.00 18.49 1074 ILE B N 1
ATOM 2494 C CA . ILE B 1 74 ? -7.190 12.233 24.506 1.00 19.52 1074 ILE B CA 1
ATOM 2495 C C . ILE B 1 74 ? -7.257 12.745 25.944 1.00 17.03 1074 ILE B C 1
ATOM 2496 O O . ILE B 1 74 ? -8.307 12.692 26.569 1.00 18.66 1074 ILE B O 1
ATOM 2501 N N . SER B 1 75 ? -6.100 13.144 26.471 1.00 22.58 1075 SER B N 1
ATOM 2502 C CA . SER B 1 75 ? -6.001 13.633 27.847 1.00 21.58 1075 SER B CA 1
ATOM 2503 C C . SER B 1 75 ? -5.809 15.151 27.914 1.00 19.27 1075 SER B C 1
ATOM 2504 O O . SER B 1 75 ? -4.879 15.663 27.309 1.00 19.68 1075 SER B O 1
ATOM 2507 N N . LEU B 1 76 ? -6.670 15.819 28.680 1.00 21.42 1076 LEU B N 1
ATOM 2508 C CA . LEU B 1 76 ? -6.590 17.268 28.927 1.00 25.90 1076 LEU B CA 1
ATOM 2509 C C . LEU B 1 76 ? -5.985 17.370 30.320 1.00 19.70 1076 LEU B C 1
ATOM 2510 O O . LEU B 1 76 ? -6.606 16.954 31.304 1.00 23.88 1076 LEU B O 1
ATOM 2515 N N . ILE B 1 77 ? -4.757 17.888 30.380 1.00 24.71 1077 ILE B N 1
ATOM 2516 C CA . ILE B 1 77 ? -4.016 18.014 31.637 1.00 25.84 1077 ILE B CA 1
ATOM 2517 C C . ILE B 1 77 ? -4.064 19.455 32.142 1.00 32.93 1077 ILE B C 1
ATOM 2518 O O . ILE B 1 77 ? -3.599 20.370 31.471 1.00 33.01 1077 ILE B O 1
ATOM 2523 N N . PHE B 1 78 ? -4.613 19.614 33.342 1.00 32.41 1078 PHE B N 1
ATOM 2524 C CA . PHE B 1 78 ? -4.804 20.911 33.994 1.00 34.58 1078 PHE B CA 1
ATOM 2525 C C . PHE B 1 78 ? -3.617 21.332 34.869 1.00 36.56 1078 PHE B C 1
ATOM 2526 O O . PHE B 1 78 ? -2.767 20.495 35.170 1.00 36.63 1078 PHE B O 1
ATOM 2534 N N . PRO B 1 79 ? -3.489 22.650 35.206 1.00 35.35 1079 PRO B N 1
ATOM 2535 C CA . PRO B 1 79 ? -2.379 23.126 36.052 1.00 37.53 1079 PRO B CA 1
ATOM 2536 C C . PRO B 1 79 ? -2.257 22.434 37.412 1.00 35.87 1079 PRO B C 1
ATOM 2537 O O . PRO B 1 79 ? -1.147 22.233 37.895 1.00 39.70 1079 PRO B O 1
ATOM 2541 N N . ASP B 1 80 ? -3.396 22.022 37.979 1.00 37.82 1080 ASP B N 1
ATOM 2542 C CA . ASP B 1 80 ? -3.441 21.327 39.275 1.00 37.36 1080 ASP B CA 1
ATOM 2543 C C . ASP B 1 80 ? -3.046 19.843 39.156 1.00 40.58 1080 ASP B C 1
ATOM 2544 O O . ASP B 1 80 ? -3.137 19.089 40.127 1.00 35.30 1080 ASP B O 1
ATOM 2549 N N . LYS B 1 81 ? -2.596 19.463 37.955 1.00 31.17 1081 LYS B N 1
ATOM 2550 C CA . LYS B 1 81 ? -2.168 18.103 37.574 1.00 34.61 1081 LYS B CA 1
ATOM 2551 C C . LYS B 1 81 ? -3.312 17.084 37.361 1.00 30.13 1081 LYS B C 1
ATOM 2552 O O . LYS B 1 81 ? -3.063 15.948 36.957 1.00 30.44 1081 LYS B O 1
ATOM 2558 N N . ASN B 1 82 ? -4.561 17.499 37.595 1.00 29.40 1082 ASN B N 1
ATOM 2559 C CA . ASN B 1 82 ? -5.731 16.629 37.389 1.00 26.54 1082 ASN B CA 1
ATOM 2560 C C . ASN B 1 82 ? -5.926 16.451 35.878 1.00 28.97 1082 ASN B C 1
ATOM 2561 O O . ASN B 1 82 ? -5.467 17.273 35.086 1.00 24.41 1082 ASN B O 1
ATOM 2566 N N . VAL B 1 83 ? -6.518 15.329 35.486 1.00 23.65 1083 VAL B N 1
ATOM 2567 C CA . VAL B 1 83 ? -6.687 15.027 34.062 1.00 23.37 1083 VAL B CA 1
ATOM 2568 C C . VAL B 1 83 ? -8.130 14.721 33.701 1.00 17.55 1083 VAL B C 1
ATOM 2569 O O . VAL B 1 83 ? -8.847 14.087 34.467 1.00 20.22 1083 VAL B O 1
ATOM 2573 N N . TYR B 1 84 ? -8.544 15.175 32.515 1.00 23.36 1084 TYR B N 1
ATOM 2574 C CA . TYR B 1 84 ? -9.882 14.895 31.996 1.00 18.42 1084 TYR B CA 1
ATOM 2575 C C . TYR B 1 84 ? -9.587 14.065 30.738 1.00 17.34 1084 TYR B C 1
ATOM 2576 O O . TYR B 1 84 ? -9.048 14.589 29.759 1.00 20.61 1084 TYR B O 1
ATOM 2585 N N . ARG B 1 85 ? -9.977 12.789 30.767 1.00 17.94 1085 ARG B N 1
ATOM 2586 C CA . ARG B 1 85 ? -9.671 11.874 29.656 1.00 16.76 1085 ARG B CA 1
ATOM 2587 C C . ARG B 1 85 ? -10.877 11.302 28.958 1.00 15.16 1085 ARG B C 1
ATOM 2588 O O . ARG B 1 85 ? -11.755 10.720 29.583 1.00 19.64 1085 ARG B O 1
ATOM 2596 N N . VAL B 1 86 ? -10.866 11.450 27.633 1.00 17.40 1086 VAL B N 1
ATOM 2597 C CA . VAL B 1 86 ? -11.908 10.944 26.756 1.00 17.62 1086 VAL B CA 1
ATOM 2598 C C . VAL B 1 86 ? -11.280 9.825 25.939 1.00 15.55 1086 VAL B C 1
ATOM 2599 O O . VAL B 1 86 ? -10.220 10.010 25.346 1.00 19.17 1086 VAL B O 1
ATOM 2603 N N . SER B 1 87 ? -11.945 8.678 25.927 1.00 15.32 1087 SER B N 1
ATOM 2604 C CA . SER B 1 87 ? -11.474 7.523 25.165 1.00 14.64 1087 SER B CA 1
ATOM 2605 C C . SER B 1 87 ? -12.457 7.306 24.029 1.00 15.61 1087 SER B C 1
ATOM 2606 O O . SER B 1 87 ? -13.638 7.102 24.292 1.00 18.21 1087 SER B O 1
ATOM 2609 N N . LEU B 1 88 ? -11.966 7.325 22.786 1.00 15.74 1088 LEU B N 1
ATOM 2610 C CA . LEU B 1 88 ? -12.820 7.119 21.615 1.00 18.11 1088 LEU B CA 1
ATOM 2611 C C . LEU B 1 88 ? -12.608 5.693 21.098 1.00 17.99 1088 LEU B C 1
ATOM 2612 O O . LEU B 1 88 ? -11.489 5.316 20.770 1.00 17.10 1088 LEU B O 1
ATOM 2617 N N . PHE B 1 89 ? -13.680 4.900 21.083 1.00 17.93 1089 PHE B N 1
ATOM 2618 C CA . PHE B 1 89 ? -13.629 3.493 20.634 1.00 18.35 1089 PHE B CA 1
ATOM 2619 C C . PHE B 1 89 ? -14.135 3.253 19.227 1.00 24.05 1089 PHE B C 1
ATOM 2620 O O . PHE B 1 89 ? -13.868 2.202 18.640 1.00 23.29 1089 PHE B O 1
ATOM 2628 N N . ASN B 1 90 ? -14.907 4.204 18.705 1.00 23.36 1090 ASN B N 1
ATOM 2629 C CA . ASN B 1 90 ? -15.465 4.095 17.355 1.00 22.31 1090 ASN B CA 1
ATOM 2630 C C . ASN B 1 90 ? -14.375 4.448 16.338 1.00 19.99 1090 ASN B C 1
ATOM 2631 O O . ASN B 1 90 ? -13.940 5.596 16.263 1.00 19.84 1090 ASN B O 1
ATOM 2636 N N . GLN B 1 91 ? -13.979 3.460 15.521 1.00 22.42 1091 GLN B N 1
ATOM 2637 C CA . GLN B 1 91 ? -12.926 3.643 14.515 1.00 22.24 1091 GLN B CA 1
ATOM 2638 C C . GLN B 1 91 ? -13.181 4.768 13.517 1.00 18.86 1091 GLN B C 1
ATOM 2639 O O . GLN B 1 91 ? -12.257 5.507 13.167 1.00 21.49 1091 GLN B O 1
ATOM 2645 N N . GLU B 1 92 ? -14.442 4.959 13.139 1.00 27.47 1092 GLU B N 1
ATOM 2646 C CA . GLU B 1 92 ? -14.825 6.027 12.208 1.00 25.01 1092 GLU B CA 1
ATOM 2647 C C . GLU B 1 92 ? -14.607 7.390 12.861 1.00 25.26 1092 GLU B C 1
ATOM 2648 O O . GLU B 1 92 ? -14.045 8.293 12.239 1.00 24.49 1092 GLU B O 1
ATOM 2654 N N . GLN B 1 93 ? -14.980 7.493 14.137 1.00 25.63 1093 GLN B N 1
ATOM 2655 C CA . GLN B 1 93 ? -14.820 8.739 14.901 1.00 20.82 1093 GLN B CA 1
ATOM 2656 C C . GLN B 1 93 ? -13.344 9.074 15.148 1.00 21.64 1093 GLN B C 1
ATOM 2657 O O . GLN B 1 93 ? -12.978 10.247 15.122 1.00 27.54 1093 GLN B O 1
ATOM 2663 N N . ILE B 1 94 ? -12.511 8.047 15.372 1.00 20.14 1094 ILE B N 1
ATOM 2664 C CA . ILE B 1 94 ? -11.065 8.227 15.572 1.00 21.76 1094 ILE B CA 1
ATOM 2665 C C . ILE B 1 94 ? -10.472 8.827 14.296 1.00 25.67 1094 ILE B C 1
ATOM 2666 O O . ILE B 1 94 ? -9.786 9.850 14.354 1.00 27.25 1094 ILE B O 1
ATOM 2671 N N . GLY B 1 95 ? -10.804 8.207 13.157 1.00 24.93 1095 GLY B N 1
ATOM 2672 C CA . GLY B 1 95 ? -10.335 8.662 11.857 1.00 26.64 1095 GLY B CA 1
ATOM 2673 C C . GLY B 1 95 ? -10.800 10.075 11.562 1.00 25.25 1095 GLY B C 1
ATOM 2674 O O . GLY B 1 95 ? -10.006 10.888 11.091 1.00 28.94 1095 GLY B O 1
ATOM 2675 N N . GLU B 1 96 ? -12.061 10.369 11.892 1.00 24.94 1096 GLU B N 1
ATOM 2676 C CA . GLU B 1 96 ? -12.645 11.695 11.682 1.00 28.41 1096 GLU B CA 1
ATOM 2677 C C . GLU B 1 96 ? -11.979 12.752 12.537 1.00 26.42 1096 GLU B C 1
ATOM 2678 O O . GLU B 1 96 ? -11.690 13.846 12.058 1.00 27.38 1096 GLU B O 1
ATOM 2684 N N . PHE B 1 97 ? -11.645 12.377 13.774 1.00 28.44 1097 PHE B N 1
ATOM 2685 C CA . PHE B 1 97 ? -10.986 13.289 14.709 1.00 23.33 1097 PHE B CA 1
ATOM 2686 C C . PHE B 1 97 ? -9.585 13.648 14.206 1.00 25.96 1097 PHE B C 1
ATOM 2687 O O . PHE B 1 97 ? -9.243 14.828 14.132 1.00 28.31 1097 PHE B O 1
ATOM 2695 N N . ILE B 1 98 ? -8.803 12.629 13.831 1.00 22.98 1098 ILE B N 1
ATOM 2696 C CA . ILE B 1 98 ? -7.430 12.810 13.342 1.00 27.19 1098 ILE B CA 1
ATOM 2697 C C . ILE B 1 98 ? -7.381 13.682 12.078 1.00 33.37 1098 ILE B C 1
ATOM 2698 O O . ILE B 1 98 ? -6.604 14.634 12.014 1.00 35.38 1098 ILE B O 1
ATOM 2703 N N . THR B 1 99 ? -8.303 13.420 11.154 1.00 28.28 1099 THR B N 1
ATOM 2704 C CA . THR B 1 99 ? -8.387 14.153 9.887 1.00 35.49 1099 THR B CA 1
ATOM 2705 C C . THR B 1 99 ? -8.744 15.623 10.093 1.00 35.58 1099 THR B C 1
ATOM 2706 O O . THR B 1 99 ? -8.000 16.509 9.662 1.00 35.82 1099 THR B O 1
ATOM 2710 N N . LYS B 1 100 ? -9.832 15.867 10.823 1.00 33.54 1100 LYS B N 1
ATOM 2711 C CA . LYS B 1 100 ? -10.326 17.224 11.082 1.00 36.88 1100 LYS B CA 1
ATOM 2712 C C . LYS B 1 100 ? -9.424 18.121 11.931 1.00 42.84 1100 LYS B C 1
ATOM 2713 O O . LYS B 1 100 ? -9.272 19.320 11.638 1.00 39.38 1100 LYS B O 1
ATOM 2719 N N . PHE B 1 101 ? -8.818 17.536 12.961 1.00 35.27 1101 PHE B N 1
ATOM 2720 C CA . PHE B 1 101 ? -7.979 18.297 13.877 1.00 31.95 1101 PHE B CA 1
ATOM 2721 C C . PHE B 1 101 ? -6.465 18.250 13.708 1.00 33.97 1101 PHE B C 1
ATOM 2722 O O . PHE B 1 101 ? -5.742 18.797 14.548 1.00 34.75 1101 PHE B O 1
ATOM 2730 N N . SER B 1 102 ? -5.993 17.690 12.589 1.00 37.96 1102 SER B N 1
ATOM 2731 C CA . SER B 1 102 ? -4.552 17.575 12.287 1.00 47.04 1102 SER B CA 1
ATOM 2732 C C . SER B 1 102 ? -3.739 18.865 12.393 1.00 50.45 1102 SER B C 1
ATOM 2733 O O . SER B 1 102 ? -2.655 18.871 12.981 1.00 51.98 1102 SER B O 1
ATOM 2736 N N . LYS B 1 103 ? -4.294 19.957 11.871 1.00 52.39 1103 LYS B N 1
ATOM 2737 C CA . LYS B 1 103 ? -3.621 21.252 11.898 1.00 51.73 1103 LYS B CA 1
ATOM 2738 C C . LYS B 1 103 ? -4.288 22.255 12.831 1.00 47.22 1103 LYS B C 1
ATOM 2739 O O . LYS B 1 103 ? -3.924 23.430 12.827 1.00 49.78 1103 LYS B O 1
ATOM 2740 N N . ALA B 1 104 ? -5.251 21.787 13.633 1.00 37.76 1104 ALA B N 1
ATOM 2741 C CA . ALA B 1 104 ? -5.975 22.647 14.570 1.00 36.54 1104 ALA B CA 1
ATOM 2742 C C . ALA B 1 104 ? -5.181 23.035 15.806 1.00 41.52 1104 ALA B C 1
ATOM 2743 O O . ALA B 1 104 ? -4.202 22.360 16.174 1.00 40.78 1104 ALA B O 1
ATOM 2745 N N . SER B 1 105 ? -5.646 24.103 16.457 1.00 40.18 1105 SER B N 1
ATOM 2746 C CA . SER B 1 105 ? -5.024 24.652 17.654 1.00 44.34 1105 SER B CA 1
ATOM 2747 C C . SER B 1 105 ? -5.434 23.917 18.928 1.00 44.01 1105 SER B C 1
ATOM 2748 O O . SER B 1 105 ? -6.470 23.252 18.969 1.00 35.78 1105 SER B O 1
ATOM 2751 N N . SER B 1 106 ? -4.642 24.133 19.980 1.00 45.69 1106 SER B N 1
ATOM 2752 C CA . SER B 1 106 ? -4.839 23.551 21.303 1.00 43.70 1106 SER B CA 1
ATOM 2753 C C . SER B 1 106 ? -6.225 23.871 21.855 1.00 44.29 1106 SER B C 1
ATOM 2754 O O . SER B 1 106 ? -6.940 22.964 22.293 1.00 37.45 1106 SER B O 1
ATOM 2757 N N . ASN B 1 107 ? -6.635 25.136 21.710 1.00 40.28 1107 ASN B N 1
ATOM 2758 C CA . ASN B 1 107 ? -7.929 25.605 22.198 1.00 38.62 1107 ASN B CA 1
ATOM 2759 C C . ASN B 1 107 ? -9.119 25.000 21.458 1.00 31.35 1107 ASN B C 1
ATOM 2760 O O . ASN B 1 107 ? -10.101 24.645 22.086 1.00 33.55 1107 ASN B O 1
ATOM 2765 N N . ASP B 1 108 ? -9.010 24.871 20.135 1.00 36.93 1108 ASP B N 1
ATOM 2766 C CA . ASP B 1 108 ? -10.082 24.288 19.312 1.00 36.47 1108 ASP B CA 1
ATOM 2767 C C . ASP B 1 108 ? -10.309 22.813 19.679 1.00 31.04 1108 ASP B C 1
ATOM 2768 O O . ASP B 1 108 ? -11.457 22.356 19.781 1.00 28.31 1108 ASP B O 1
ATOM 2773 N N . ILE B 1 109 ? -9.206 22.103 19.937 1.00 28.74 1109 ILE B N 1
ATOM 2774 C CA . ILE B 1 109 ? -9.258 20.677 20.295 1.00 25.12 1109 ILE B CA 1
ATOM 2775 C C . ILE B 1 109 ? -9.860 20.489 21.678 1.00 26.32 1109 ILE B C 1
ATOM 2776 O O . ILE B 1 109 ? -10.789 19.689 21.837 1.00 27.47 1109 ILE B O 1
ATOM 2781 N N . SER B 1 110 ? -9.409 21.299 22.644 1.00 28.51 1110 SER B N 1
ATOM 2782 C CA . SER B 1 110 ? -9.906 21.237 24.017 1.00 24.96 1110 SER B CA 1
ATOM 2783 C C . SER B 1 110 ? -11.400 21.485 24.090 1.00 30.42 1110 SER B C 1
ATOM 2784 O O . SER B 1 110 ? -12.102 20.853 24.872 1.00 28.30 1110 SER B O 1
ATOM 2787 N N . ARG B 1 111 ? -11.887 22.397 23.242 1.00 34.53 1111 ARG B N 1
ATOM 2788 C CA . ARG B 1 111 ? -13.302 22.724 23.206 1.00 29.26 1111 ARG B CA 1
ATOM 2789 C C . ARG B 1 111 ? -14.158 21.604 22.620 1.00 22.58 1111 ARG B C 1
ATOM 2790 O O . ARG B 1 111 ? -15.265 21.369 23.096 1.00 29.98 1111 ARG B O 1
ATOM 2798 N N . TYR B 1 112 ? -13.634 20.910 21.606 1.00 26.46 1112 TYR B N 1
ATOM 2799 C CA . TYR B 1 112 ? -14.339 19.778 21.005 1.00 28.39 1112 TYR B CA 1
ATOM 2800 C C . TYR B 1 112 ? -14.395 18.630 22.036 1.00 28.61 1112 TYR B C 1
ATOM 2801 O O . TYR B 1 112 ? -15.448 18.027 22.230 1.00 26.67 1112 TYR B O 1
ATOM 2810 N N . ILE B 1 113 ? -13.270 18.368 22.706 1.00 28.85 1113 ILE B N 1
ATOM 2811 C CA . ILE B 1 113 ? -13.183 17.299 23.721 1.00 24.39 1113 ILE B CA 1
ATOM 2812 C C . ILE B 1 113 ? -14.203 17.437 24.846 1.00 25.62 1113 ILE B C 1
ATOM 2813 O O . ILE B 1 113 ? -14.873 16.468 25.198 1.00 29.74 1113 ILE B O 1
ATOM 2818 N N A VAL B 1 114 ? -14.368 18.654 25.358 0.50 27.03 1114 VAL B N 1
ATOM 2819 N N B VAL B 1 114 ? -14.359 18.662 25.348 0.50 28.30 1114 VAL B N 1
ATOM 2820 C CA A VAL B 1 114 ? -15.314 18.932 26.439 0.50 28.50 1114 VAL B CA 1
ATOM 2821 C CA B VAL B 1 114 ? -15.297 18.954 26.428 0.50 30.73 1114 VAL B CA 1
ATOM 2822 C C A VAL B 1 114 ? -16.776 18.910 25.951 0.50 29.42 1114 VAL B C 1
ATOM 2823 C C B VAL B 1 114 ? -16.767 18.947 25.955 0.50 30.62 1114 VAL B C 1
ATOM 2824 O O A VAL B 1 114 ? -17.686 18.662 26.740 0.50 31.03 1114 VAL B O 1
ATOM 2825 O O B VAL B 1 114 ? -17.676 18.803 26.771 0.50 31.70 1114 VAL B O 1
ATOM 2832 N N . SER B 1 115 ? -16.977 19.058 24.639 1.00 31.40 1115 SER B N 1
ATOM 2833 C CA . SER B 1 115 ? -18.329 19.040 24.049 1.00 32.43 1115 SER B CA 1
ATOM 2834 C C . SER B 1 115 ? -18.869 17.621 23.902 1.00 32.86 1115 SER B C 1
ATOM 2835 O O . SER B 1 115 ? -20.077 17.420 23.842 1.00 32.43 1115 SER B O 1
ATOM 2838 N N . LEU B 1 116 ? -17.962 16.637 23.896 1.00 30.04 1116 LEU B N 1
ATOM 2839 C CA . LEU B 1 116 ? -18.345 15.228 23.756 1.00 31.09 1116 LEU B CA 1
ATOM 2840 C C . LEU B 1 116 ? -19.104 14.690 24.958 1.00 31.34 1116 LEU B C 1
ATOM 2841 O O . LEU B 1 116 ? -18.808 15.037 26.107 1.00 33.66 1116 LEU B O 1
ATOM 2846 N N . ASP B 1 117 ? -20.118 13.880 24.669 1.00 31.51 1117 ASP B N 1
ATOM 2847 C CA . ASP B 1 117 ? -20.958 13.255 25.686 1.00 31.83 1117 ASP B CA 1
ATOM 2848 C C . ASP B 1 117 ? -20.649 11.760 25.777 1.00 24.96 1117 ASP B C 1
ATOM 2849 O O . ASP B 1 117 ? -20.327 11.132 24.759 1.00 30.40 1117 ASP B O 1
ATOM 2854 N N . PRO B 1 118 ? -20.721 11.171 26.990 1.00 28.12 1118 PRO B N 1
ATOM 2855 C CA . PRO B 1 118 ? -20.435 9.737 27.148 1.00 27.05 1118 PRO B CA 1
ATOM 2856 C C . PRO B 1 118 ? -21.465 8.767 26.551 1.00 31.97 1118 PRO B C 1
ATOM 2857 O O . PRO B 1 118 ? -22.658 9.057 26.522 1.00 28.62 1118 PRO B O 1
ATOM 2861 N N . SER B 1 119 ? -20.962 7.652 26.018 1.00 27.85 1119 SER B N 1
ATOM 2862 C CA . SER B 1 119 ? -21.770 6.602 25.397 1.00 30.57 1119 SER B CA 1
ATOM 2863 C C . SER B 1 119 ? -20.941 5.324 25.455 1.00 35.48 1119 SER B C 1
ATOM 2864 O O . SER B 1 119 ? -19.881 5.296 26.090 1.00 37.68 1119 SER B O 1
ATOM 2867 N N . ASP B 1 120 ? -21.387 4.285 24.751 1.00 37.75 1120 ASP B N 1
ATOM 2868 C CA . ASP B 1 120 ? -20.655 3.020 24.713 1.00 39.70 1120 ASP B CA 1
ATOM 2869 C C . ASP B 1 120 ? -19.371 3.143 23.893 1.00 34.43 1120 ASP B C 1
ATOM 2870 O O . ASP B 1 120 ? -18.430 2.367 24.075 1.00 38.94 1120 ASP B O 1
ATOM 2875 N N . ASP B 1 121 ? -19.313 4.183 23.065 1.00 32.63 1121 ASP B N 1
ATOM 2876 C CA . ASP B 1 121 ? -18.160 4.452 22.212 1.00 31.13 1121 ASP B CA 1
ATOM 2877 C C . ASP B 1 121 ? -17.249 5.553 22.731 1.00 24.67 1121 ASP B C 1
ATOM 2878 O O . ASP B 1 121 ? -16.180 5.798 22.149 1.00 22.05 1121 ASP B O 1
ATOM 2883 N N . ILE B 1 122 ? -17.753 6.332 23.691 1.00 23.51 1122 ILE B N 1
ATOM 2884 C CA . ILE B 1 122 ? -17.005 7.435 24.283 1.00 24.14 1122 ILE B CA 1
ATOM 2885 C C . ILE B 1 122 ? -17.006 7.297 25.807 1.00 23.30 1122 ILE B C 1
ATOM 2886 O O . ILE B 1 122 ? -18.035 7.487 26.449 1.00 25.52 1122 ILE B O 1
ATOM 2891 N N . GLU B 1 123 ? -15.851 6.943 26.374 1.00 21.08 1123 GLU B N 1
ATOM 2892 C CA . GLU B 1 123 ? -15.720 6.806 27.819 1.00 20.18 1123 GLU B CA 1
ATOM 2893 C C . GLU B 1 123 ? -14.995 8.027 28.335 1.00 19.70 1123 GLU B C 1
ATOM 2894 O O . GLU B 1 123 ? -14.041 8.506 27.721 1.00 18.95 1123 GLU B O 1
ATOM 2900 N N . ILE B 1 124 ? -15.532 8.612 29.405 1.00 16.51 1124 ILE B N 1
ATOM 2901 C CA . ILE B 1 124 ? -14.963 9.836 29.942 1.00 15.89 1124 ILE B CA 1
ATOM 2902 C C . ILE B 1 124 ? -14.703 9.673 31.438 1.00 20.60 1124 ILE B C 1
ATOM 2903 O O . ILE B 1 124 ? -15.564 9.186 32.175 1.00 22.44 1124 ILE B O 1
ATOM 2908 N N A VAL B 1 125 ? -13.492 10.027 31.885 0.50 21.91 1125 VAL B N 1
ATOM 2909 N N B VAL B 1 125 ? -13.546 10.153 31.876 0.50 16.94 1125 VAL B N 1
ATOM 2910 C CA A VAL B 1 125 ? -13.109 9.907 33.306 0.50 25.60 1125 VAL B CA 1
ATOM 2911 C CA B VAL B 1 125 ? -13.184 10.046 33.276 0.50 15.99 1125 VAL B CA 1
ATOM 2912 C C A VAL B 1 125 ? -12.197 11.057 33.766 0.50 24.93 1125 VAL B C 1
ATOM 2913 C C B VAL B 1 125 ? -12.350 11.237 33.723 0.50 14.81 1125 VAL B C 1
ATOM 2914 O O A VAL B 1 125 ? -11.334 11.522 33.017 0.50 20.91 1125 VAL B O 1
ATOM 2915 O O B VAL B 1 125 ? -11.783 11.965 32.922 0.50 12.28 1125 VAL B O 1
ATOM 2922 N N . TYR B 1 126 ? -12.378 11.479 35.024 1.00 23.67 1126 TYR B N 1
ATOM 2923 C CA . TYR B 1 126 ? -11.553 12.514 35.640 1.00 19.90 1126 TYR B CA 1
ATOM 2924 C C . TYR B 1 126 ? -10.551 11.656 36.439 1.00 20.93 1126 TYR B C 1
ATOM 2925 O O . TYR B 1 126 ? -10.978 10.767 37.168 1.00 29.22 1126 TYR B O 1
ATOM 2934 N N . LYS B 1 127 ? -9.255 11.812 36.192 1.00 21.54 1127 LYS B N 1
ATOM 2935 C CA . LYS B 1 127 ? -8.239 11.075 36.954 1.00 28.36 1127 LYS B CA 1
ATOM 2936 C C . LYS B 1 127 ? -7.594 12.154 37.802 1.00 25.80 1127 LYS B C 1
ATOM 2937 O O . LYS B 1 127 ? -6.867 13.000 37.275 1.00 21.20 1127 LYS B O 1
ATOM 2943 N N . ASN B 1 128 ? -7.898 12.156 39.105 1.00 23.25 1128 ASN B N 1
ATOM 2944 C CA . ASN B 1 128 ? -7.361 13.175 40.005 1.00 25.23 1128 ASN B CA 1
ATOM 2945 C C . ASN B 1 128 ? -5.915 12.962 40.432 1.00 26.50 1128 ASN B C 1
ATOM 2946 O O . ASN B 1 128 ? -5.618 12.806 41.625 1.00 28.09 1128 ASN B O 1
ATOM 2951 N N . ARG B 1 129 ? -5.006 13.057 39.455 1.00 22.64 1129 ARG B N 1
ATOM 2952 C CA . ARG B 1 129 ? -3.574 12.847 39.683 1.00 26.18 1129 ARG B CA 1
ATOM 2953 C C . ARG B 1 129 ? -2.949 13.885 40.595 1.00 30.87 1129 ARG B C 1
ATOM 2954 O O . ARG B 1 129 ? -1.944 13.604 41.252 1.00 32.03 1129 ARG B O 1
ATOM 2962 N N . GLY B 1 130 ? -3.596 15.050 40.676 1.00 25.80 1130 GLY B N 1
ATOM 2963 C CA . GLY B 1 130 ? -3.132 16.135 41.533 1.00 36.76 1130 GLY B CA 1
ATOM 2964 C C . GLY B 1 130 ? -3.136 15.768 43.005 1.00 36.36 1130 GLY B C 1
ATOM 2965 O O . GLY B 1 130 ? -2.336 16.293 43.786 1.00 36.52 1130 GLY B O 1
ATOM 2966 N N . SER B 1 131 ? -4.016 14.830 43.359 1.00 29.57 1131 SER B N 1
ATOM 2967 C CA . SER B 1 131 ? -4.137 14.345 44.727 1.00 29.11 1131 SER B CA 1
ATOM 2968 C C . SER B 1 131 ? -3.926 12.822 44.805 1.00 29.89 1131 SER B C 1
ATOM 2969 O O . SER B 1 131 ? -4.407 12.148 45.724 1.00 31.20 1131 SER B O 1
ATOM 2972 N N . GLY B 1 132 ? -3.204 12.288 43.822 1.00 23.53 1132 GLY B N 1
ATOM 2973 C CA . GLY B 1 132 ? -2.927 10.858 43.808 1.00 25.77 1132 GLY B CA 1
ATOM 2974 C C . GLY B 1 132 ? -1.713 10.529 44.651 1.00 29.01 1132 GLY B C 1
ATOM 2975 O O . GLY B 1 132 ? -1.030 11.428 45.149 1.00 29.62 1132 GLY B O 1
ATOM 2976 N N . LYS B 1 133 ? -1.497 9.239 44.882 1.00 18.40 1133 LYS B N 1
ATOM 2977 C CA . LYS B 1 133 ? -0.337 8.767 45.633 1.00 21.90 1133 LYS B CA 1
ATOM 2978 C C . LYS B 1 133 ? 0.410 7.813 44.700 1.00 21.20 1133 LYS B C 1
ATOM 2979 O O . LYS B 1 133 ? -0.196 6.930 44.082 1.00 27.10 1133 LYS B O 1
ATOM 2985 N N . LEU B 1 134 ? 1.714 8.016 44.578 1.00 22.04 1134 LEU B N 1
ATOM 2986 C CA . LEU B 1 134 ? 2.559 7.210 43.716 1.00 26.54 1134 LEU B CA 1
ATOM 2987 C C . LEU B 1 134 ? 3.829 6.865 44.461 1.00 30.02 1134 LEU B C 1
ATOM 2988 O O . LEU B 1 134 ? 4.445 7.741 45.077 1.00 31.48 1134 LEU B O 1
ATOM 2993 N N . ILE B 1 135 ? 4.181 5.582 44.480 1.00 22.93 1135 ILE B N 1
ATOM 2994 C CA . ILE B 1 135 ? 5.414 5.177 45.145 1.00 26.73 1135 ILE B CA 1
ATOM 2995 C C . ILE B 1 135 ? 6.260 4.247 44.305 1.00 27.89 1135 ILE B C 1
ATOM 2996 O O . ILE B 1 135 ? 5.751 3.318 43.674 1.00 27.40 1135 ILE B O 1
ATOM 3001 N N . GLY B 1 136 ? 7.559 4.530 44.294 1.00 25.36 1136 GLY B N 1
ATOM 3002 C CA . GLY B 1 136 ? 8.520 3.716 43.571 1.00 26.20 1136 GLY B CA 1
ATOM 3003 C C . GLY B 1 136 ? 9.010 2.651 44.539 1.00 31.09 113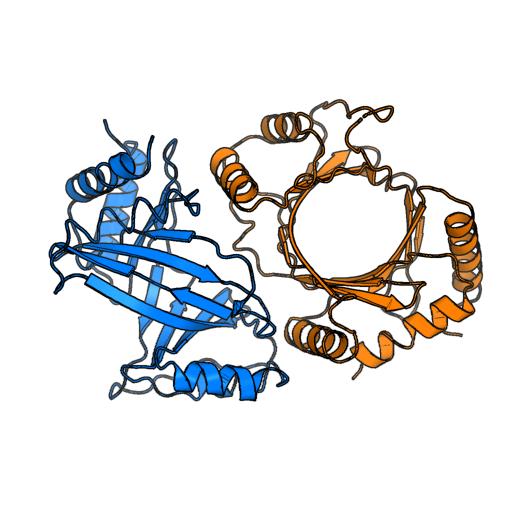6 GLY B C 1
ATOM 3004 O O . GLY B 1 136 ? 9.047 2.873 45.753 1.00 37.09 1136 GLY B O 1
ATOM 3005 N N . ILE B 1 137 ? 9.298 1.463 44.020 1.00 28.80 1137 ILE B N 1
ATOM 3006 C CA . ILE B 1 137 ? 9.773 0.366 44.848 1.00 31.74 1137 ILE B CA 1
ATOM 3007 C C . ILE B 1 137 ? 11.259 0.142 44.583 1.00 37.85 1137 ILE B C 1
ATOM 3008 O O . ILE B 1 137 ? 11.667 0.056 43.429 1.00 37.69 1137 ILE B O 1
ATOM 3013 N N . ASP B 1 138 ? 12.052 0.064 45.660 1.00 37.81 1138 ASP B N 1
ATOM 3014 C CA . ASP B 1 138 ? 13.508 -0.152 45.573 1.00 38.10 1138 ASP B CA 1
ATOM 3015 C C . ASP B 1 138 ? 13.870 -1.562 45.095 1.00 37.16 1138 ASP B C 1
ATOM 3016 O O . ASP B 1 138 ? 13.396 -2.557 45.648 1.00 35.85 1138 ASP B O 1
ATOM 3021 N N . ASN B 1 139 ? 14.649 -1.633 44.020 1.00 42.34 1139 ASN B N 1
ATOM 3022 C CA . ASN B 1 139 ? 15.114 -2.907 43.471 1.00 43.42 1139 ASN B CA 1
ATOM 3023 C C . ASN B 1 139 ? 14.156 -3.728 42.610 1.00 42.92 1139 ASN B C 1
ATOM 3024 O O . ASN B 1 139 ? 14.518 -4.831 42.169 1.00 41.78 1139 ASN B O 1
ATOM 3025 N N A TRP B 1 140 ? 12.924 -3.245 42.487 0.50 37.09 1140 TRP B N 1
ATOM 3026 N N B TRP B 1 140 ? 12.941 -3.224 42.348 0.50 38.36 1140 TRP B N 1
ATOM 3027 C CA A TRP B 1 140 ? 11.920 -3.878 41.653 0.50 30.29 1140 TRP B CA 1
ATOM 3028 C CA B TRP B 1 140 ? 11.963 -3.994 41.558 0.50 32.09 1140 TRP B CA 1
ATOM 3029 C C A TRP B 1 140 ? 11.407 -2.759 40.788 0.50 26.33 1140 TRP B C 1
ATOM 3030 C C B TRP B 1 140 ? 11.387 -3.469 40.231 0.50 28.81 1140 TRP B C 1
ATOM 3031 O O A TRP B 1 140 ? 11.009 -1.701 41.286 0.50 23.08 1140 TRP B O 1
ATOM 3032 O O B TRP B 1 140 ? 10.679 -4.208 39.544 0.50 24.21 1140 TRP B O 1
ATOM 3053 N N A ALA B 1 141 ? 11.502 -2.972 39.481 0.50 22.85 1141 ALA B N 1
ATOM 3054 N N B ALA B 1 141 ? 11.679 -2.217 39.871 0.50 29.12 1141 ALA B N 1
ATOM 3055 C CA A ALA B 1 141 ? 11.088 -1.990 38.503 0.50 23.04 1141 ALA B CA 1
ATOM 3056 C CA B ALA B 1 141 ? 11.220 -1.588 38.610 0.50 31.07 1141 ALA B CA 1
ATOM 3057 C C A ALA B 1 141 ? 9.571 -1.894 38.398 0.50 23.24 1141 ALA B C 1
ATOM 3058 C C B ALA B 1 141 ? 9.698 -1.459 38.359 0.50 29.76 1141 ALA B C 1
ATOM 3059 O O A ALA B 1 141 ? 8.972 -2.407 37.439 0.50 18.61 1141 ALA B O 1
ATOM 3060 O O B ALA B 1 141 ? 9.228 -1.504 37.218 0.50 35.09 1141 ALA B O 1
ATOM 3063 N N . ILE B 1 142 ? 8.950 -1.341 39.449 1.00 24.02 1142 ILE B N 1
ATOM 3064 C CA . ILE B 1 142 ? 7.486 -1.157 39.460 1.00 17.27 1142 ILE B CA 1
ATOM 3065 C C . ILE B 1 142 ? 7.123 0.118 40.208 1.00 20.95 1142 ILE B C 1
ATOM 3066 O O . ILE B 1 142 ? 7.885 0.582 41.069 1.00 23.75 1142 ILE B O 1
ATOM 3071 N N A THR B 1 143 ? 5.983 0.682 39.834 0.50 19.88 1143 THR B N 1
ATOM 3072 N N B THR B 1 143 ? 6.003 0.743 39.817 0.50 17.93 1143 THR B N 1
ATOM 3073 C CA A THR B 1 143 ? 5.459 1.861 40.476 0.50 17.98 1143 THR B CA 1
ATOM 3074 C CA B THR B 1 143 ? 5.469 1.934 40.494 0.50 18.02 1143 THR B CA 1
ATOM 3075 C C A THR B 1 143 ? 4.063 1.459 40.940 0.50 16.07 1143 THR B C 1
ATOM 3076 C C B THR B 1 143 ? 4.017 1.629 40.880 0.50 18.06 1143 THR B C 1
ATOM 3077 O O A THR B 1 143 ? 3.391 0.683 40.269 0.50 11.77 1143 THR B O 1
ATOM 3078 O O B THR B 1 143 ? 3.209 1.223 40.036 0.50 17.50 1143 THR B O 1
ATOM 3085 N N . ILE B 1 144 ? 3.678 1.887 42.144 1.00 16.91 1144 ILE B N 1
ATOM 3086 C CA . ILE B 1 144 ? 2.345 1.580 42.694 1.00 15.33 1144 ILE B CA 1
ATOM 3087 C C . ILE B 1 144 ? 1.601 2.887 42.866 1.00 18.61 1144 ILE B C 1
ATOM 3088 O O . ILE B 1 144 ? 2.142 3.811 43.461 1.00 19.49 1144 ILE B O 1
ATOM 3093 N N . LYS B 1 145 ? 0.387 2.958 42.313 1.00 15.40 1145 LYS B N 1
ATOM 3094 C CA . LYS B 1 145 ? -0.388 4.207 42.321 1.00 17.81 1145 LYS B CA 1
ATOM 3095 C C . LYS B 1 145 ? -1.793 4.060 42.871 1.00 18.03 1145 LYS B C 1
ATOM 3096 O O . LYS B 1 145 ? -2.453 3.060 42.610 1.00 18.25 1145 LYS B O 1
ATOM 3102 N N . SER B 1 146 ? -2.263 5.086 43.593 1.00 12.90 1146 SER B N 1
ATOM 3103 C CA . SER B 1 146 ? -3.617 5.136 44.136 1.00 18.93 1146 SER B CA 1
ATOM 3104 C C . SER B 1 146 ? -4.161 6.444 43.576 1.00 20.50 1146 SER B C 1
ATOM 3105 O O . SER B 1 146 ? -3.638 7.517 43.880 1.00 18.88 1146 SER B O 1
ATOM 3108 N N . THR B 1 147 ? -5.178 6.341 42.729 1.00 16.80 1147 THR B N 1
ATOM 3109 C CA . THR B 1 147 ? -5.750 7.520 42.063 1.00 20.79 1147 THR B CA 1
ATOM 3110 C C . THR B 1 147 ? -7.270 7.563 42.077 1.00 19.88 1147 THR B C 1
ATOM 3111 O O . THR B 1 147 ? -7.945 6.574 41.773 1.00 18.14 1147 THR B O 1
ATOM 3115 N N . GLU B 1 148 ? -7.819 8.741 42.390 1.00 18.60 1148 GLU B N 1
ATOM 3116 C CA . GLU B 1 148 ? -9.256 8.917 42.387 1.00 18.84 1148 GLU B CA 1
ATOM 3117 C C . GLU B 1 148 ? -9.697 9.099 40.936 1.00 21.90 1148 GLU B C 1
ATOM 3118 O O . GLU B 1 148 ? -9.207 9.990 40.245 1.00 24.92 1148 GLU B O 1
ATOM 3124 N N . GLU B 1 149 ? -10.549 8.190 40.471 1.00 20.60 1149 GLU B N 1
ATOM 3125 C CA . GLU B 1 149 ? -11.042 8.212 39.091 1.00 24.00 1149 GLU B CA 1
ATOM 3126 C C . GLU B 1 149 ? -12.553 8.340 39.108 1.00 23.38 1149 GLU B C 1
ATOM 3127 O O . GLU B 1 149 ? -13.245 7.461 39.614 1.00 25.91 1149 GLU B O 1
ATOM 3133 N N . ILE B 1 150 ? -13.055 9.481 38.627 1.00 23.36 1150 ILE B N 1
ATOM 3134 C CA . ILE B 1 150 ? -14.489 9.769 38.610 1.00 24.34 1150 ILE B CA 1
ATOM 3135 C C . ILE B 1 150 ? -15.068 9.661 37.190 1.00 22.82 1150 ILE B C 1
ATOM 3136 O O . ILE B 1 150 ? -14.805 10.527 36.346 1.00 21.04 1150 ILE B O 1
ATOM 3141 N N . PRO B 1 151 ? -15.843 8.596 36.908 1.00 22.26 1151 PRO B N 1
ATOM 3142 C CA . PRO B 1 151 ? -16.425 8.443 35.569 1.00 26.02 1151 PRO B CA 1
ATOM 3143 C C . PRO B 1 151 ? -17.615 9.374 35.333 1.00 30.22 1151 PRO B C 1
ATOM 3144 O O . PRO B 1 151 ? -18.384 9.660 36.246 1.00 28.56 1151 PRO B O 1
ATOM 3148 N N . LEU B 1 152 ? -17.714 9.872 34.108 1.00 26.20 1152 LEU B N 1
ATOM 3149 C CA . LEU B 1 152 ? -18.823 10.717 33.689 1.00 29.99 1152 LEU B CA 1
ATOM 3150 C C . LEU B 1 152 ? -19.579 9.762 32.763 1.00 33.83 1152 LEU B C 1
ATOM 3151 O O . LEU B 1 152 ? -19.078 9.397 31.697 1.00 32.20 1152 LEU B O 1
ATOM 3156 N N . VAL B 1 153 ? -20.705 9.248 33.253 1.00 33.58 1153 VAL B N 1
ATOM 3157 C CA . VAL B 1 153 ? -21.538 8.311 32.494 1.00 39.95 1153 VAL B CA 1
ATOM 3158 C C . VAL B 1 153 ? -22.842 8.938 31.988 1.00 42.37 1153 VAL B C 1
ATOM 3159 O O . VAL B 1 153 ? -23.170 10.082 32.321 1.00 40.12 1153 VAL B O 1
ATOM 3163 N N . ALA B 1 154 ? -23.534 8.201 31.123 1.00 45.98 1154 ALA B N 1
ATOM 3164 C CA . ALA B 1 154 ? -24.792 8.646 30.530 1.00 52.77 1154 ALA B CA 1
ATOM 3165 C C . ALA B 1 154 ? -25.995 8.458 31.455 1.00 56.32 1154 ALA B C 1
ATOM 3166 O O . ALA B 1 154 ? -26.075 7.462 32.186 1.00 55.99 1154 ALA B O 1
ATOM 3168 N N . GLY B 1 155 ? -26.887 9.452 31.447 1.00 61.20 1155 GLY B N 1
ATOM 3169 C CA . GLY B 1 155 ? -28.107 9.418 32.245 1.00 63.22 1155 GLY B CA 1
ATOM 3170 C C . GLY B 1 155 ? -27.959 9.687 33.730 1.00 68.10 1155 GLY B C 1
ATOM 3171 O O . GLY B 1 155 ? -28.817 9.287 34.522 1.00 71.14 1155 GLY B O 1
ATOM 3172 N N . SER B 1 157 ? -26.974 11.997 35.886 1.00 79.41 1157 SER B N 1
ATOM 3173 C CA . SER B 1 157 ? -25.966 13.042 35.739 1.00 79.86 1157 SER B CA 1
ATOM 3174 C C . SER B 1 157 ? -25.845 13.898 37.001 1.00 79.74 1157 SER B C 1
ATOM 3175 O O . SER B 1 157 ? -26.841 14.412 37.520 1.00 83.40 1157 SER B O 1
ATOM 3178 N N . LYS B 1 158 ? -24.614 14.030 37.488 1.00 78.27 1158 LYS B N 1
ATOM 3179 C CA . LYS B 1 158 ? -24.305 14.814 38.683 1.00 74.74 1158 LYS B CA 1
ATOM 3180 C C . LYS B 1 158 ? -22.892 15.367 38.555 1.00 72.70 1158 LYS B C 1
ATOM 3181 O O . LYS B 1 158 ? -22.558 16.401 39.147 1.00 71.79 1158 LYS B O 1
ATOM 3182 N N . ILE B 1 159 ? -22.079 14.666 37.760 1.00 69.75 1159 ILE B N 1
ATOM 3183 C CA . ILE B 1 159 ? -20.685 15.028 37.493 1.00 63.82 1159 ILE B CA 1
ATOM 3184 C C . ILE B 1 159 ? -20.674 15.995 36.308 1.00 61.87 1159 ILE B C 1
ATOM 3185 O O . ILE B 1 159 ? -21.116 15.648 35.207 1.00 63.17 1159 ILE B O 1
ATOM 3190 N N . SER B 1 160 ? -20.192 17.212 36.560 1.00 61.23 1160 SER B N 1
ATOM 3191 C CA . SER B 1 160 ? -20.120 18.260 35.542 1.00 59.41 1160 SER B CA 1
ATOM 3192 C C . SER B 1 160 ? -18.810 18.247 34.751 1.00 55.98 1160 SER B C 1
ATOM 3193 O O . SER B 1 160 ? -17.829 17.611 35.145 1.00 55.03 1160 SER B O 1
ATOM 3196 N N . LYS B 1 161 ? -18.817 18.969 33.635 1.00 49.55 1161 LYS B N 1
ATOM 3197 C CA . LYS B 1 161 ? -17.677 19.078 32.736 1.00 45.30 1161 LYS B CA 1
ATOM 3198 C C . LYS B 1 161 ? -16.722 20.197 33.151 1.00 42.67 1161 LYS B C 1
ATOM 3199 O O . LYS B 1 161 ? -17.154 21.173 33.772 1.00 44.34 1161 LYS B O 1
ATOM 3205 N N . PRO B 1 162 ? -15.408 20.070 32.836 1.00 39.33 1162 PRO B N 1
ATOM 3206 C CA . PRO B 1 162 ? -14.456 21.117 33.220 1.00 43.09 1162 PRO B CA 1
ATOM 3207 C C . PRO B 1 162 ? -14.508 22.391 32.378 1.00 43.54 1162 PRO B C 1
ATOM 3208 O O . PRO B 1 162 ? -15.012 22.391 31.254 1.00 46.72 1162 PRO B O 1
ATOM 3212 N N . LYS B 1 163 ? -13.988 23.472 32.952 1.00 46.06 1163 LYS B N 1
ATOM 3213 C CA . LYS B 1 163 ? -13.942 24.762 32.281 1.00 45.22 1163 LYS B CA 1
ATOM 3214 C C . LYS B 1 163 ? -12.563 24.914 31.652 1.00 43.61 1163 LYS B C 1
ATOM 3215 O O . LYS B 1 163 ? -11.541 24.637 32.292 1.00 48.99 1163 LYS B O 1
ATOM 3221 N N . ILE B 1 164 ? -12.555 25.297 30.379 1.00 44.79 1164 ILE B N 1
ATOM 3222 C CA . ILE B 1 164 ? -11.334 25.500 29.600 1.00 44.37 1164 ILE B CA 1
ATOM 3223 C C . ILE B 1 164 ? -10.834 26.947 29.750 1.00 48.96 1164 ILE B C 1
ATOM 3224 O O . ILE B 1 164 ? -11.619 27.888 29.632 1.00 50.49 1164 ILE B O 1
ATOM 3229 N N . THR B 1 165 ? -9.536 27.105 30.042 1.00 52.40 1165 THR B N 1
ATOM 3230 C CA . THR B 1 165 ? -8.915 28.424 30.219 1.00 52.27 1165 THR B CA 1
ATOM 3231 C C . THR B 1 165 ? -7.756 28.693 29.252 1.00 51.76 1165 THR B C 1
ATOM 3232 O O . THR B 1 165 ? -7.315 29.839 29.114 1.00 53.77 1165 THR B O 1
ATOM 3236 N N . GLY B 1 166 ? -7.257 27.641 28.604 1.00 44.04 1166 GLY B N 1
ATOM 3237 C CA . GLY B 1 166 ? -6.163 27.787 27.653 1.00 44.20 1166 GLY B CA 1
ATOM 3238 C C . GLY B 1 166 ? -4.822 27.329 28.188 1.00 44.44 1166 GLY B C 1
ATOM 3239 O O . GLY B 1 166 ? -3.842 27.250 27.442 1.00 48.51 1166 GLY B O 1
ATOM 3240 N N . SER B 1 167 ? -4.784 27.022 29.485 1.00 46.32 1167 SER B N 1
ATOM 3241 C CA . SER B 1 167 ? -3.574 26.556 30.162 1.00 46.07 1167 SER B CA 1
ATOM 3242 C C . SER B 1 167 ? -3.390 25.037 30.083 1.00 47.80 1167 SER B C 1
ATOM 3243 O O . SER B 1 167 ? -2.367 24.500 30.524 1.00 42.76 1167 SER B O 1
ATOM 3246 N N . GLU B 1 168 ? -4.365 24.370 29.468 1.00 44.62 1168 GLU B N 1
ATOM 3247 C CA . GLU B 1 168 ? -4.370 22.916 29.310 1.00 40.43 1168 GLU B CA 1
ATOM 3248 C C . GLU B 1 168 ? -3.375 22.411 28.287 1.00 41.27 1168 GLU B C 1
ATOM 3249 O O . GLU B 1 168 ? -3.174 23.023 27.237 1.00 44.71 1168 GLU B O 1
ATOM 3255 N N . ARG B 1 169 ? -2.740 21.297 28.641 1.00 35.57 1169 ARG B N 1
ATOM 3256 C CA . ARG B 1 169 ? -1.784 20.594 27.803 1.00 32.08 1169 ARG B CA 1
ATOM 3257 C C . ARG B 1 169 ? -2.617 19.398 27.316 1.00 31.24 1169 ARG B C 1
ATOM 3258 O O . ARG B 1 169 ? -3.553 18.979 28.004 1.00 30.44 1169 ARG B O 1
ATOM 3266 N N . ILE B 1 170 ? -2.355 18.933 26.100 1.00 28.45 1170 ILE B N 1
ATOM 3267 C CA . ILE B 1 170 ? -3.099 17.798 25.554 1.00 25.09 1170 ILE B CA 1
ATOM 3268 C C . ILE B 1 170 ? -2.126 16.709 25.160 1.00 23.00 1170 ILE B C 1
ATOM 3269 O O . ILE B 1 170 ? -1.092 16.973 24.527 1.00 29.26 1170 ILE B O 1
ATOM 3274 N N . MET B 1 171 ? -2.472 15.472 25.518 1.00 22.46 1171 MET B N 1
ATOM 3275 C CA . MET B 1 171 ? -1.639 14.331 25.170 1.00 21.48 1171 MET B CA 1
ATOM 3276 C C . MET B 1 171 ? -2.549 13.307 24.495 1.00 18.66 1171 MET B C 1
ATOM 3277 O O . MET B 1 171 ? -3.668 13.074 24.957 1.00 21.21 1171 MET B O 1
ATOM 3282 N N . TYR B 1 172 ? -2.051 12.715 23.410 1.00 20.28 1172 TYR B N 1
ATOM 3283 C CA . TYR B 1 172 ? -2.780 11.718 22.629 1.00 21.00 1172 TYR B CA 1
ATOM 3284 C C . TYR B 1 172 ? -2.087 10.387 22.737 1.00 19.84 1172 TYR B C 1
ATOM 3285 O O . TYR B 1 172 ? -0.866 10.303 22.635 1.00 20.82 1172 TYR B O 1
ATOM 3294 N N A ARG B 1 173 ? -2.868 9.336 22.977 0.50 17.17 1173 ARG B N 1
ATOM 3295 N N B ARG B 1 173 ? -2.880 9.344 22.967 0.50 19.19 1173 ARG B N 1
ATOM 3296 C CA A ARG B 1 173 ? -2.325 7.987 23.070 0.50 16.36 1173 ARG B CA 1
ATOM 3297 C CA B ARG B 1 173 ? -2.365 7.992 23.087 0.50 20.23 1173 ARG B CA 1
ATOM 3298 C C A ARG B 1 173 ? -3.247 7.027 22.333 0.50 14.60 1173 ARG B C 1
ATOM 3299 C C B ARG B 1 173 ? -3.266 7.030 22.323 0.50 18.18 1173 ARG B C 1
ATOM 3300 O O A ARG B 1 173 ? -4.418 6.892 22.693 0.50 17.20 1173 ARG B O 1
ATOM 3301 O O B ARG B 1 173 ? -4.445 6.895 22.654 0.50 20.07 1173 ARG B O 1
ATOM 3316 N N . TYR B 1 174 ? -2.731 6.410 21.270 1.00 18.28 1174 TYR B N 1
ATOM 3317 C CA . TYR B 1 174 ? -3.496 5.436 20.489 1.00 17.37 1174 TYR B CA 1
ATOM 3318 C C . TYR B 1 174 ? -3.073 4.077 21.060 1.00 14.49 1174 TYR B C 1
ATOM 3319 O O . TYR B 1 174 ? -1.910 3.712 20.995 1.00 16.08 1174 TYR B O 1
ATOM 3328 N N . LYS B 1 175 ? -4.054 3.353 21.598 1.00 15.80 1175 LYS B N 1
ATOM 3329 C CA . LYS B 1 175 ? -3.810 2.095 22.290 1.00 15.67 1175 LYS B CA 1
ATOM 3330 C C . LYS B 1 175 ? -4.420 0.829 21.715 1.00 15.64 1175 LYS B C 1
ATOM 3331 O O . LYS B 1 175 ? -5.557 0.834 21.282 1.00 18.57 1175 LYS B O 1
ATOM 3337 N N . THR B 1 176 ? -3.635 -0.243 21.734 1.00 13.71 1176 THR B N 1
ATOM 3338 C CA . THR B 1 176 ? -4.107 -1.588 21.363 1.00 13.57 1176 THR B CA 1
ATOM 3339 C C . THR B 1 176 ? -3.864 -2.327 22.674 1.00 11.31 1176 THR B C 1
ATOM 3340 O O . THR B 1 176 ? -2.719 -2.703 22.991 1.00 12.32 1176 THR B O 1
ATOM 3344 N N A ARG B 1 177 ? -4.949 -2.514 23.421 0.50 13.37 1177 ARG B N 1
ATOM 3345 N N B ARG B 1 177 ? -4.933 -2.498 23.454 0.50 14.72 1177 ARG B N 1
ATOM 3346 C CA A ARG B 1 177 ? -4.912 -3.164 24.732 0.50 14.68 1177 ARG B CA 1
ATOM 3347 C CA B ARG B 1 177 ? -4.855 -3.141 24.778 0.50 15.12 1177 ARG B CA 1
ATOM 3348 C C A ARG B 1 177 ? -5.457 -4.597 24.767 0.50 15.16 1177 ARG B C 1
ATOM 3349 C C B ARG B 1 177 ? -5.508 -4.530 24.894 0.50 15.48 1177 ARG B C 1
ATOM 3350 O O A ARG B 1 177 ? -6.381 -4.927 24.042 0.50 15.55 1177 ARG B O 1
ATOM 3351 O O B ARG B 1 177 ? -6.639 -4.721 24.465 0.50 17.06 1177 ARG B O 1
ATOM 3366 N N . TYR B 1 178 ? -4.791 -5.450 25.546 1.00 15.66 1178 TYR B N 1
ATOM 3367 C CA . TYR B 1 178 ? -5.232 -6.836 25.794 1.00 14.10 1178 TYR B CA 1
ATOM 3368 C C . TYR B 1 178 ? -5.358 -6.857 27.332 1.00 12.92 1178 TYR B C 1
ATOM 3369 O O . TYR B 1 178 ? -4.386 -6.580 28.029 1.00 16.28 1178 TYR B O 1
ATOM 3378 N N . SER B 1 179 ? -6.557 -7.148 27.828 1.00 15.64 1179 SER B N 1
ATOM 3379 C CA . SER B 1 179 ? -6.863 -7.166 29.260 1.00 16.70 1179 SER B CA 1
ATOM 3380 C C . SER B 1 179 ? -7.247 -8.556 29.704 1.00 19.05 1179 SER B C 1
ATOM 3381 O O . SER B 1 179 ? -8.127 -9.161 29.123 1.00 20.94 1179 SER B O 1
ATOM 3384 N N . PHE B 1 180 ? -6.548 -9.048 30.711 1.00 16.41 1180 PHE B N 1
ATOM 3385 C CA . PHE B 1 180 ? -6.765 -10.392 31.222 1.00 17.90 1180 PHE B CA 1
ATOM 3386 C C . PHE B 1 180 ? -7.253 -10.379 32.663 1.00 15.94 1180 PHE B C 1
ATOM 3387 O O . PHE B 1 180 ? -6.511 -9.997 33.544 1.00 18.95 1180 PHE B O 1
ATOM 3395 N N . THR B 1 181 ? -8.476 -10.848 32.878 1.00 18.84 1181 THR B N 1
ATOM 3396 C CA . THR B 1 181 ? -9.076 -10.921 34.230 1.00 19.44 1181 THR B CA 1
ATOM 3397 C C . THR B 1 181 ? -8.633 -12.272 34.749 1.00 19.74 1181 THR B C 1
ATOM 3398 O O . THR B 1 181 ? -9.295 -13.299 34.533 1.00 23.48 1181 THR B O 1
ATOM 3402 N N . ILE B 1 182 ? -7.459 -12.258 35.373 1.00 19.24 1182 ILE B N 1
ATOM 3403 C CA . ILE B 1 182 ? -6.801 -13.478 35.854 1.00 21.61 1182 ILE B CA 1
ATOM 3404 C C . ILE B 1 182 ? -7.437 -14.208 37.041 1.00 23.81 1182 ILE B C 1
ATOM 3405 O O . ILE B 1 182 ? -7.243 -15.415 37.205 1.00 27.67 1182 ILE B O 1
ATOM 3410 N N . ASN B 1 183 ? -8.179 -13.466 37.855 1.00 23.70 1183 ASN B N 1
ATOM 3411 C CA . ASN B 1 183 ? -8.903 -13.997 39.019 1.00 27.39 1183 ASN B CA 1
ATOM 3412 C C . ASN B 1 183 ? -9.959 -12.960 39.401 1.00 26.73 1183 ASN B C 1
ATOM 3413 O O . ASN B 1 183 ? -10.109 -11.956 38.707 1.00 25.46 1183 ASN B O 1
ATOM 3418 N N . LYS B 1 184 ? -10.627 -13.147 40.539 1.00 26.89 1184 LYS B N 1
ATOM 3419 C CA . LYS B 1 184 ? -11.684 -12.226 40.949 1.00 28.83 1184 LYS B CA 1
ATOM 3420 C C . LYS B 1 184 ? -11.191 -10.895 41.518 1.00 25.77 1184 LYS B C 1
ATOM 3421 O O . LYS B 1 184 ? -11.984 -9.957 41.667 1.00 33.58 1184 LYS B O 1
ATOM 3427 N N A ASN B 1 185 ? -9.899 -10.850 41.832 0.50 22.96 1185 ASN B N 1
ATOM 3428 N N B ASN B 1 185 ? -9.882 -10.770 41.721 0.50 22.06 1185 ASN B N 1
ATOM 3429 C CA A ASN B 1 185 ? -9.262 -9.687 42.451 0.50 27.06 1185 ASN B CA 1
ATOM 3430 C CA B ASN B 1 185 ? -9.330 -9.533 42.283 0.50 26.24 1185 ASN B CA 1
ATOM 3431 C C A ASN B 1 185 ? -8.517 -8.726 41.541 0.50 22.04 1185 ASN B C 1
ATOM 3432 C C B ASN B 1 185 ? -8.260 -8.784 41.465 0.50 22.35 1185 ASN B C 1
ATOM 3433 O O A ASN B 1 185 ? -8.514 -7.519 41.793 0.50 19.42 1185 ASN B O 1
ATOM 3434 O O B ASN B 1 185 ? -7.827 -7.694 41.865 0.50 16.65 1185 ASN B O 1
ATOM 3443 N N A SER B 1 186 ? -7.942 -9.241 40.456 0.50 21.74 1186 SER B N 1
ATOM 3444 N N B SER B 1 186 ? -7.870 -9.329 40.310 0.50 19.27 1186 SER B N 1
ATOM 3445 C CA A SER B 1 186 ? -7.139 -8.406 39.569 0.50 20.07 1186 SER B CA 1
ATOM 3446 C CA B SER B 1 186 ? -6.819 -8.705 39.495 0.50 19.28 1186 SER B CA 1
ATOM 3447 C C A SER B 1 186 ? -7.332 -8.570 38.068 0.50 20.50 1186 SER B C 1
ATOM 3448 C C B SER B 1 186 ? -6.979 -8.784 37.992 0.50 15.70 1186 SER B C 1
ATOM 3449 O O A SER B 1 186 ? -8.023 -9.476 37.607 0.50 14.79 1186 SER B O 1
ATOM 3450 O O B SER B 1 186 ? -7.357 -9.824 37.450 0.50 12.53 1186 SER B O 1
ATOM 3455 N N . ARG B 1 187 ? -6.700 -7.661 37.323 1.00 14.81 1187 ARG B N 1
ATOM 3456 C CA . ARG B 1 187 ? -6.758 -7.621 3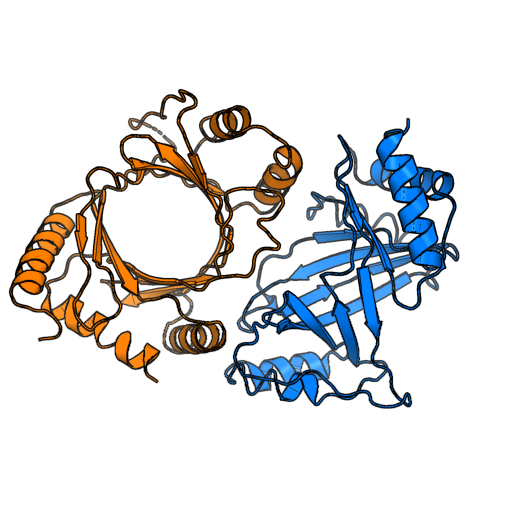5.864 1.00 15.68 1187 ARG B CA 1
ATOM 3457 C C . ARG B 1 187 ? -5.398 -7.186 35.345 1.00 15.94 1187 ARG B C 1
ATOM 3458 O O . ARG B 1 187 ? -4.812 -6.234 35.857 1.00 16.44 1187 ARG B O 1
ATOM 3466 N N . ILE B 1 188 ? -4.853 -7.938 34.387 1.00 12.71 1188 ILE B N 1
ATOM 3467 C CA . ILE B 1 188 ? -3.568 -7.582 33.782 1.00 16.78 1188 ILE B CA 1
ATOM 3468 C C . ILE B 1 188 ? -3.841 -6.860 32.457 1.00 15.71 1188 ILE B C 1
ATOM 3469 O O . ILE B 1 188 ? -4.571 -7.368 31.612 1.00 16.71 1188 ILE B O 1
ATOM 3474 N N . ASP B 1 189 ? -3.346 -5.632 32.319 1.00 17.30 1189 ASP B N 1
ATOM 3475 C CA . ASP B 1 189 ? -3.509 -4.884 31.063 1.00 17.31 1189 ASP B CA 1
ATOM 3476 C C . ASP B 1 189 ? -2.164 -4.800 30.361 1.00 14.96 1189 ASP B C 1
ATOM 3477 O O . ASP B 1 189 ? -1.169 -4.454 30.973 1.00 16.99 1189 ASP B O 1
ATOM 3482 N N . ILE B 1 190 ? -2.107 -5.234 29.104 1.00 11.95 1190 ILE B N 1
ATOM 3483 C CA . ILE B 1 190 ? -0.864 -5.172 28.336 1.00 11.74 1190 ILE B CA 1
ATOM 3484 C C . ILE B 1 190 ? -1.207 -4.339 27.123 1.00 14.96 1190 ILE B C 1
ATOM 3485 O O . ILE B 1 190 ? -2.109 -4.681 26.363 1.00 14.98 1190 ILE B O 1
ATOM 3490 N N . THR B 1 191 ? -0.479 -3.243 26.953 1.00 14.69 1191 THR B N 1
ATOM 3491 C CA . THR B 1 191 ? -0.826 -2.303 25.893 1.00 12.21 1191 THR B CA 1
ATOM 3492 C C . THR B 1 191 ? 0.311 -1.896 24.974 1.00 11.83 1191 THR B C 1
ATOM 3493 O O . THR B 1 191 ? 1.381 -1.559 25.430 1.00 15.81 1191 THR B O 1
ATOM 3497 N N . ASP B 1 192 ? -0.008 -1.848 23.675 1.00 15.14 1192 ASP B N 1
ATOM 3498 C CA . ASP B 1 192 ? 0.859 -1.352 22.593 1.00 13.41 1192 ASP B CA 1
ATOM 3499 C C . ASP B 1 192 ? 0.330 0.098 22.528 1.00 11.55 1192 ASP B C 1
ATOM 3500 O O . ASP B 1 192 ? -0.827 0.311 22.173 1.00 15.64 1192 ASP B O 1
ATOM 3505 N N A VAL B 1 193 ? 1.192 1.057 22.882 0.50 14.80 1193 VAL B N 1
ATOM 3506 N N B VAL B 1 193 ? 1.179 1.065 22.856 0.50 13.28 1193 VAL B N 1
ATOM 3507 C CA A VAL B 1 193 ? 0.864 2.497 22.953 0.50 16.06 1193 VAL B CA 1
ATOM 3508 C CA B VAL B 1 193 ? 0.768 2.467 22.866 0.50 14.02 1193 VAL B CA 1
ATOM 3509 C C A VAL B 1 193 ? 1.684 3.392 22.012 0.50 16.76 1193 VAL B C 1
ATOM 3510 C C B VAL B 1 193 ? 1.654 3.387 22.021 0.50 15.53 1193 VAL B C 1
ATOM 3511 O O A VAL B 1 193 ? 2.914 3.350 22.024 0.50 17.25 1193 VAL B O 1
ATOM 3512 O O B VAL B 1 193 ? 2.883 3.330 22.073 0.50 16.61 1193 VAL B O 1
ATOM 3519 N N . LYS B 1 194 ? 0.993 4.258 21.265 1.00 19.31 1194 LYS B N 1
ATOM 3520 C CA . LYS B 1 194 ? 1.657 5.240 20.402 1.00 20.13 1194 LYS B CA 1
ATOM 3521 C C . LYS B 1 194 ? 1.304 6.541 21.131 1.00 17.60 1194 LYS B C 1
ATOM 3522 O O . LYS B 1 194 ? 0.121 6.827 21.331 1.00 21.89 1194 LYS B O 1
ATOM 3528 N N A SER B 1 195 ? 2.327 7.280 21.550 0.50 19.13 1195 SER B N 1
ATOM 3529 N N B SER B 1 195 ? 2.321 7.282 21.576 0.50 20.07 1195 SER B N 1
ATOM 3530 C CA A SER B 1 195 ? 2.135 8.518 22.298 0.50 21.01 1195 SER B CA 1
ATOM 3531 C CA B SER B 1 195 ? 2.118 8.522 22.338 0.50 21.74 1195 SER B CA 1
ATOM 3532 C C A SER B 1 195 ? 2.713 9.702 21.549 0.50 25.13 1195 SER B C 1
ATOM 3533 C C B SER B 1 195 ? 2.775 9.736 21.688 0.50 25.86 1195 SER B C 1
ATOM 3534 O O A SER B 1 195 ? 3.734 9.563 20.871 0.50 24.33 1195 SER B O 1
ATOM 3535 O O B SER B 1 195 ? 3.956 9.688 21.345 0.50 22.29 1195 SER B O 1
ATOM 3540 N N . SER B 1 196 ? 2.038 10.849 21.657 1.00 27.48 1196 SER B N 1
ATOM 3541 C CA . SER B 1 196 ? 2.496 12.100 21.036 1.00 28.85 1196 SER B CA 1
ATOM 3542 C C . SER B 1 196 ? 1.673 13.320 21.448 1.00 34.97 1196 SER B C 1
ATOM 3543 O O . SER B 1 196 ? 0.490 13.192 21.783 1.00 31.55 1196 SER B O 1
ATOM 3546 N N . PRO B 1 197 ? 2.315 14.518 21.507 1.00 37.59 1197 PRO B N 1
ATOM 3547 C CA . PRO B 1 197 ? 1.559 15.727 21.870 1.00 37.46 1197 PRO B CA 1
ATOM 3548 C C . PRO B 1 197 ? 0.940 16.344 20.601 1.00 35.24 1197 PRO B C 1
ATOM 3549 O O . PRO B 1 197 ? 0.251 17.365 20.670 1.00 36.91 1197 PRO B O 1
ATOM 3553 N N . ILE B 1 198 ? 1.217 15.718 19.453 1.00 32.72 1198 ILE B N 1
ATOM 3554 C CA . ILE B 1 198 ? 0.728 16.175 18.146 1.00 37.69 1198 ILE B CA 1
ATOM 3555 C C . ILE B 1 198 ? 0.036 15.064 17.365 1.00 33.49 1198 ILE B C 1
ATOM 3556 O O . ILE B 1 198 ? 0.619 14.000 17.133 1.00 31.55 1198 ILE B O 1
ATOM 3561 N N . ILE B 1 199 ? -1.198 15.341 16.932 1.00 31.70 1199 ILE B N 1
ATOM 3562 C CA . ILE B 1 199 ? -2.046 14.371 16.219 1.00 33.11 1199 ILE B CA 1
ATOM 3563 C C . ILE B 1 199 ? -1.556 13.813 14.895 1.00 39.24 1199 ILE B C 1
ATOM 3564 O O . ILE B 1 199 ? -1.769 12.620 14.627 1.00 36.36 1199 ILE B O 1
ATOM 3569 N N A TRP B 1 200 ? -0.911 14.646 14.066 0.50 34.82 1200 TRP B N 1
ATOM 3570 N N B TRP B 1 200 ? -0.890 14.664 14.115 0.50 36.43 1200 TRP B N 1
ATOM 3571 C CA A TRP B 1 200 ? -0.426 14.185 12.758 0.50 39.80 1200 TRP B CA 1
ATOM 3572 C CA B TRP B 1 200 ? -0.333 14.348 12.796 0.50 41.81 1200 TRP B CA 1
ATOM 3573 C C A TRP B 1 200 ? 0.670 13.110 12.799 0.50 38.70 1200 TRP B C 1
ATOM 3574 C C B TRP B 1 200 ? 0.676 13.185 12.798 0.50 40.19 1200 TRP B C 1
ATOM 3575 O O A TRP B 1 200 ? 0.678 12.204 11.958 0.50 39.90 1200 TRP B O 1
ATOM 3576 O O B TRP B 1 200 ? 0.613 12.294 11.946 0.50 40.89 1200 TRP B O 1
ATOM 3597 N N . LYS B 1 201 ? 1.560 13.195 13.791 1.00 41.02 1201 LYS B N 1
ATOM 3598 C CA . LYS B 1 201 ? 2.625 12.191 13.953 1.00 48.53 1201 LYS B CA 1
ATOM 3599 C C . LYS B 1 201 ? 2.243 10.940 14.753 1.00 47.57 1201 LYS B C 1
ATOM 3600 O O . LYS B 1 201 ? 2.954 9.929 14.692 1.00 49.15 1201 LYS B O 1
ATOM 3606 N N . LEU B 1 202 ? 1.103 10.995 15.445 1.00 42.61 1202 LEU B N 1
ATOM 3607 C CA . LEU B 1 202 ? 0.619 9.897 16.292 1.00 36.99 1202 LEU B CA 1
ATOM 3608 C C . LEU B 1 202 ? 0.659 8.463 15.769 1.00 41.71 1202 LEU B C 1
ATOM 3609 O O . LEU B 1 202 ? 1.236 7.596 16.427 1.00 33.88 1202 LEU B O 1
ATOM 3614 N N . MET B 1 203 ? 0.085 8.216 14.594 1.00 39.85 1203 MET B N 1
ATOM 3615 C CA . MET B 1 203 ? 0.056 6.863 14.041 1.00 35.97 1203 MET B CA 1
ATOM 3616 C C . MET B 1 203 ? 1.396 6.351 13.490 1.00 33.82 1203 MET B C 1
ATOM 3617 O O . MET B 1 203 ? 1.549 5.150 13.240 1.00 38.44 1203 MET B O 1
ATOM 3622 N N . THR B 1 204 ? 2.374 7.255 13.367 1.00 36.87 1204 THR B N 1
ATOM 3623 C CA . THR B 1 204 ? 3.708 6.923 12.850 1.00 43.59 1204 THR B CA 1
ATOM 3624 C C . THR B 1 204 ? 4.840 6.854 13.891 1.00 39.70 1204 THR B C 1
ATOM 3625 O O . THR B 1 204 ? 5.961 6.452 13.565 1.00 43.01 1204 THR B O 1
ATOM 3629 N N A VAL B 1 205 ? 4.527 7.227 15.133 0.50 37.25 1205 VAL B N 1
ATOM 3630 N N B VAL B 1 205 ? 4.549 7.266 15.127 0.50 38.56 1205 VAL B N 1
ATOM 3631 C CA A VAL B 1 205 ? 5.470 7.196 16.262 0.50 30.95 1205 VAL B CA 1
ATOM 3632 C CA B VAL B 1 205 ? 5.526 7.232 16.223 0.50 33.95 1205 VAL B CA 1
ATOM 3633 C C A VAL B 1 205 ? 5.658 5.714 16.650 0.50 30.74 1205 VAL B C 1
ATOM 3634 C C B VAL B 1 205 ? 5.676 5.741 16.628 0.50 31.96 1205 V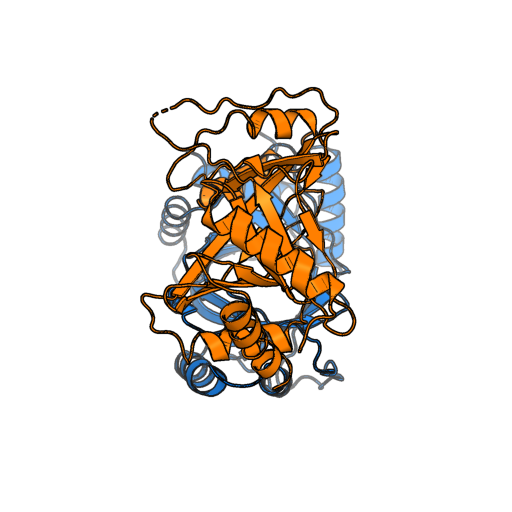AL B C 1
ATOM 3635 O O A VAL B 1 205 ? 4.699 4.937 16.547 0.50 31.90 1205 VAL B O 1
ATOM 3636 O O B VAL B 1 205 ? 4.705 4.980 16.514 0.50 33.26 1205 VAL B O 1
ATOM 3643 N N . PRO B 1 206 ? 6.908 5.275 16.965 1.00 26.98 1206 PRO B N 1
ATOM 3644 C CA . PRO B 1 206 ? 7.083 3.855 17.352 1.00 25.84 1206 PRO B CA 1
ATOM 3645 C C . PRO B 1 206 ? 6.337 3.528 18.650 1.00 21.84 1206 PRO B C 1
ATOM 3646 O O . PRO B 1 206 ? 6.230 4.366 19.547 1.00 23.08 1206 PRO B O 1
ATOM 3650 N N . SER B 1 207 ? 5.754 2.342 18.689 1.00 19.86 1207 SER B N 1
ATOM 3651 C CA . SER B 1 207 ? 4.989 1.903 19.850 1.00 19.02 1207 SER B CA 1
ATOM 3652 C C . SER B 1 207 ? 5.843 1.554 21.056 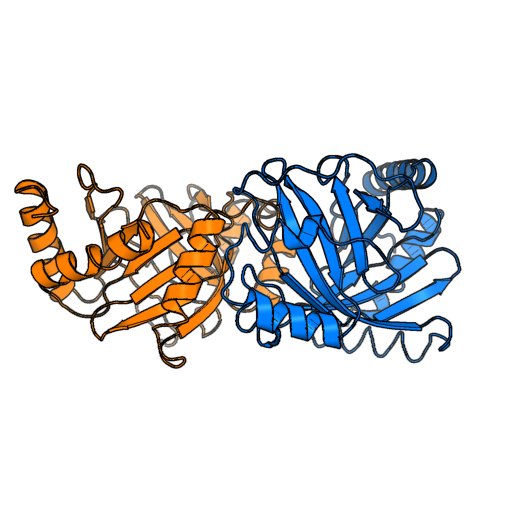1.00 19.75 1207 SER B C 1
ATOM 3653 O O . SER B 1 207 ? 6.944 1.036 20.900 1.00 20.46 1207 SER B O 1
ATOM 3656 N N . ASN B 1 208 ? 5.350 1.919 22.238 1.00 20.04 1208 ASN B N 1
ATOM 3657 C CA . ASN B 1 208 ? 5.959 1.550 23.518 1.00 21.49 1208 ASN B CA 1
ATOM 3658 C C . ASN B 1 208 ? 4.994 0.489 24.066 1.00 18.93 1208 ASN B C 1
ATOM 3659 O O . ASN B 1 208 ? 3.847 0.395 23.616 1.00 16.35 1208 ASN B O 1
ATOM 3664 N N . TYR B 1 209 ? 5.468 -0.369 24.968 1.00 19.12 1209 TYR B N 1
ATOM 3665 C CA . TYR B 1 209 ? 4.627 -1.460 25.462 1.00 17.49 1209 TYR B CA 1
ATOM 3666 C C . TYR B 1 209 ? 4.540 -1.399 26.959 1.00 19.18 1209 TYR B C 1
ATOM 3667 O O . TYR B 1 209 ? 5.555 -1.458 27.633 1.00 21.23 1209 TYR B O 1
ATOM 3676 N N . GLU B 1 210 ? 3.315 -1.241 27.451 1.00 20.92 1210 GLU B N 1
ATOM 3677 C CA . GLU B 1 210 ? 3.046 -1.111 28.874 1.00 18.89 1210 GLU B CA 1
ATOM 3678 C C . GLU B 1 210 ? 2.440 -2.372 29.486 1.00 21.07 1210 GLU B C 1
ATOM 3679 O O . GLU B 1 210 ? 1.751 -3.115 28.811 1.00 19.01 1210 GLU B O 1
ATOM 3685 N N . LEU B 1 211 ? 2.724 -2.610 30.765 1.00 17.27 1211 LEU B N 1
ATOM 3686 C CA . LEU B 1 211 ? 2.238 -3.802 31.464 1.00 15.12 1211 LEU B CA 1
ATOM 3687 C C . LEU B 1 211 ? 1.794 -3.316 32.828 1.00 15.75 1211 LEU B C 1
ATOM 3688 O O . LEU B 1 211 ? 2.584 -2.711 33.537 1.00 18.50 1211 LEU B O 1
ATOM 3693 N N . GLU B 1 212 ? 0.535 -3.575 33.166 1.00 14.93 1212 GLU B N 1
ATOM 3694 C CA . GLU B 1 212 ? -0.030 -3.095 34.435 1.00 16.28 1212 GLU B CA 1
ATOM 3695 C C . GLU B 1 212 ? -0.941 -4.103 35.104 1.00 17.15 1212 GLU B C 1
ATOM 3696 O O . GLU B 1 212 ? -1.589 -4.877 34.423 1.00 16.41 1212 GLU B O 1
ATOM 3702 N N . LEU B 1 213 ? -1.000 -4.065 36.443 1.00 16.30 1213 LEU B N 1
ATOM 3703 C CA . LEU B 1 213 ? -1.916 -4.917 37.196 1.00 14.62 1213 LEU B CA 1
ATOM 3704 C C . LEU B 1 213 ? -2.878 -3.909 37.825 1.00 15.74 1213 LEU B C 1
ATOM 3705 O O . LEU B 1 213 ? -2.437 -2.947 38.455 1.00 19.91 1213 LEU B O 1
ATOM 3710 N N . GLU B 1 214 ? -4.175 -4.129 37.640 1.00 15.55 1214 GLU B N 1
ATOM 3711 C CA . GLU B 1 214 ? -5.175 -3.220 38.211 1.00 14.93 1214 GLU B CA 1
ATOM 3712 C C . GLU B 1 214 ? -6.038 -4.029 39.159 1.00 16.32 1214 GLU B C 1
ATOM 3713 O O . GLU B 1 214 ? -6.433 -5.145 38.825 1.00 15.37 1214 GLU B O 1
ATOM 3719 N N . LEU B 1 215 ? -6.287 -3.514 40.359 1.00 13.73 1215 LEU B N 1
ATOM 3720 C CA . LEU B 1 215 ? -7.177 -4.243 41.265 1.00 14.29 1215 LEU B CA 1
ATOM 3721 C C . LEU B 1 215 ? -8.641 -4.023 40.912 1.00 14.18 1215 LEU B C 1
ATOM 3722 O O . LEU B 1 215 ? -9.040 -2.909 40.504 1.00 16.86 1215 LEU B O 1
ATOM 3727 N N . ILE B 1 216 ? -9.435 -5.088 41.017 1.00 19.44 1216 ILE B N 1
ATOM 3728 C CA . ILE B 1 216 ? -10.878 -5.018 40.762 1.00 20.96 1216 ILE B CA 1
ATOM 3729 C C . ILE B 1 216 ? -11.700 -5.351 42.025 1.00 20.44 1216 ILE B C 1
ATOM 3730 O O . ILE B 1 216 ? -12.911 -5.119 42.052 1.00 25.27 1216 ILE B O 1
ATOM 3735 N N . ASN B 1 217 ? -11.044 -5.897 43.052 1.00 17.58 1217 ASN B N 1
ATOM 3736 C CA . ASN B 1 217 ? -11.692 -6.186 44.350 1.00 23.55 1217 ASN B CA 1
ATOM 3737 C C . ASN B 1 217 ? -10.690 -5.999 45.490 1.00 16.25 1217 ASN B C 1
ATOM 3738 O O . ASN B 1 217 ? -9.477 -5.976 45.254 1.00 17.99 1217 ASN B O 1
ATOM 3743 N N . LYS B 1 218 ? -11.192 -5.857 46.722 1.00 19.63 1218 LYS B N 1
ATOM 3744 C CA . LYS B 1 218 ? -10.306 -5.648 47.876 1.00 18.17 1218 LYS B CA 1
ATOM 3745 C C . LYS B 1 218 ? -9.430 -6.830 48.231 1.00 16.06 1218 LYS B C 1
ATOM 3746 O O . LYS B 1 218 ? -9.870 -7.979 48.154 1.00 18.29 1218 LYS B O 1
ATOM 3752 N N . ILE B 1 219 ? -8.161 -6.533 48.509 1.00 15.30 1219 ILE B N 1
ATOM 3753 C CA . ILE B 1 219 ? -7.175 -7.539 48.911 1.00 15.79 1219 ILE B CA 1
ATOM 3754 C C . ILE B 1 219 ? -6.217 -7.036 49.978 1.00 13.31 1219 ILE B C 1
ATOM 3755 O O . ILE B 1 219 ? -6.091 -5.818 50.198 1.00 18.69 1219 ILE B O 1
ATOM 3760 N N . ASP B 1 220 ? -5.526 -7.979 50.616 1.00 12.22 1220 ASP B N 1
ATOM 3761 C CA . ASP B 1 220 ? -4.492 -7.623 51.568 1.00 16.46 1220 ASP B CA 1
ATOM 3762 C C . ASP B 1 220 ? -3.123 -7.601 50.841 1.00 13.54 1220 ASP B C 1
ATOM 3763 O O . ASP B 1 220 ? -3.008 -8.083 49.707 1.00 14.23 1220 ASP B O 1
ATOM 3768 N N . ILE B 1 221 ? -2.084 -7.113 51.510 1.00 11.78 1221 ILE B N 1
ATOM 3769 C CA . ILE B 1 221 ? -0.752 -7.014 50.912 1.00 12.88 1221 ILE B CA 1
ATOM 3770 C C . ILE B 1 221 ? -0.083 -8.358 50.606 1.00 12.84 1221 ILE B C 1
ATOM 3771 O O . ILE B 1 221 ? 0.753 -8.442 49.720 1.00 15.02 1221 ILE B O 1
ATOM 3776 N N . ASN B 1 222 ? -0.481 -9.418 51.313 1.00 12.17 1222 ASN B N 1
ATOM 3777 C CA . ASN B 1 222 ? 0.096 -10.742 51.016 1.00 14.48 1222 ASN B CA 1
ATOM 3778 C C . ASN B 1 222 ? -0.380 -11.178 49.637 1.00 13.27 1222 ASN B C 1
ATOM 3779 O O . ASN B 1 222 ? 0.412 -11.671 48.822 1.00 15.05 1222 ASN B O 1
ATOM 3784 N N . THR B 1 223 ? -1.666 -10.976 49.370 1.00 14.48 1223 THR B N 1
ATOM 3785 C CA . THR B 1 223 ? -2.234 -11.322 48.053 1.00 12.55 1223 THR B CA 1
ATOM 3786 C C . THR B 1 223 ? -1.584 -10.437 46.982 1.00 17.79 1223 THR B C 1
ATOM 3787 O O . THR B 1 223 ? -1.201 -10.942 45.921 1.00 13.66 1223 THR B O 1
ATOM 3791 N N . LEU B 1 224 ? -1.398 -9.140 47.264 1.00 13.82 1224 LEU B N 1
ATOM 3792 C CA . LEU B 1 224 ? -0.732 -8.271 46.273 1.00 12.72 1224 LEU B CA 1
ATOM 3793 C C . LEU B 1 224 ? 0.671 -8.779 45.932 1.00 17.89 1224 LEU B C 1
ATOM 3794 O O . LEU B 1 224 ? 1.024 -8.922 44.741 1.00 17.17 1224 LEU B O 1
ATOM 3799 N N . GLU B 1 225 ? 1.440 -9.116 46.971 1.00 15.67 1225 GLU B N 1
ATOM 3800 C CA . GLU B 1 225 ? 2.802 -9.599 46.807 1.00 12.76 1225 GLU B CA 1
ATOM 3801 C C . GLU B 1 225 ? 2.864 -10.882 45.976 1.00 18.43 1225 GLU B C 1
ATOM 3802 O O . GLU B 1 225 ? 3.695 -10.982 45.067 1.00 20.18 1225 GLU B O 1
ATOM 3808 N N . SER B 1 226 ? 1.943 -11.810 46.238 1.00 15.35 1226 SER B N 1
ATOM 3809 C CA . SER B 1 226 ? 1.883 -13.082 45.493 1.00 17.14 1226 SER B CA 1
ATOM 3810 C C . SER B 1 226 ? 1.557 -12.842 44.019 1.00 18.38 1226 SER B C 1
ATOM 3811 O O . SER B 1 226 ? 2.175 -13.441 43.130 1.00 20.96 1226 SER B O 1
ATOM 3814 N N . GLU B 1 227 ? 0.625 -11.916 43.774 1.00 16.50 1227 GLU B N 1
ATOM 3815 C CA . GLU B 1 227 ? 0.229 -11.532 42.409 1.00 16.12 1227 GLU B CA 1
ATOM 3816 C C . GLU B 1 227 ? 1.401 -10.889 41.669 1.00 22.18 1227 GLU B C 1
ATOM 3817 O O . GLU B 1 227 ? 1.625 -11.191 40.501 1.00 20.39 1227 GLU B O 1
ATOM 3823 N N . LEU B 1 228 ? 2.166 -10.038 42.363 1.00 16.28 1228 LEU B N 1
ATOM 3824 C CA . LEU B 1 228 ? 3.332 -9.361 41.776 1.00 15.86 1228 LEU B CA 1
ATOM 3825 C C . LEU B 1 228 ? 4.449 -10.349 41.479 1.00 19.03 1228 LEU B C 1
ATOM 3826 O O . LEU B 1 228 ? 5.088 -10.257 40.426 1.00 20.03 1228 LEU B O 1
ATOM 3831 N N . LEU B 1 229 ? 4.667 -11.297 42.392 1.00 17.77 1229 LEU B N 1
ATOM 3832 C CA . LEU B 1 229 ? 5.688 -12.322 42.182 1.00 18.39 1229 LEU B CA 1
ATOM 3833 C C . LEU B 1 229 ? 5.385 -13.175 40.967 1.00 19.85 1229 LEU B C 1
ATOM 3834 O O . LEU B 1 229 ? 6.309 -13.568 40.241 1.00 21.76 1229 LEU B O 1
ATOM 3839 N N A ASN B 1 230 ? 4.095 -13.416 40.729 0.50 20.93 1230 ASN B N 1
ATOM 3840 N N B ASN B 1 230 ? 4.108 -13.432 40.715 0.50 20.20 1230 ASN B N 1
ATOM 3841 C CA A ASN B 1 230 ? 3.622 -14.205 39.587 0.50 22.14 1230 ASN B CA 1
ATOM 3842 C CA B ASN B 1 230 ? 3.718 -14.229 39.560 0.50 20.91 1230 ASN B CA 1
ATOM 3843 C C A ASN B 1 230 ? 3.884 -13.490 38.261 0.50 26.41 1230 ASN B C 1
ATOM 3844 C C B ASN B 1 230 ? 4.017 -13.472 38.264 0.50 24.93 1230 ASN B C 1
ATOM 3845 O O A ASN B 1 230 ? 4.193 -14.139 37.267 0.50 24.82 1230 ASN B O 1
ATOM 3846 O O B ASN B 1 230 ? 4.535 -14.060 37.316 0.50 20.98 1230 ASN B O 1
ATOM 3855 N N . VAL B 1 231 ? 3.775 -12.158 38.262 1.00 21.64 1231 VAL B N 1
ATOM 3856 C CA . VAL B 1 231 ? 4.041 -11.346 37.065 1.00 18.40 1231 VAL B CA 1
ATOM 3857 C C . VAL B 1 231 ? 5.560 -11.220 36.870 1.00 22.54 1231 VAL B C 1
ATOM 3858 O O . VAL B 1 231 ? 6.025 -11.368 35.738 1.00 21.09 1231 VAL B O 1
ATOM 3862 N N . PHE B 1 232 ? 6.327 -11.074 37.969 1.00 17.30 1232 PHE B N 1
ATOM 3863 C CA . PHE B 1 232 ? 7.793 -10.993 37.894 1.00 21.20 1232 PHE B CA 1
ATOM 3864 C C . PHE B 1 232 ? 8.377 -12.268 37.301 1.00 21.99 1232 PHE B C 1
ATOM 3865 O O . PHE B 1 232 ? 9.304 -12.195 36.489 1.00 22.81 1232 PHE B O 1
ATOM 3873 N N . MET B 1 233 ? 7.748 -13.403 37.602 1.00 19.05 1233 MET B N 1
ATOM 3874 C CA . MET B 1 233 ? 8.219 -14.691 37.072 1.00 26.06 1233 MET B CA 1
ATOM 3875 C C . MET B 1 233 ? 7.994 -14.788 35.568 1.00 28.87 1233 MET B C 1
ATOM 3876 O O . MET B 1 233 ? 8.843 -15.333 34.837 1.00 26.41 1233 MET B O 1
ATOM 3881 N N . ILE B 1 234 ? 6.878 -14.213 35.107 1.00 23.53 1234 ILE B N 1
ATOM 3882 C CA . ILE B 1 234 ? 6.524 -14.222 33.678 1.00 24.56 1234 ILE B CA 1
ATOM 3883 C C . ILE B 1 234 ? 7.422 -13.268 32.884 1.00 27.59 1234 ILE B C 1
ATOM 3884 O O . ILE B 1 234 ? 7.842 -13.586 31.759 1.00 25.15 1234 ILE B O 1
ATOM 3889 N N . ILE B 1 235 ? 7.780 -12.143 33.508 1.00 19.88 1235 ILE B N 1
ATOM 3890 C CA . ILE B 1 235 ? 8.668 -11.144 32.912 1.00 24.12 1235 ILE B CA 1
ATOM 3891 C C . ILE B 1 235 ? 10.084 -11.738 32.779 1.00 31.13 1235 ILE B C 1
ATOM 3892 O O . ILE B 1 235 ? 10.702 -11.640 31.721 1.00 26.34 1235 ILE B O 1
ATOM 3897 N N . GLN B 1 236 ? 10.552 -12.396 33.841 1.00 30.85 1236 GLN B N 1
ATOM 3898 C CA . GLN B 1 236 ? 11.893 -13.004 33.875 1.00 38.24 1236 GLN B CA 1
ATOM 3899 C C . GLN B 1 236 ? 12.072 -14.300 33.083 1.00 41.45 1236 GLN B C 1
ATOM 3900 O O . GLN B 1 236 ? 13.209 -14.738 32.873 1.00 40.50 1236 GLN B O 1
ATOM 3906 N N . ASP B 1 237 ? 10.963 -14.891 32.634 1.00 38.84 1237 ASP B N 1
ATOM 3907 C CA . ASP B 1 237 ? 10.964 -16.145 31.860 1.00 51.43 1237 ASP B CA 1
ATOM 3908 C C . ASP B 1 237 ? 11.686 -16.033 30.502 1.00 58.05 1237 ASP B C 1
ATOM 3909 O O . ASP B 1 237 ? 11.605 -14.962 29.860 1.00 58.13 1237 ASP B O 1
#